Protein AF-A0A2E8HV42-F1 (afdb_monomer)

Solvent-accessible surface area (backbone atoms only — not comparable to full-atom values): 28635 Å² total; per-residue (Å²): 138,84,81,84,81,78,81,79,75,80,74,73,78,74,70,84,64,52,78,44,79,76,42,79,49,69,59,52,89,49,18,43,37,42,37,39,34,39,32,68,36,51,74,71,28,52,36,91,91,74,14,54,49,58,53,34,52,53,47,20,54,55,43,32,36,70,75,32,69,68,43,44,70,48,46,48,45,34,27,32,32,32,36,67,43,64,42,87,67,66,67,88,79,49,54,76,63,59,51,48,52,50,52,50,48,52,47,62,73,61,65,58,86,60,87,52,51,40,44,31,38,42,33,43,80,89,54,92,66,92,69,88,70,73,91,51,102,82,44,52,56,46,64,33,49,47,67,42,29,48,50,53,49,35,53,47,34,39,72,41,24,38,36,53,70,59,62,54,51,74,76,61,78,83,48,28,74,69,24,62,45,37,11,68,41,64,69,55,33,42,72,69,46,42,93,44,49,76,39,62,40,90,84,79,64,44,46,26,42,69,72,33,65,56,92,78,43,77,42,29,27,53,44,89,64,68,26,22,49,44,33,45,90,47,72,46,70,46,70,65,48,42,26,36,30,53,57,32,50,34,75,43,28,51,40,63,69,48,71,50,82,48,62,50,34,41,37,57,42,54,52,38,77,93,44,37,44,52,38,33,22,52,73,85,41,82,76,44,62,64,59,57,50,52,57,84,83,51,95,76,51,72,68,34,36,41,29,43,38,28,30,42,70,37,59,61,84,56,97,82,79,70,89,83,80,48,58,35,88,79,64,80,78,54,46,60,44,43,39,46,36,33,34,34,41,87,71,58,99,85,60,95,64,69,62,53,96,30,54,48,78,47,73,75,45,91,82,83,82,95,79,82,83,74,78,75,80,66,82,75,91,82,87,82,87,89,79,88,81,90,84,89,81,90,81,90,82,90,81,79,86,74,75,81,76,76,86,80,78,83,81,64,85,90,60,84,76,69,91,57,97,72,75,63,74,38,78,46,77,40,78,94,73,75,33,57,32,40,38,39,84,94,78,31,37,39,33,59,58,98,90,40,51,30,36,34,36,90,89,50,54,60,33,31,40,31,64,87,76,72,42,78,42,78,53,75,87,112

pLDDT: mean 70.75, std 22.94, range [24.86, 97.81]

Secondary structure (DSSP, 8-state):
------------------EEEEEE-S-GGGSEEEEEEEES--GGGSSTTT-HHHHHHHHHHHHHHHH-HHHHHHGGGEEEEEEEEEE---TTSS-HHHHHHHHHHHHHHTT---SSEEEEEEEPTT-----PPPPBTTBEEEEESS--HHHHHHHHHHHHH-PPPTT-S---HHHHTTSSS-BSSHHHHHHHHGGGTTPBPTTT--B--SSEE-TT-SSEES-SS--TTT-TTS----HHHHHHHHHHHTTT--SEEEEEEETTEEEEEES-TTTEEEEEEETTEEEE-SSEEEGGGS---TT-EEEEEEEETTB---TTT--S--SBS--TT--SEEEEEEEE----TT-SS--GGGEEEEP------S-------PPP--------------------------------TT------TT-SSEEEEEGGGTEEEEEETTTEEEEEETTEEEEE-TTTTTEEEETTTTEEEE----

Nearest PDB structures (foldseek):
  1hnf-assembly1_A  TM=5.723E-01  e=9.602E-02  Homo sapiens
  4dd8-assembly2_B  TM=5.490E-01  e=1.445E-01  Homo sapiens
  8bw0-assembly1_C  TM=5.708E-01  e=4.804E+00  Homo sapiens
  8tid-assembly1_W  TM=1.482E-01  e=4.531E+00  Tetrahymena thermophila

Foldseek 3Di:
DDDDPDPPPPPPPPPLWDWAWPFDLDDLQAAAEEEEEEEQFDPQLLDPVNHVRVVLQNCLLVCLLPVAVLCVLCVSRYTYIYTSDYDPDPPVVDDLVRVVVVVVVVCVVSPVVNPAYAYEYEYDQPDDDDDDHDDDDRYNYHYHNGSHNLSVVLSLLCVQQVAAQPQDLEDDQVSQLVRQFKHQDLVSVCVRCVVQDQDQAPPQRWHQHRFDDDPNHNMTGRGPDCDSSHPSVDGHHDLRSLQSSVLSSLVRHAQWPDWDDDFFKIATDGSDPSFKWKFKDKQRHTDDRDRMDGNLVDDDDQFIKIKMKMFTPLADPCPDPDDDGRSHPDDLPCSRMWMWMWTAHDDDPPDSGGGPVRIDTDPTDPDDDDDPPPPPPPDDDDDDDDDDDDDDDDDDDDDDDDPPPPPPDDPPDPDPDPPPVPLAQDWDQDPLQRFIWTDHPPQAIWTQPPHFIWGDHSVRPPWIQTPVVRDIDRDDSD

Structure (mmCIF, N/CA/C/O backbone):
data_AF-A0A2E8HV42-F1
#
_entry.id   AF-A0A2E8HV42-F1
#
loop_
_atom_site.group_PDB
_atom_site.id
_atom_site.type_symbol
_atom_site.label_atom_id
_atom_site.label_alt_id
_atom_site.label_comp_id
_atom_site.label_asym_id
_atom_site.label_entity_id
_atom_site.label_seq_id
_atom_site.pdbx_PDB_ins_code
_atom_site.Cartn_x
_atom_site.Cartn_y
_atom_site.Cartn_z
_atom_site.occupancy
_atom_site.B_iso_or_equiv
_atom_site.auth_seq_id
_atom_site.auth_comp_id
_atom_site.auth_asym_id
_atom_site.auth_atom_id
_atom_site.pdbx_PDB_model_num
ATOM 1 N N . MET A 1 1 ? 44.100 59.226 -4.479 1.00 38.97 1 MET A N 1
ATOM 2 C CA . MET A 1 1 ? 43.270 58.388 -5.365 1.00 38.97 1 MET A CA 1
ATOM 3 C C . MET A 1 1 ? 42.728 57.238 -4.522 1.00 38.97 1 MET A C 1
ATOM 5 O O . MET A 1 1 ? 43.464 56.306 -4.238 1.00 38.97 1 MET A O 1
ATOM 9 N N . ARG A 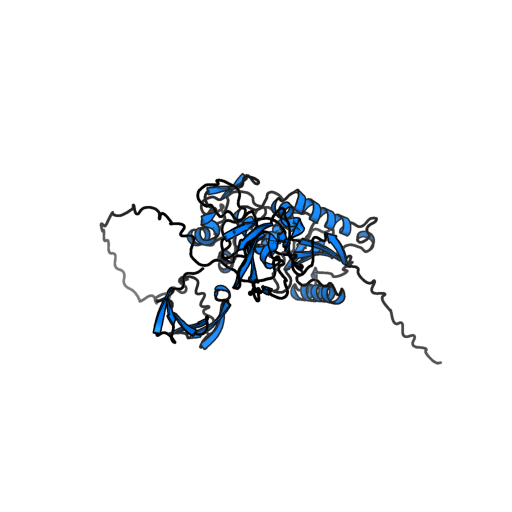1 2 ? 41.522 57.400 -3.960 1.00 34.06 2 ARG A N 1
ATOM 10 C CA . ARG A 1 2 ? 40.856 56.396 -3.113 1.00 34.06 2 ARG A CA 1
ATOM 11 C C . ARG A 1 2 ? 40.098 55.449 -4.042 1.00 34.06 2 ARG A C 1
ATOM 13 O O . ARG A 1 2 ? 39.208 55.909 -4.746 1.00 34.06 2 ARG A O 1
ATOM 20 N N . ILE A 1 3 ? 40.480 54.177 -4.077 1.00 38.53 3 ILE A N 1
ATOM 21 C CA . ILE A 1 3 ? 39.754 53.143 -4.818 1.00 38.53 3 ILE A CA 1
ATOM 22 C C . ILE A 1 3 ? 38.636 52.649 -3.896 1.00 38.53 3 ILE A C 1
ATOM 24 O O . ILE A 1 3 ? 38.902 52.022 -2.874 1.00 38.53 3 ILE A O 1
ATOM 28 N N . LEU A 1 4 ? 37.394 53.018 -4.228 1.00 37.94 4 LEU A N 1
ATOM 29 C CA . LEU A 1 4 ? 36.190 52.390 -3.692 1.00 37.94 4 LEU A CA 1
ATOM 30 C C . LEU A 1 4 ? 36.171 50.937 -4.181 1.00 37.94 4 LEU A C 1
ATOM 32 O O . LEU A 1 4 ? 36.037 50.688 -5.376 1.00 37.94 4 LEU A O 1
ATOM 36 N N . MET A 1 5 ? 36.294 49.993 -3.257 1.00 36.72 5 MET A N 1
ATOM 37 C CA . MET A 1 5 ? 36.015 48.585 -3.504 1.00 36.72 5 MET A CA 1
ATOM 38 C C . MET A 1 5 ? 34.517 48.384 -3.254 1.00 36.72 5 MET A C 1
ATOM 40 O O . MET A 1 5 ? 34.070 48.320 -2.111 1.00 36.72 5 MET A O 1
ATOM 44 N N . ALA A 1 6 ? 33.730 48.409 -4.331 1.00 37.41 6 ALA A N 1
ATOM 45 C CA . ALA A 1 6 ? 32.309 48.095 -4.289 1.00 37.41 6 ALA A CA 1
ATOM 46 C C . ALA A 1 6 ? 32.150 46.591 -4.030 1.00 37.41 6 ALA A C 1
ATOM 48 O O . ALA A 1 6 ? 32.470 45.764 -4.882 1.00 37.41 6 ALA A O 1
ATOM 49 N N . LEU A 1 7 ? 31.691 46.253 -2.828 1.00 33.22 7 LEU A N 1
ATOM 50 C CA . LEU A 1 7 ? 31.268 44.913 -2.454 1.00 33.22 7 LEU A CA 1
ATOM 51 C C . LEU A 1 7 ? 29.926 44.643 -3.159 1.00 33.22 7 LEU A C 1
ATOM 53 O O . LEU A 1 7 ? 28.870 45.044 -2.675 1.00 33.22 7 LEU A O 1
ATOM 57 N N . PHE A 1 8 ? 29.968 44.037 -4.345 1.00 35.44 8 PHE A N 1
ATOM 58 C CA . PHE A 1 8 ? 28.779 43.495 -5.001 1.00 35.44 8 PHE A CA 1
ATOM 59 C C . PHE A 1 8 ? 28.381 42.221 -4.246 1.00 35.44 8 PHE A C 1
ATOM 61 O O . PHE A 1 8 ? 28.889 41.136 -4.515 1.00 35.44 8 PHE A O 1
ATOM 68 N N . ILE A 1 9 ? 27.505 42.361 -3.251 1.00 36.31 9 ILE A N 1
ATOM 69 C CA . ILE A 1 9 ? 26.739 41.228 -2.733 1.00 36.31 9 ILE A CA 1
ATOM 70 C C . ILE A 1 9 ? 25.732 40.899 -3.833 1.00 36.31 9 ILE A C 1
ATOM 72 O O . ILE A 1 9 ? 24.719 41.581 -3.981 1.00 36.31 9 ILE A O 1
ATOM 76 N N . ILE A 1 10 ? 26.050 39.895 -4.650 1.00 37.41 10 ILE A N 1
ATOM 77 C CA . ILE A 1 10 ? 25.064 39.232 -5.499 1.00 37.41 10 ILE A CA 1
ATOM 78 C C . ILE A 1 10 ? 24.147 38.495 -4.525 1.00 37.41 10 ILE A C 1
ATOM 80 O O . ILE A 1 10 ? 24.419 37.376 -4.106 1.00 37.41 10 ILE A O 1
ATOM 84 N N . CYS A 1 11 ? 23.101 39.184 -4.083 1.00 36.62 11 CYS A N 1
ATOM 85 C CA . CYS A 1 11 ? 21.956 38.552 -3.464 1.00 36.62 11 CYS A CA 1
ATOM 86 C C . CYS A 1 11 ? 21.223 37.871 -4.621 1.00 36.62 11 CYS A C 1
ATOM 88 O O . CYS A 1 11 ? 20.383 38.486 -5.275 1.00 36.62 11 CYS A O 1
ATOM 90 N N . THR A 1 12 ? 21.633 36.646 -4.960 1.00 41.12 12 THR A N 1
ATOM 91 C CA . THR A 1 12 ? 20.768 35.749 -5.717 1.00 41.12 12 THR A CA 1
ATOM 92 C C . THR A 1 12 ? 19.501 35.644 -4.889 1.00 41.12 12 THR A C 1
ATOM 94 O O . THR A 1 12 ? 19.510 35.134 -3.770 1.00 41.12 12 THR A O 1
ATOM 97 N N . THR A 1 13 ? 18.422 36.233 -5.392 1.00 41.22 13 THR A N 1
ATOM 98 C CA . THR A 1 13 ? 17.084 35.968 -4.894 1.00 41.22 13 THR A CA 1
ATOM 99 C C . THR A 1 13 ? 16.863 34.480 -5.101 1.00 41.22 13 THR A C 1
ATOM 101 O O . THR A 1 13 ? 16.529 34.047 -6.200 1.00 41.22 13 THR A O 1
ATOM 104 N N . CYS A 1 14 ? 17.152 33.689 -4.069 1.00 41.47 14 CYS A N 1
ATOM 105 C CA . CYS A 1 14 ? 16.638 32.340 -3.957 1.00 41.47 14 CYS A CA 1
ATOM 106 C C . CYS A 1 14 ? 15.122 32.518 -3.973 1.00 41.47 14 CYS A C 1
ATOM 108 O O . CYS A 1 14 ? 14.542 33.021 -3.007 1.00 41.47 14 CYS A O 1
ATOM 110 N N . PHE A 1 15 ? 14.504 32.287 -5.131 1.00 49.09 15 PHE A N 1
ATOM 111 C CA . PHE A 1 15 ? 13.057 32.219 -5.211 1.00 49.09 15 PHE A CA 1
ATOM 112 C C . PHE A 1 15 ? 12.642 31.143 -4.215 1.00 49.09 15 PHE A C 1
ATOM 114 O O . PHE A 1 15 ? 13.167 30.033 -4.264 1.00 49.09 15 PHE A O 1
ATOM 121 N N . ALA A 1 16 ? 11.780 31.507 -3.263 1.00 47.91 16 ALA A N 1
ATOM 122 C CA . ALA A 1 16 ? 11.201 30.545 -2.342 1.00 47.91 16 ALA A CA 1
ATOM 123 C C . ALA A 1 16 ? 10.471 29.508 -3.195 1.00 47.91 16 ALA A C 1
ATOM 125 O O . ALA A 1 16 ? 9.451 29.794 -3.816 1.00 47.91 16 ALA A O 1
ATOM 126 N N . GLN A 1 17 ? 11.093 28.349 -3.306 1.00 66.12 17 GLN A N 1
ATOM 127 C CA . GLN A 1 17 ? 10.642 27.244 -4.116 1.00 66.12 17 GLN A CA 1
ATOM 128 C C . GLN A 1 17 ? 9.436 26.628 -3.410 1.00 66.12 17 GLN A C 1
ATOM 130 O O . GLN A 1 17 ? 9.497 26.274 -2.233 1.00 66.12 17 GLN A O 1
ATOM 135 N N . GLU A 1 18 ? 8.301 26.608 -4.102 1.00 72.88 18 GLU A N 1
ATOM 136 C CA . GLU A 1 18 ? 7.028 26.206 -3.518 1.00 72.88 18 GLU A CA 1
ATOM 137 C C . GLU A 1 18 ? 6.810 24.706 -3.736 1.00 72.88 18 GLU A C 1
ATOM 139 O O . GLU A 1 18 ? 6.961 24.189 -4.846 1.00 72.88 18 GLU A O 1
ATOM 144 N N . VAL A 1 19 ? 6.462 23.998 -2.661 1.00 83.06 19 VAL A N 1
ATOM 145 C CA . VAL A 1 19 ? 5.922 22.641 -2.764 1.00 83.06 19 VAL A CA 1
ATOM 146 C C . VAL A 1 19 ? 4.478 22.770 -3.241 1.00 83.06 19 VAL A C 1
ATOM 148 O O . VAL A 1 19 ? 3.616 23.256 -2.509 1.00 83.06 19 VAL A O 1
ATOM 151 N N . VAL A 1 20 ? 4.213 22.328 -4.465 1.00 88.38 20 VAL A N 1
ATOM 152 C CA . VAL A 1 20 ? 2.883 22.345 -5.071 1.00 88.38 20 VAL A CA 1
ATOM 153 C C . VAL A 1 20 ? 2.213 20.998 -4.824 1.00 88.38 20 VAL A C 1
ATOM 155 O O . VAL A 1 20 ? 2.696 19.953 -5.257 1.00 88.38 20 VAL A O 1
ATOM 158 N N . VAL A 1 21 ? 1.081 21.016 -4.127 1.00 91.19 21 VAL A N 1
ATOM 159 C CA . VAL A 1 21 ? 0.270 19.817 -3.887 1.00 91.19 21 VAL A CA 1
ATOM 160 C C . VAL A 1 21 ? -0.485 19.454 -5.165 1.00 91.19 21 VAL A C 1
ATOM 162 O O . VAL A 1 21 ? -1.254 20.264 -5.677 1.00 91.19 21 VAL A O 1
ATOM 165 N N . VAL A 1 22 ? -0.282 18.229 -5.647 1.00 92.31 22 VAL A N 1
ATOM 166 C CA . VAL A 1 22 ? -0.980 17.648 -6.806 1.00 92.31 22 VAL A CA 1
ATOM 167 C C . VAL A 1 22 ? -2.194 16.845 -6.341 1.00 92.31 22 VAL A C 1
ATOM 169 O O . VAL A 1 22 ? -3.283 17.015 -6.872 1.00 92.31 22 VAL A O 1
ATOM 172 N N . GLU A 1 23 ? -2.020 16.021 -5.306 1.00 94.44 23 GLU A N 1
ATOM 173 C CA . GLU A 1 23 ? -3.081 15.248 -4.656 1.00 94.44 23 GLU A CA 1
ATOM 174 C C . GLU A 1 23 ? -2.835 15.220 -3.144 1.00 94.44 23 GLU A C 1
ATOM 176 O O . GLU A 1 23 ? -1.714 14.986 -2.688 1.00 94.44 23 GLU A O 1
ATOM 181 N N . LYS A 1 24 ? -3.882 15.440 -2.343 1.00 94.44 24 LYS A N 1
ATOM 182 C CA . LYS A 1 24 ? -3.794 15.358 -0.879 1.00 94.44 24 LYS A CA 1
ATOM 183 C C . LYS A 1 24 ? -4.921 14.515 -0.316 1.00 94.44 24 LYS A C 1
ATOM 185 O O . LYS A 1 24 ? -6.019 15.011 -0.074 1.00 94.44 24 LYS A O 1
ATOM 190 N N . SER A 1 25 ? -4.595 13.262 -0.039 1.00 95.25 25 SER A N 1
ATOM 191 C CA . SER A 1 25 ? -5.539 12.266 0.464 1.00 95.25 25 SER A CA 1
ATOM 192 C C . SER A 1 25 ? -5.578 12.191 1.990 1.00 95.25 25 SER A C 1
ATOM 194 O O . SER A 1 25 ? -6.492 11.600 2.561 1.00 95.25 25 SER A O 1
ATOM 196 N N . GLY A 1 26 ? -4.587 12.765 2.681 1.00 91.75 26 GLY A N 1
ATOM 197 C CA . GLY A 1 26 ? -4.554 12.770 4.142 1.00 91.75 26 GLY A CA 1
ATOM 198 C C . GLY A 1 26 ? -3.305 13.406 4.741 1.00 91.75 26 GLY A C 1
ATOM 199 O O . GLY A 1 26 ? -2.542 14.111 4.078 1.00 91.75 26 GLY A O 1
ATOM 200 N N . HIS A 1 27 ? -3.096 13.178 6.037 1.00 88.19 27 HIS A N 1
ATOM 201 C CA . HIS A 1 27 ? -1.886 13.628 6.721 1.00 88.19 27 HIS A CA 1
ATOM 202 C C . HIS A 1 27 ? -0.707 12.721 6.348 1.00 88.19 27 HIS A C 1
ATOM 204 O O . HIS A 1 27 ? -0.813 11.507 6.468 1.00 88.19 27 HIS A O 1
ATOM 210 N N . SER A 1 28 ? 0.448 13.306 6.023 1.00 83.38 28 SER A N 1
ATOM 211 C CA . SER A 1 28 ? 1.712 12.605 5.716 1.00 83.38 28 SER A CA 1
ATOM 212 C C . SER A 1 28 ? 2.187 11.581 6.758 1.00 83.38 28 SER A C 1
ATOM 214 O O . SER A 1 28 ? 2.994 10.719 6.454 1.00 83.38 28 SER A O 1
ATOM 216 N N . LYS A 1 29 ? 1.657 11.616 7.988 1.00 81.19 29 LYS A N 1
ATOM 217 C CA . LYS A 1 29 ? 1.960 10.614 9.022 1.00 81.19 29 LYS A CA 1
ATOM 218 C C . LYS A 1 29 ? 1.331 9.251 8.743 1.00 81.19 29 LYS A C 1
ATOM 220 O O . LYS A 1 29 ? 1.707 8.283 9.390 1.00 81.19 29 LYS A O 1
ATOM 225 N N . ASN A 1 30 ? 0.334 9.208 7.861 1.00 88.88 30 ASN A N 1
ATOM 226 C CA . ASN A 1 30 ? -0.385 7.995 7.500 1.00 88.88 30 ASN A CA 1
ATOM 227 C C . ASN A 1 30 ? -0.640 7.911 5.989 1.00 88.88 30 ASN A C 1
ATOM 229 O O . ASN A 1 30 ? -1.669 7.402 5.549 1.00 88.88 30 ASN A O 1
ATOM 233 N N . ARG A 1 31 ? 0.251 8.496 5.188 1.00 90.38 31 ARG A N 1
ATOM 234 C CA . ARG A 1 31 ? 0.205 8.475 3.726 1.00 90.38 31 ARG A CA 1
ATOM 235 C C . ARG A 1 31 ? 1.609 8.254 3.199 1.00 90.38 31 ARG A C 1
ATOM 237 O O . ARG A 1 31 ? 2.582 8.666 3.820 1.00 90.38 31 ARG A O 1
ATOM 244 N N . LEU A 1 32 ? 1.693 7.652 2.026 1.00 86.62 32 LEU A N 1
ATOM 245 C CA . LEU A 1 32 ? 2.925 7.594 1.265 1.00 86.62 32 LEU A CA 1
ATOM 246 C C . LEU A 1 32 ? 3.044 8.885 0.446 1.00 86.62 32 LEU A C 1
ATOM 248 O O . LEU A 1 32 ? 2.285 9.097 -0.500 1.00 86.62 32 LEU A O 1
ATOM 252 N N . ASP A 1 33 ? 3.967 9.769 0.823 1.00 81.56 33 ASP A N 1
ATOM 253 C CA . ASP A 1 33 ? 4.203 11.009 0.082 1.00 81.56 33 ASP A CA 1
ATOM 254 C C . ASP A 1 33 ? 5.084 10.732 -1.156 1.00 81.56 33 ASP A C 1
ATOM 256 O O . ASP A 1 33 ? 6.249 10.334 -1.056 1.00 81.56 33 ASP A O 1
ATOM 260 N N . LEU A 1 34 ? 4.517 10.948 -2.346 1.00 85.25 34 LEU A N 1
ATOM 261 C CA . LEU A 1 34 ? 5.221 10.950 -3.627 1.00 85.25 34 LEU A CA 1
ATOM 262 C C . LEU A 1 34 ? 5.601 12.389 -3.976 1.00 85.25 34 LEU A C 1
ATOM 264 O O . LEU A 1 34 ? 4.720 13.225 -4.191 1.00 85.25 34 LEU A O 1
ATOM 268 N N . ILE A 1 35 ? 6.901 12.679 -4.050 1.00 82.62 35 ILE A N 1
ATOM 269 C CA . ILE A 1 35 ? 7.390 14.023 -4.376 1.00 82.62 35 ILE A CA 1
ATOM 270 C C . ILE A 1 35 ? 8.116 14.010 -5.715 1.00 82.62 35 ILE A C 1
ATOM 272 O O . ILE A 1 35 ? 9.180 13.408 -5.844 1.00 82.62 35 ILE A O 1
ATOM 276 N N . PHE A 1 36 ? 7.561 14.711 -6.699 1.00 82.69 36 PHE A N 1
ATOM 277 C CA . PHE A 1 36 ? 8.179 14.913 -8.005 1.00 82.69 36 PHE A CA 1
ATOM 278 C C . PHE A 1 36 ? 9.067 16.157 -8.003 1.00 82.69 36 PHE A C 1
ATOM 280 O O . PHE A 1 36 ? 8.659 17.221 -7.550 1.00 82.69 36 PHE A O 1
ATOM 287 N N . ILE A 1 37 ? 10.265 16.052 -8.560 1.00 77.56 37 ILE A N 1
ATOM 288 C CA . ILE A 1 37 ? 11.217 17.147 -8.723 1.00 77.56 37 ILE A CA 1
ATOM 289 C C . ILE A 1 37 ? 11.581 17.230 -10.202 1.00 77.56 37 ILE A C 1
ATOM 291 O O . ILE A 1 37 ? 11.917 16.217 -10.825 1.00 77.56 37 ILE A O 1
ATOM 295 N N . GLY A 1 38 ? 11.477 18.434 -10.759 1.00 73.94 38 GLY A N 1
ATOM 296 C CA . GLY A 1 38 ? 11.860 18.701 -12.137 1.00 73.94 38 GLY A CA 1
ATOM 297 C C . GLY A 1 38 ? 13.377 18.681 -12.275 1.00 73.94 38 GLY A C 1
ATOM 298 O O . GLY A 1 38 ? 14.073 19.439 -11.608 1.00 73.94 38 GLY A O 1
ATOM 299 N N . ASP A 1 39 ? 13.898 17.823 -13.145 1.00 69.50 39 ASP A N 1
ATOM 300 C CA . ASP A 1 39 ? 15.306 17.816 -13.527 1.00 69.50 39 ASP A CA 1
ATOM 301 C C . ASP A 1 39 ? 15.460 18.210 -14.994 1.00 69.50 39 ASP A C 1
ATOM 303 O O . ASP A 1 39 ? 14.763 17.705 -15.878 1.00 69.50 39 ASP A O 1
ATOM 307 N N . HIS A 1 40 ? 16.372 19.149 -15.243 1.00 67.31 40 HIS A N 1
ATOM 308 C CA . HIS A 1 40 ? 16.647 19.722 -16.559 1.00 67.31 40 HIS A CA 1
ATOM 309 C C . HIS A 1 40 ? 15.457 20.391 -17.266 1.00 67.31 40 HIS A C 1
ATOM 311 O O . HIS A 1 40 ? 15.523 20.626 -18.474 1.00 67.31 40 HIS A O 1
ATOM 317 N N . TYR A 1 41 ? 14.394 20.734 -16.542 1.00 71.62 41 TYR A N 1
ATOM 318 C CA . TYR A 1 41 ? 13.367 21.635 -17.053 1.00 71.62 41 TYR A CA 1
ATOM 319 C C . TYR A 1 41 ? 13.861 23.075 -16.955 1.00 71.62 41 TYR A C 1
ATOM 321 O O . TYR A 1 41 ? 14.320 23.520 -15.902 1.00 71.62 41 TYR A O 1
ATOM 329 N N . LEU A 1 42 ? 13.765 23.806 -18.061 1.00 74.50 42 LEU A N 1
ATOM 330 C CA . LEU A 1 42 ? 14.064 25.233 -18.094 1.00 74.50 42 LEU A CA 1
ATOM 331 C C . LEU A 1 42 ? 13.036 26.011 -17.261 1.00 74.50 42 LEU A C 1
ATOM 333 O O . LEU A 1 42 ? 11.899 25.579 -17.110 1.00 74.50 42 LEU A O 1
ATOM 337 N N . GLU A 1 43 ? 13.390 27.205 -16.783 1.00 75.56 43 GLU A N 1
ATOM 338 C CA . GLU A 1 43 ? 12.493 28.053 -15.976 1.00 75.56 43 GLU A CA 1
ATOM 339 C C . GLU A 1 43 ? 11.108 28.254 -16.629 1.00 75.56 43 GLU A C 1
ATOM 341 O O . GLU A 1 43 ? 10.078 28.177 -15.962 1.00 75.56 43 GLU A O 1
ATOM 346 N N . ASN A 1 44 ? 11.053 28.421 -17.955 1.00 75.56 44 ASN A N 1
ATOM 347 C CA . ASN A 1 44 ? 9.793 28.536 -18.697 1.00 75.56 44 ASN A CA 1
ATOM 348 C C . ASN A 1 44 ? 9.019 27.208 -18.831 1.00 75.56 44 ASN A C 1
ATOM 350 O O . ASN A 1 44 ? 7.810 27.236 -19.050 1.00 75.56 44 ASN A O 1
ATOM 354 N N . GLU A 1 45 ? 9.683 26.062 -18.677 1.00 74.62 45 GLU A N 1
ATOM 355 C CA . GLU A 1 45 ? 9.076 24.726 -18.650 1.00 74.62 45 GLU A CA 1
ATOM 356 C C . GLU A 1 45 ? 8.546 24.330 -17.257 1.00 74.62 45 GLU A C 1
ATOM 358 O O . GLU A 1 45 ? 7.875 23.304 -17.130 1.00 74.62 45 GLU A O 1
ATOM 363 N N . MET A 1 46 ? 8.801 25.149 -16.231 1.00 73.50 46 MET A N 1
ATOM 364 C CA . MET A 1 46 ? 8.360 24.921 -14.847 1.00 73.50 46 MET A CA 1
ATOM 365 C C . MET A 1 46 ? 7.037 25.623 -14.496 1.00 73.50 46 MET A C 1
ATOM 367 O O . MET A 1 46 ? 6.439 25.331 -13.467 1.00 73.50 46 MET A O 1
ATOM 371 N N . THR A 1 47 ? 6.552 26.549 -15.331 1.00 69.25 47 THR A N 1
ATOM 372 C CA . THR A 1 47 ? 5.355 27.368 -15.033 1.00 69.25 47 THR A CA 1
ATOM 373 C C . THR A 1 47 ? 4.043 26.726 -15.497 1.00 69.25 47 THR A C 1
ATOM 375 O O . THR A 1 47 ? 3.993 26.130 -16.558 1.00 69.25 47 THR A O 1
ATOM 378 N N . ASN A 1 48 ? 2.929 26.905 -14.781 1.00 61.12 48 ASN A N 1
ATOM 379 C CA . ASN A 1 48 ? 1.637 26.277 -15.130 1.00 61.12 48 ASN A CA 1
ATOM 380 C C . ASN A 1 48 ? 1.004 26.722 -16.471 1.00 61.12 48 ASN A C 1
ATOM 382 O O . ASN A 1 48 ? 0.043 26.100 -16.914 1.00 61.12 48 ASN A O 1
ATOM 386 N N . GLU A 1 49 ? 1.478 27.800 -17.107 1.00 58.00 49 GLU A N 1
ATOM 387 C CA . GLU A 1 49 ? 0.860 28.328 -18.338 1.00 58.00 49 GLU A CA 1
ATOM 388 C C . GLU A 1 49 ? 1.383 27.654 -19.621 1.00 58.00 49 GLU A C 1
ATOM 390 O O . GLU A 1 49 ? 0.663 27.591 -20.618 1.00 58.00 49 GLU A O 1
ATOM 395 N N . ILE A 1 50 ? 2.633 27.169 -19.610 1.00 52.94 50 ILE A N 1
ATOM 396 C CA . ILE A 1 50 ? 3.331 26.555 -20.766 1.00 52.94 50 ILE A CA 1
ATOM 397 C C . ILE A 1 50 ? 4.184 25.338 -20.328 1.00 52.94 50 ILE A C 1
ATOM 399 O O . ILE A 1 50 ? 4.754 24.626 -21.152 1.00 52.94 50 ILE A O 1
ATOM 403 N N . GLY A 1 51 ? 4.299 25.091 -19.025 1.00 60.81 51 GLY A N 1
ATOM 404 C CA . GLY A 1 51 ? 5.330 24.249 -18.439 1.00 60.81 51 GLY A CA 1
ATOM 405 C C . GLY A 1 51 ? 5.092 22.762 -18.616 1.00 60.81 51 GLY A C 1
ATOM 406 O O . GLY A 1 51 ? 4.069 22.216 -18.207 1.00 60.81 51 GLY A O 1
ATOM 407 N N . HIS A 1 52 ? 6.088 22.099 -19.191 1.00 78.75 52 HIS A N 1
ATOM 408 C CA . HIS A 1 52 ? 6.093 20.660 -19.388 1.00 78.75 52 HIS A CA 1
ATOM 409 C C . HIS A 1 52 ? 6.103 19.899 -18.055 1.00 78.75 52 HIS A C 1
ATOM 411 O O . HIS A 1 52 ? 5.364 18.930 -17.932 1.00 78.75 52 HIS A O 1
ATOM 417 N N . PHE A 1 53 ? 6.836 20.358 -17.032 1.00 83.50 53 PHE A N 1
ATOM 418 C CA . PHE A 1 53 ? 6.962 19.613 -15.771 1.00 83.50 53 PHE A CA 1
ATOM 419 C C . PHE A 1 53 ? 5.637 19.459 -15.003 1.00 83.50 53 PHE A C 1
ATOM 421 O O . PHE A 1 53 ? 5.274 18.324 -14.689 1.00 83.50 53 PHE A O 1
ATOM 428 N N . PRO A 1 54 ? 4.861 20.536 -14.757 1.00 87.50 54 PRO A N 1
ATOM 429 C CA . PRO A 1 54 ? 3.514 20.431 -14.202 1.00 87.50 54 PRO A CA 1
ATOM 430 C C . PRO A 1 54 ? 2.633 19.388 -14.896 1.00 87.50 54 PRO A C 1
ATOM 432 O O . PRO A 1 54 ? 2.072 18.503 -14.249 1.00 87.50 54 PRO A O 1
ATOM 435 N N . HIS A 1 55 ? 2.563 19.468 -16.226 1.00 87.19 55 HIS A N 1
ATOM 436 C CA . HIS A 1 55 ? 1.761 18.567 -17.046 1.00 87.19 55 HIS A CA 1
ATOM 437 C C . HIS A 1 55 ? 2.287 17.133 -17.041 1.00 87.19 55 HIS A C 1
ATOM 439 O O . HIS A 1 55 ? 1.502 16.191 -17.126 1.00 87.19 55 HIS A O 1
ATOM 445 N N . ASP A 1 56 ? 3.599 16.956 -16.944 1.00 86.44 56 ASP A N 1
ATOM 446 C CA . ASP A 1 56 ? 4.247 15.656 -16.900 1.00 86.44 56 ASP A CA 1
ATOM 447 C C . ASP A 1 56 ? 3.962 14.940 -15.575 1.00 86.44 56 ASP A C 1
ATOM 449 O O . ASP A 1 56 ? 3.635 13.751 -15.597 1.00 86.44 56 ASP A O 1
ATOM 453 N N . VAL A 1 57 ? 3.975 15.658 -14.446 1.00 87.88 57 VAL A N 1
ATOM 454 C CA . VAL A 1 57 ? 3.566 15.117 -13.138 1.00 87.88 57 VAL A CA 1
ATOM 455 C C . VAL A 1 57 ? 2.090 14.725 -13.145 1.00 87.88 57 VAL A C 1
ATOM 457 O O . VAL A 1 57 ? 1.760 13.585 -12.807 1.00 87.88 57 VAL A O 1
ATOM 460 N N . ASP A 1 58 ? 1.208 15.621 -13.600 1.00 90.81 58 ASP A N 1
ATOM 461 C CA . ASP A 1 58 ? -0.227 15.334 -13.699 1.00 90.81 58 ASP A CA 1
ATOM 462 C C . ASP A 1 58 ? -0.483 14.134 -14.614 1.00 90.81 58 ASP A C 1
ATOM 464 O O . ASP A 1 58 ? -1.302 13.267 -14.305 1.00 90.81 58 ASP A O 1
ATOM 468 N N . ARG A 1 59 ? 0.225 14.050 -15.746 1.00 89.69 59 ARG A N 1
ATOM 469 C CA . ARG A 1 59 ? 0.095 12.935 -16.684 1.00 89.69 59 ARG A CA 1
ATOM 470 C C . ARG A 1 59 ? 0.563 11.628 -16.063 1.00 89.69 59 ARG A C 1
ATOM 472 O O . ARG A 1 59 ? -0.131 10.630 -16.232 1.00 89.69 59 ARG A O 1
ATOM 479 N N . VAL A 1 60 ? 1.703 11.606 -15.369 1.00 89.44 60 VAL A N 1
ATOM 480 C CA . VAL A 1 60 ? 2.188 10.397 -14.688 1.00 89.44 60 VAL A CA 1
ATOM 481 C C . VAL A 1 60 ? 1.172 9.945 -13.651 1.00 89.44 60 VAL A C 1
ATOM 483 O O . VAL A 1 60 ? 0.734 8.801 -13.724 1.00 89.44 60 VAL A O 1
ATOM 486 N N . TRP A 1 61 ? 0.746 10.827 -12.745 1.00 93.81 61 TRP A N 1
ATOM 487 C CA . TRP A 1 61 ? -0.188 10.461 -11.681 1.00 93.81 61 TRP A CA 1
ATOM 488 C C . TRP A 1 61 ? -1.541 9.990 -12.227 1.00 93.81 61 TRP A C 1
ATOM 490 O O . TRP A 1 61 ? -1.995 8.898 -11.888 1.00 93.81 61 TRP A O 1
ATOM 500 N N . ASN A 1 62 ? -2.150 10.751 -13.143 1.00 95.19 62 ASN A N 1
ATOM 501 C CA . ASN A 1 62 ? -3.451 10.399 -13.715 1.00 95.19 62 ASN A CA 1
ATOM 502 C C . ASN A 1 62 ? -3.396 9.107 -14.540 1.00 95.19 62 ASN A C 1
ATOM 504 O O . ASN A 1 62 ? -4.311 8.286 -14.464 1.00 95.19 62 ASN A O 1
ATOM 508 N N . ASN A 1 63 ? -2.327 8.886 -15.311 1.00 93.75 63 ASN A N 1
ATOM 509 C CA . ASN A 1 63 ? -2.156 7.638 -16.054 1.00 93.75 63 ASN A CA 1
ATOM 510 C C . ASN A 1 63 ? -1.860 6.461 -15.119 1.00 93.75 63 ASN A C 1
ATOM 512 O O . ASN A 1 63 ? -2.286 5.347 -15.404 1.00 93.75 63 ASN A O 1
ATOM 516 N N . LEU A 1 64 ? -1.170 6.687 -13.999 1.00 92.50 64 LEU A N 1
ATOM 517 C CA . LEU A 1 64 ? -0.896 5.648 -13.012 1.00 92.50 64 LEU A CA 1
ATOM 518 C C . LEU A 1 64 ? -2.203 5.122 -12.407 1.00 92.50 64 LEU A C 1
ATOM 520 O O . LEU A 1 64 ? -2.467 3.926 -12.467 1.00 92.50 64 LEU A O 1
ATOM 524 N N . ILE A 1 65 ? -3.057 6.014 -11.899 1.00 95.44 65 ILE A N 1
ATOM 525 C CA . ILE A 1 65 ? -4.333 5.622 -11.281 1.00 95.44 65 ILE A CA 1
ATOM 526 C C . ILE A 1 65 ? -5.381 5.145 -12.295 1.00 95.44 65 ILE A C 1
ATOM 528 O O . ILE A 1 65 ? -6.294 4.423 -11.918 1.00 95.44 65 ILE A O 1
ATOM 532 N N . SER A 1 66 ? -5.298 5.538 -13.570 1.00 94.06 66 SER A N 1
ATOM 533 C CA . SER A 1 66 ? -6.274 5.102 -14.584 1.00 94.06 66 SER A CA 1
ATOM 534 C C . SER A 1 66 ? -5.893 3.791 -15.266 1.00 94.06 66 SER A C 1
ATOM 536 O O . SER A 1 66 ? -6.781 2.999 -15.581 1.00 94.06 66 SER A O 1
ATOM 538 N N . ASN A 1 67 ? -4.598 3.537 -15.473 1.00 91.81 67 ASN A N 1
ATOM 539 C CA . ASN A 1 67 ? -4.139 2.354 -16.203 1.00 91.81 67 ASN A CA 1
ATOM 540 C C . ASN A 1 67 ? -3.917 1.137 -15.301 1.00 91.81 67 ASN A C 1
ATOM 542 O O . ASN A 1 67 ? -3.982 0.012 -15.788 1.00 91.81 67 ASN A O 1
ATOM 546 N N . TYR A 1 68 ? -3.682 1.343 -14.004 1.00 91.69 68 TYR A N 1
ATOM 547 C CA . TYR A 1 68 ? -3.294 0.280 -13.080 1.00 91.69 68 TYR A CA 1
ATOM 548 C C . TYR A 1 68 ? -4.254 0.210 -11.898 1.00 91.69 68 TYR A C 1
ATOM 550 O O . TYR A 1 68 ? -4.386 1.153 -11.111 1.00 91.69 68 TYR A O 1
ATOM 558 N N . GLN A 1 69 ? -4.903 -0.943 -11.738 1.00 89.19 69 GLN A N 1
ATOM 559 C CA . GLN A 1 69 ? -5.927 -1.115 -10.706 1.00 89.19 69 GLN A CA 1
ATOM 560 C C . GLN A 1 69 ? -5.382 -0.945 -9.297 1.00 89.19 69 GLN A C 1
ATOM 562 O O . GLN A 1 69 ? -6.088 -0.409 -8.443 1.00 89.19 69 GLN A O 1
ATOM 567 N N . ILE A 1 70 ? -4.133 -1.357 -9.060 1.00 92.25 70 ILE A N 1
ATOM 568 C CA . ILE A 1 70 ? -3.518 -1.201 -7.748 1.00 92.25 70 ILE A CA 1
ATOM 569 C C . ILE A 1 70 ? -3.514 0.266 -7.310 1.00 92.25 70 ILE A C 1
ATOM 571 O O . ILE A 1 70 ? -4.071 0.594 -6.266 1.00 92.25 70 ILE A O 1
ATOM 575 N N . TYR A 1 71 ? -3.003 1.181 -8.131 1.00 94.62 71 TYR A N 1
ATOM 576 C CA . TYR A 1 71 ? -2.966 2.590 -7.746 1.00 94.62 71 TYR A CA 1
ATOM 577 C C . TYR A 1 71 ? -4.348 3.236 -7.779 1.00 94.62 71 TYR A C 1
ATOM 579 O O . TYR A 1 71 ? -4.601 4.111 -6.963 1.00 94.62 71 TYR A O 1
ATOM 587 N N . ASN A 1 72 ? -5.271 2.787 -8.639 1.00 94.12 72 ASN A N 1
ATOM 588 C CA . ASN A 1 72 ? -6.661 3.251 -8.586 1.00 94.12 72 ASN A CA 1
ATOM 589 C C . ASN A 1 72 ? -7.306 2.963 -7.222 1.00 94.12 72 ASN A C 1
ATOM 591 O O . ASN A 1 72 ? -7.911 3.845 -6.614 1.00 94.12 72 ASN A O 1
ATOM 595 N N . ARG A 1 73 ? -7.165 1.718 -6.748 1.00 94.62 73 ARG A N 1
ATOM 596 C CA . ARG A 1 73 ? -7.725 1.255 -5.476 1.00 94.62 73 ARG A CA 1
ATOM 597 C C . ARG A 1 73 ? -7.070 1.960 -4.296 1.00 94.62 73 ARG A C 1
ATOM 599 O O . ARG A 1 73 ? -7.771 2.426 -3.413 1.00 94.62 73 ARG A O 1
ATOM 606 N N . TYR A 1 74 ? -5.743 2.058 -4.293 1.00 96.69 74 TYR A N 1
ATOM 607 C CA . TYR A 1 74 ? -4.983 2.632 -3.181 1.00 96.69 74 TYR A CA 1
ATOM 608 C C . TYR A 1 74 ? -4.701 4.129 -3.336 1.00 96.69 74 TYR A C 1
ATOM 610 O O . TYR A 1 74 ? -3.898 4.658 -2.580 1.00 96.69 74 TYR A O 1
ATOM 618 N N . LYS A 1 75 ? -5.330 4.859 -4.268 1.00 97.00 75 LYS A N 1
ATOM 619 C CA . LYS A 1 75 ? -5.003 6.279 -4.528 1.00 97.00 75 LYS A CA 1
ATOM 620 C C . LYS A 1 75 ? -5.049 7.154 -3.271 1.00 97.00 75 LYS A C 1
ATOM 622 O O . LYS A 1 75 ? -4.177 7.995 -3.080 1.00 97.00 75 LYS A O 1
ATOM 627 N N . ASN A 1 76 ? -5.994 6.877 -2.368 1.00 97.81 76 ASN A N 1
ATOM 628 C CA . ASN A 1 76 ? -6.166 7.622 -1.123 1.00 97.81 76 ASN A CA 1
ATOM 629 C C . ASN A 1 76 ? -5.076 7.329 -0.077 1.00 97.81 76 ASN A C 1
ATOM 631 O O . ASN A 1 76 ? -5.030 7.996 0.949 1.00 97.81 76 ASN A O 1
ATOM 635 N N . PHE A 1 77 ? -4.184 6.368 -0.329 1.00 96.19 77 PHE A N 1
ATOM 636 C CA . PHE A 1 77 ? -3.032 6.037 0.512 1.00 96.19 77 PHE A CA 1
ATOM 637 C C . PHE A 1 77 ? -1.825 6.919 0.184 1.00 96.19 77 PHE A C 1
ATOM 639 O O . PHE A 1 77 ? -0.855 6.942 0.941 1.00 96.19 77 PHE A O 1
ATOM 646 N N . PHE A 1 78 ? -1.890 7.675 -0.913 1.00 94.00 78 PHE A N 1
ATOM 647 C CA . PHE A 1 78 ? -0.820 8.540 -1.380 1.00 94.00 78 PHE A CA 1
ATOM 648 C C . PHE A 1 78 ? -1.169 10.010 -1.163 1.00 94.00 78 PHE A C 1
ATOM 650 O O . PHE A 1 78 ? -2.312 10.431 -1.347 1.00 94.00 78 PHE A O 1
ATOM 657 N N . ASN A 1 79 ? -0.159 10.805 -0.838 1.00 90.12 79 ASN A N 1
ATOM 658 C CA . ASN A 1 79 ? -0.160 12.222 -1.177 1.00 90.12 79 ASN A CA 1
ATOM 659 C C . ASN A 1 79 ? 0.790 12.410 -2.352 1.00 90.12 79 ASN A C 1
ATOM 661 O O . ASN A 1 79 ? 1.841 11.775 -2.406 1.00 90.12 79 ASN A O 1
ATOM 665 N N . VAL A 1 80 ? 0.451 13.304 -3.270 1.00 91.12 80 VAL A N 1
ATOM 666 C CA . VAL A 1 80 ? 1.301 13.628 -4.409 1.00 91.12 80 VAL A CA 1
ATOM 667 C C . VAL A 1 80 ? 1.602 15.105 -4.383 1.00 91.12 80 VAL A C 1
ATOM 669 O O . VAL A 1 80 ? 0.710 15.948 -4.319 1.00 91.12 80 VAL A O 1
ATOM 672 N N . SER A 1 81 ? 2.880 15.431 -4.407 1.00 88.25 81 SER A N 1
ATOM 673 C CA . SER A 1 81 ? 3.354 16.801 -4.493 1.00 88.25 81 SER A CA 1
ATOM 674 C C . SER A 1 81 ? 4.431 16.890 -5.550 1.00 88.25 81 SER A C 1
ATOM 676 O O . SER A 1 81 ? 5.069 15.901 -5.912 1.00 88.25 81 SER A O 1
ATOM 678 N N . ARG A 1 82 ? 4.654 18.097 -6.039 1.00 87.38 82 ARG A N 1
ATOM 679 C CA . ARG A 1 82 ? 5.816 18.406 -6.846 1.00 87.38 82 ARG A CA 1
ATOM 680 C C . ARG A 1 82 ? 6.529 19.619 -6.295 1.00 87.38 82 ARG A C 1
ATOM 682 O O . ARG A 1 82 ? 5.950 20.451 -5.602 1.00 87.38 82 ARG A O 1
ATOM 689 N N . ILE A 1 83 ? 7.801 19.693 -6.611 1.00 81.31 83 ILE A N 1
ATOM 690 C CA . ILE A 1 83 ? 8.669 20.789 -6.257 1.00 81.31 83 ILE A CA 1
ATOM 691 C C . ILE A 1 83 ? 9.106 21.409 -7.572 1.00 81.31 83 ILE A C 1
ATOM 693 O O . ILE A 1 83 ? 9.856 20.795 -8.340 1.00 81.31 83 ILE A O 1
ATOM 697 N N . ASP A 1 84 ? 8.646 22.633 -7.813 1.00 79.12 84 ASP A N 1
ATOM 698 C CA . ASP A 1 84 ? 8.962 23.352 -9.037 1.00 79.12 84 ASP A CA 1
ATOM 699 C C . ASP A 1 84 ? 10.379 23.949 -8.917 1.00 79.12 84 ASP A C 1
ATOM 701 O O . ASP A 1 84 ? 10.571 25.134 -8.649 1.00 79.12 84 ASP A O 1
ATOM 705 N N . TYR A 1 85 ? 11.391 23.085 -9.063 1.00 71.88 85 TYR A N 1
ATOM 706 C CA . TYR A 1 85 ? 12.807 23.450 -9.080 1.00 71.88 85 TYR A CA 1
ATOM 707 C C . TYR A 1 85 ? 13.427 23.324 -10.465 1.00 71.88 85 TYR A C 1
ATOM 709 O O . TYR A 1 85 ? 13.382 22.257 -11.067 1.00 71.88 85 TYR A O 1
ATOM 717 N N . SER A 1 86 ? 14.068 24.386 -10.946 1.00 66.56 86 SER A N 1
ATOM 718 C CA . SER A 1 86 ? 14.971 24.285 -12.092 1.00 66.56 86 SER A CA 1
ATOM 719 C C . SER A 1 86 ? 16.352 23.886 -11.579 1.00 66.56 86 SER A C 1
ATOM 721 O O . SER A 1 86 ? 17.149 24.739 -11.185 1.00 66.56 86 SER A O 1
ATOM 723 N N . LEU A 1 87 ? 16.641 22.588 -11.575 1.00 61.56 87 LEU A N 1
ATOM 724 C CA . LEU A 1 87 ? 17.986 22.088 -11.307 1.00 61.56 87 LEU A CA 1
ATOM 725 C C . LEU A 1 87 ? 18.877 22.314 -12.535 1.00 61.56 87 LEU A C 1
ATOM 727 O O . LEU A 1 87 ? 18.741 21.633 -13.548 1.00 61.56 87 LEU A O 1
ATOM 731 N N . GLU A 1 88 ? 19.851 23.220 -12.424 1.00 57.34 88 GLU A N 1
ATOM 732 C CA . GLU A 1 88 ? 21.032 23.256 -13.311 1.00 57.34 88 GLU A CA 1
ATOM 733 C C . GLU A 1 88 ? 22.119 22.267 -12.838 1.00 57.34 88 GLU A C 1
ATOM 735 O O . GLU A 1 88 ? 23.316 22.464 -13.051 1.00 57.34 88 GLU A O 1
ATOM 740 N N . ILE A 1 89 ? 21.727 21.191 -12.152 1.00 55.75 89 ILE A N 1
ATOM 741 C CA . ILE A 1 89 ? 22.680 20.194 -11.673 1.00 55.75 89 ILE A CA 1
ATOM 742 C C . ILE A 1 89 ? 23.016 19.267 -12.836 1.00 55.75 89 ILE A C 1
ATOM 744 O O . ILE A 1 89 ? 22.172 18.524 -13.326 1.00 55.75 89 ILE A O 1
ATOM 748 N N . ASP A 1 90 ? 24.269 19.306 -13.289 1.00 56.75 90 ASP A N 1
ATOM 749 C CA . ASP A 1 90 ? 24.791 18.311 -14.222 1.00 56.75 90 ASP A CA 1
ATOM 750 C C . ASP A 1 90 ? 24.994 16.983 -13.478 1.00 56.75 90 ASP A C 1
ATOM 752 O O . ASP A 1 90 ? 26.098 16.648 -13.026 1.00 56.75 90 ASP A O 1
ATOM 756 N N . TYR A 1 91 ? 23.899 16.227 -13.339 1.00 54.88 91 TYR A N 1
ATOM 757 C CA . TYR A 1 91 ? 23.839 14.925 -12.669 1.00 54.88 91 TYR A CA 1
ATOM 758 C C . TYR A 1 91 ? 24.887 13.925 -13.184 1.00 54.88 91 TYR A C 1
ATOM 760 O O . TYR A 1 91 ? 25.206 12.963 -12.487 1.00 54.88 91 TYR A O 1
ATOM 768 N N . LYS A 1 92 ? 25.479 14.164 -14.361 1.00 51.97 92 LYS A N 1
ATOM 769 C CA . LYS A 1 92 ? 26.522 13.318 -14.958 1.00 51.97 92 LYS A CA 1
ATOM 770 C C . LYS A 1 92 ? 27.858 13.371 -14.231 1.00 51.97 92 LYS A C 1
ATOM 772 O O . LYS A 1 92 ? 28.666 12.459 -14.390 1.00 51.97 92 LYS A O 1
ATOM 777 N N . THR A 1 93 ? 28.119 14.437 -13.480 1.00 54.75 93 THR A N 1
ATOM 778 C CA . THR A 1 93 ? 29.418 14.642 -12.820 1.00 54.75 93 THR A CA 1
ATOM 779 C C . THR A 1 93 ? 29.412 14.266 -11.340 1.00 54.75 93 THR A C 1
ATOM 781 O O . THR A 1 93 ? 30.482 14.152 -10.746 1.00 54.75 93 THR A O 1
ATOM 784 N N . LEU A 1 94 ? 28.230 14.023 -10.767 1.00 58.44 94 LEU A N 1
ATOM 785 C CA . LEU A 1 94 ? 28.047 13.683 -9.359 1.00 58.44 94 LEU A CA 1
ATOM 786 C C . LEU A 1 94 ? 27.896 12.175 -9.159 1.00 58.44 94 LEU A C 1
ATOM 788 O O . LEU A 1 94 ? 27.157 11.501 -9.879 1.00 58.44 94 LEU A O 1
ATOM 792 N N . SER A 1 95 ? 28.548 11.651 -8.126 1.00 61.34 95 SER A N 1
ATOM 793 C CA . SER A 1 95 ? 28.293 10.309 -7.610 1.00 61.34 95 SER A CA 1
ATOM 794 C C . SER A 1 95 ? 26.872 10.190 -7.043 1.00 61.34 95 SER A C 1
ATOM 796 O O . SER A 1 95 ? 26.264 11.171 -6.620 1.00 61.34 95 SER A O 1
ATOM 798 N N . THR A 1 96 ? 26.335 8.970 -6.974 1.00 57.38 96 THR A N 1
ATOM 799 C CA . THR A 1 96 ? 24.986 8.696 -6.441 1.00 57.38 96 THR A CA 1
ATOM 800 C C . THR A 1 96 ? 24.781 9.242 -5.019 1.00 57.38 96 THR A C 1
ATOM 802 O O . THR A 1 96 ? 23.683 9.687 -4.679 1.00 57.38 96 THR A O 1
ATOM 805 N N . ASN A 1 97 ? 25.843 9.265 -4.207 1.00 55.47 97 ASN A N 1
ATOM 806 C CA . ASN A 1 97 ? 25.817 9.829 -2.857 1.00 55.47 97 ASN A CA 1
ATOM 807 C C . ASN A 1 97 ? 25.709 11.357 -2.890 1.00 55.47 97 ASN A C 1
ATOM 809 O O . ASN A 1 97 ? 24.836 11.905 -2.234 1.00 55.47 97 ASN A O 1
ATOM 813 N N . GLU A 1 98 ? 26.506 12.036 -3.720 1.00 63.53 98 GLU A N 1
ATOM 814 C CA . GLU A 1 98 ? 26.446 13.500 -3.862 1.00 63.53 98 GLU A CA 1
ATOM 815 C C . GLU A 1 98 ? 25.084 13.970 -4.387 1.00 63.53 98 GLU A C 1
ATOM 817 O O . GLU A 1 98 ? 24.551 14.981 -3.934 1.00 63.53 98 GLU A O 1
ATOM 822 N N . GLN A 1 99 ? 24.479 13.204 -5.299 1.00 62.41 99 GLN A N 1
ATOM 823 C CA . GLN A 1 99 ? 23.116 13.464 -5.763 1.00 62.41 99 GLN A CA 1
ATOM 824 C C . GLN A 1 99 ? 22.086 13.312 -4.634 1.00 62.41 99 GLN A C 1
ATOM 826 O O . GLN A 1 99 ? 21.144 14.096 -4.549 1.00 62.41 99 GLN A O 1
ATOM 831 N N . SER A 1 100 ? 22.243 12.295 -3.783 1.00 58.75 100 SER A N 1
ATOM 832 C CA . SER A 1 100 ? 21.335 12.034 -2.658 1.00 58.75 100 SER A CA 1
ATOM 833 C C . SER A 1 100 ? 21.470 13.100 -1.572 1.00 58.75 100 SER A C 1
ATOM 835 O O . SER A 1 100 ? 20.459 13.583 -1.071 1.00 58.75 100 SER A O 1
ATOM 837 N N . ASP A 1 101 ? 22.698 13.521 -1.268 1.00 64.50 101 ASP A N 1
ATOM 838 C CA . ASP A 1 101 ? 22.989 14.580 -0.299 1.00 64.50 101 ASP A CA 1
ATOM 839 C C . ASP A 1 101 ? 22.392 15.921 -0.743 1.00 64.50 101 ASP A C 1
ATOM 841 O O . ASP A 1 101 ? 21.792 16.630 0.062 1.00 64.50 101 ASP A O 1
ATOM 845 N N . GLN A 1 102 ? 22.478 16.251 -2.036 1.00 67.06 102 GLN A N 1
ATOM 846 C CA . GLN A 1 102 ? 21.852 17.459 -2.580 1.00 67.06 102 GLN A CA 1
ATOM 847 C C . GLN A 1 102 ? 20.324 17.396 -2.544 1.00 67.06 102 GLN A C 1
ATOM 849 O O . GLN A 1 102 ? 19.682 18.373 -2.166 1.00 67.06 102 GLN A O 1
ATOM 854 N N . LEU A 1 103 ? 19.725 16.254 -2.893 1.00 65.88 103 LEU A N 1
ATOM 855 C CA . LEU A 1 103 ? 18.274 16.069 -2.792 1.00 65.88 103 LEU A CA 1
ATOM 856 C C . LEU A 1 103 ? 17.789 16.163 -1.340 1.00 65.88 103 LEU A C 1
ATOM 858 O O . LEU A 1 103 ? 16.761 16.788 -1.075 1.00 65.88 103 LEU A O 1
ATOM 862 N N . PHE A 1 104 ? 18.545 15.590 -0.401 1.00 62.75 104 PHE A N 1
ATOM 863 C CA . PHE A 1 104 ? 18.277 15.707 1.028 1.00 62.75 104 PHE A CA 1
ATOM 864 C C . PHE A 1 104 ? 18.358 17.159 1.494 1.00 62.75 104 PHE A C 1
ATOM 866 O O . PHE A 1 104 ? 17.459 17.634 2.187 1.00 62.75 104 PHE A O 1
ATOM 873 N N . GLN A 1 105 ? 19.397 17.878 1.066 1.00 67.94 105 GLN A N 1
ATOM 874 C CA . GLN A 1 105 ? 19.562 19.291 1.364 1.00 67.94 105 GLN A CA 1
ATOM 875 C C . GLN A 1 105 ? 18.367 20.102 0.847 1.00 67.94 105 GLN A C 1
ATOM 877 O O . GLN A 1 105 ? 17.752 20.812 1.639 1.00 67.94 105 GLN A O 1
ATOM 882 N N . ILE A 1 106 ? 17.959 19.914 -0.414 1.00 67.00 106 ILE A N 1
ATOM 883 C CA . ILE A 1 106 ? 16.780 20.573 -1.001 1.00 67.00 106 ILE A CA 1
ATOM 884 C C . ILE A 1 106 ? 15.523 20.277 -0.174 1.00 67.00 106 ILE A C 1
ATOM 886 O O . ILE A 1 106 ? 14.816 21.198 0.222 1.00 67.00 106 ILE A O 1
ATOM 890 N N . CYS A 1 107 ? 15.255 19.012 0.159 1.00 61.72 107 CYS A N 1
ATOM 891 C CA . CYS A 1 107 ? 14.077 18.655 0.956 1.00 61.72 107 CYS A CA 1
ATOM 892 C C . CYS A 1 107 ? 14.105 19.290 2.356 1.00 61.72 107 CYS A C 1
ATOM 894 O O . CYS A 1 107 ? 13.078 19.771 2.838 1.00 61.72 107 CYS A O 1
ATOM 896 N N . SER A 1 108 ? 15.281 19.327 2.990 1.00 63.69 108 SER A N 1
ATOM 897 C CA . SER A 1 108 ? 15.467 19.933 4.311 1.00 63.69 108 SER A CA 1
ATOM 898 C C . SER A 1 108 ? 15.303 21.458 4.293 1.00 63.69 108 SER A C 1
ATOM 900 O O . SER A 1 108 ? 14.713 22.025 5.212 1.00 63.69 108 SER A O 1
ATOM 902 N N . GLU A 1 109 ? 15.767 22.123 3.231 1.00 62.72 109 GLU A N 1
ATOM 903 C CA . GLU A 1 109 ? 15.672 23.575 3.050 1.00 62.72 109 GLU A CA 1
ATOM 904 C C . GLU A 1 109 ? 14.243 24.023 2.737 1.00 62.72 109 GLU A C 1
ATOM 906 O O . GLU A 1 109 ? 13.821 25.097 3.167 1.00 62.72 109 GLU A O 1
ATOM 911 N N . LEU A 1 110 ? 13.467 23.177 2.058 1.00 59.41 110 LEU A N 1
ATOM 912 C CA . LEU A 1 110 ? 12.067 23.447 1.732 1.00 59.41 110 LEU A CA 1
ATOM 913 C C . LEU A 1 110 ? 11.122 23.321 2.929 1.00 59.41 110 LEU A C 1
ATOM 915 O O . LEU A 1 110 ? 9.930 23.596 2.790 1.00 59.41 110 LEU A O 1
ATOM 919 N N . ASN A 1 111 ? 11.630 22.91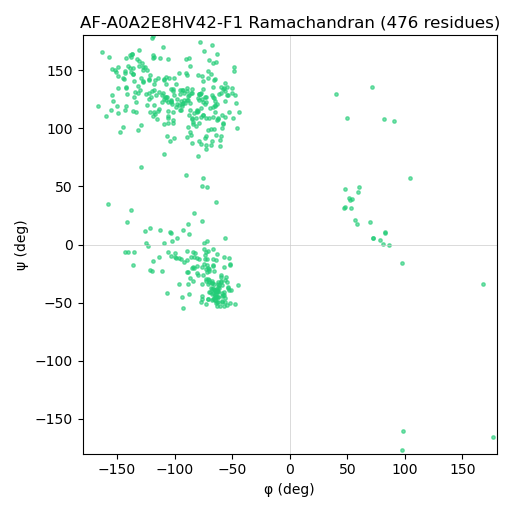0 4.099 1.00 54.97 111 ASN A N 1
ATOM 920 C CA . ASN A 1 111 ? 10.831 22.615 5.290 1.00 54.97 111 ASN A CA 1
ATOM 921 C C . ASN A 1 111 ? 9.613 21.735 4.948 1.00 54.97 111 ASN A C 1
ATOM 923 O O . ASN A 1 111 ? 8.543 21.870 5.550 1.00 54.97 111 ASN A O 1
ATOM 927 N N . ALA A 1 112 ? 9.767 20.878 3.930 1.00 53.78 112 ALA A N 1
ATOM 928 C CA . ALA A 1 112 ? 8.747 19.942 3.520 1.00 53.78 112 ALA A CA 1
ATOM 929 C C . ALA A 1 112 ? 8.560 19.012 4.715 1.00 53.78 112 ALA A C 1
ATOM 931 O O . ALA A 1 112 ? 9.449 18.236 5.057 1.00 53.78 112 ALA A O 1
ATOM 932 N N . SER A 1 113 ? 7.441 19.165 5.421 1.00 46.22 113 SER A N 1
ATOM 933 C CA . SER A 1 113 ? 7.075 18.383 6.602 1.00 46.22 113 SER A CA 1
ATOM 934 C C . SER A 1 113 ? 6.690 16.952 6.207 1.00 46.22 113 SER A C 1
ATOM 936 O O . SER A 1 113 ? 5.599 16.481 6.530 1.00 46.22 113 SER A O 1
ATOM 938 N N . CYS A 1 114 ? 7.529 16.313 5.403 1.00 45.50 114 CYS A N 1
ATOM 939 C CA . CYS A 1 114 ? 7.320 15.006 4.822 1.00 45.50 114 CYS A CA 1
ATOM 940 C C . CYS A 1 114 ? 8.150 14.028 5.647 1.00 45.50 114 CYS A C 1
ATOM 942 O O . CYS A 1 114 ? 9.377 14.010 5.561 1.00 45.50 114 CYS A O 1
ATOM 944 N N . ASP A 1 115 ? 7.468 13.256 6.492 1.00 40.78 115 ASP A N 1
ATOM 945 C CA . ASP A 1 115 ? 8.102 12.303 7.408 1.00 40.78 115 ASP A CA 1
ATOM 946 C C . ASP A 1 115 ? 8.664 11.072 6.663 1.00 40.78 115 ASP A C 1
ATOM 948 O O . ASP A 1 115 ? 9.456 10.317 7.227 1.00 40.78 115 ASP A O 1
ATOM 952 N N . VAL A 1 116 ? 8.313 10.884 5.382 1.00 41.66 116 VAL A N 1
ATOM 953 C CA . VAL A 1 116 ? 8.834 9.827 4.507 1.00 41.66 116 VAL A CA 1
ATOM 954 C C . VAL A 1 116 ? 8.820 10.325 3.063 1.00 41.66 116 VAL A C 1
ATOM 956 O O . VAL A 1 116 ? 7.753 10.608 2.529 1.00 41.66 116 VAL A O 1
ATOM 959 N N . VAL A 1 117 ? 9.978 10.405 2.402 1.00 45.12 117 VAL A N 1
ATOM 960 C CA . VAL A 1 117 ? 10.044 10.899 1.019 1.00 45.12 117 VAL A CA 1
ATOM 961 C C . VAL A 1 117 ? 10.571 9.822 0.075 1.00 45.12 117 VAL A C 1
ATOM 963 O O . VAL A 1 117 ? 11.741 9.441 0.128 1.00 45.12 117 VAL A O 1
ATOM 966 N N . ASN A 1 118 ? 9.716 9.372 -0.842 1.00 47.50 118 ASN A N 1
ATOM 967 C CA . ASN A 1 118 ? 10.187 8.820 -2.108 1.00 47.50 118 ASN A CA 1
ATOM 968 C C . ASN A 1 118 ? 10.332 10.007 -3.069 1.00 47.50 118 ASN A C 1
ATOM 970 O O . ASN A 1 118 ? 9.345 10.668 -3.403 1.00 47.50 118 ASN A O 1
ATOM 974 N N . ILE A 1 119 ? 11.576 10.333 -3.427 1.00 51.53 119 ILE A N 1
ATOM 975 C CA . ILE A 1 119 ? 11.895 11.465 -4.303 1.00 51.53 119 ILE A CA 1
ATOM 976 C C . ILE A 1 119 ? 11.960 10.952 -5.735 1.00 51.53 119 ILE A C 1
ATOM 978 O O . ILE A 1 119 ? 12.777 10.089 -6.068 1.00 51.53 119 ILE A O 1
ATOM 982 N N . PHE A 1 120 ? 11.134 11.529 -6.594 1.00 54.69 120 PHE A N 1
ATOM 983 C CA . PHE A 1 120 ? 11.081 11.220 -8.011 1.00 54.69 120 PHE A CA 1
ATOM 984 C C . PHE A 1 120 ? 11.685 12.367 -8.791 1.00 54.69 120 PHE A C 1
ATOM 986 O O . PHE A 1 120 ? 11.246 13.505 -8.672 1.00 54.69 120 PHE A O 1
ATOM 993 N N . VAL A 1 121 ? 12.684 12.065 -9.603 1.00 52.09 121 VAL A N 1
ATOM 994 C CA . VAL A 1 121 ? 13.337 13.041 -10.465 1.00 52.09 121 VAL A CA 1
ATOM 995 C C . VAL A 1 121 ? 12.870 12.767 -11.890 1.00 52.09 121 VAL A C 1
ATOM 997 O O . VAL A 1 121 ? 13.267 11.767 -12.491 1.00 52.09 121 VAL A O 1
ATOM 1000 N N . ALA A 1 122 ? 11.970 13.603 -12.406 1.00 45.38 122 ALA A N 1
ATOM 1001 C CA . ALA A 1 122 ? 11.505 13.498 -13.786 1.00 45.38 122 ALA A CA 1
ATOM 1002 C C . ALA A 1 122 ? 12.445 14.302 -14.688 1.00 45.38 122 ALA A C 1
ATOM 1004 O O . ALA A 1 122 ? 12.686 15.473 -14.410 1.00 45.38 122 ALA A O 1
ATOM 1005 N N . GLN A 1 123 ? 12.957 13.693 -15.758 1.00 43.38 123 GLN A N 1
ATOM 1006 C CA . GLN A 1 123 ? 13.776 14.379 -16.757 1.00 43.38 123 GLN A CA 1
ATOM 1007 C C . GLN A 1 123 ? 12.932 14.817 -17.958 1.00 43.38 123 GLN A C 1
ATOM 1009 O O . GLN A 1 123 ? 11.957 14.158 -18.327 1.00 43.38 123 GLN A O 1
ATOM 1014 N N . SER A 1 124 ? 13.310 15.945 -18.564 1.00 32.31 124 SER A N 1
ATOM 1015 C CA . SER A 1 124 ? 12.651 16.498 -19.755 1.00 32.31 124 SER A CA 1
ATOM 1016 C C . SER A 1 124 ? 12.584 15.478 -20.916 1.00 32.31 124 SER A C 1
ATOM 1018 O O . SER A 1 124 ? 13.604 14.866 -21.255 1.00 32.31 124 SER A O 1
ATOM 1020 N N . PRO A 1 125 ? 11.432 15.340 -21.609 1.00 34.75 125 PRO A N 1
ATOM 1021 C CA . PRO A 1 125 ? 11.181 14.301 -22.622 1.00 34.75 125 PRO A CA 1
ATOM 1022 C C . PRO A 1 125 ? 12.086 14.350 -23.870 1.00 34.75 125 PRO A C 1
ATOM 1024 O O . PRO A 1 125 ? 12.049 13.434 -24.691 1.00 34.75 125 PRO A O 1
ATOM 1027 N N . ASN A 1 126 ? 12.906 15.394 -24.038 1.00 27.86 126 ASN A N 1
ATOM 1028 C CA . ASN A 1 126 ? 13.787 15.578 -25.198 1.00 27.86 126 ASN A CA 1
ATOM 1029 C C . ASN A 1 126 ? 15.248 15.134 -24.972 1.00 27.86 126 ASN A C 1
ATOM 1031 O O . ASN A 1 126 ? 16.086 15.339 -25.856 1.00 27.86 126 ASN A O 1
ATOM 1035 N N . ARG A 1 127 ? 15.590 14.530 -23.824 1.00 33.47 127 ARG A N 1
ATOM 1036 C CA . ARG A 1 127 ? 16.940 14.003 -23.549 1.00 33.47 127 ARG A CA 1
ATOM 1037 C C . ARG A 1 127 ? 16.880 12.556 -23.058 1.00 33.47 127 ARG A C 1
ATOM 1039 O O . ARG A 1 127 ? 16.570 12.278 -21.911 1.00 33.47 127 ARG A O 1
ATOM 1046 N N . ILE A 1 128 ? 17.201 11.632 -23.961 1.00 26.69 128 ILE A N 1
ATOM 1047 C CA . ILE A 1 128 ? 17.211 10.184 -23.722 1.00 26.69 128 ILE A CA 1
ATOM 1048 C C . ILE A 1 128 ? 18.596 9.776 -23.198 1.00 26.69 128 ILE A C 1
ATOM 1050 O O . ILE A 1 128 ? 19.508 9.616 -24.005 1.00 26.69 128 ILE A O 1
ATOM 1054 N N . GLU A 1 129 ? 18.767 9.558 -21.887 1.00 33.44 129 GLU A N 1
ATOM 1055 C CA . GLU A 1 129 ? 19.889 8.752 -21.356 1.00 33.44 129 GLU A CA 1
ATOM 1056 C C . GLU A 1 129 ? 19.432 7.760 -20.260 1.00 33.44 129 GLU A C 1
ATOM 1058 O O . GLU A 1 129 ? 18.536 8.098 -19.490 1.00 33.44 129 GLU A O 1
ATOM 1063 N N . PRO A 1 130 ? 19.955 6.517 -20.216 1.00 28.08 130 PRO A N 1
ATOM 1064 C CA . PRO A 1 130 ? 19.552 5.506 -19.236 1.00 28.08 130 PRO A CA 1
ATOM 1065 C C . PRO A 1 130 ? 20.332 5.656 -17.919 1.00 28.08 130 PRO A C 1
ATOM 1067 O O . PRO A 1 130 ? 21.564 5.691 -17.935 1.00 28.08 130 PRO A O 1
ATOM 1070 N N . TYR A 1 131 ? 19.646 5.670 -16.773 1.00 35.28 131 TYR A N 1
ATOM 1071 C CA . TYR A 1 131 ? 20.293 5.534 -15.463 1.00 35.28 131 TYR A CA 1
ATOM 1072 C C . TYR A 1 131 ? 19.440 4.697 -14.502 1.00 35.28 131 TYR A C 1
ATOM 1074 O O . TYR A 1 131 ? 18.320 5.073 -14.174 1.00 35.28 131 TYR A O 1
ATOM 1082 N N . ASN A 1 132 ? 20.000 3.574 -14.042 1.00 34.38 132 ASN A N 1
ATOM 1083 C CA . ASN A 1 132 ? 19.427 2.719 -13.000 1.00 34.38 132 ASN A CA 1
ATOM 1084 C C . ASN A 1 132 ? 19.715 3.332 -11.623 1.00 34.38 132 ASN A C 1
ATOM 1086 O O . ASN A 1 132 ? 20.879 3.580 -11.297 1.00 34.38 132 ASN A O 1
ATOM 1090 N N . ALA A 1 133 ? 18.688 3.549 -10.802 1.00 38.50 133 ALA A N 1
ATOM 1091 C CA . ALA A 1 133 ? 18.852 4.091 -9.456 1.00 38.50 133 ALA A CA 1
ATOM 1092 C C . ALA A 1 133 ? 19.096 2.976 -8.420 1.00 38.50 133 ALA A C 1
ATOM 1094 O O . ALA A 1 133 ? 18.354 2.002 -8.332 1.00 38.50 133 ALA A O 1
ATOM 1095 N N . GLY A 1 134 ? 20.168 3.135 -7.637 1.00 36.56 134 GLY A N 1
ATOM 1096 C CA . GLY A 1 134 ? 20.502 2.308 -6.478 1.00 36.56 134 GLY A CA 1
ATOM 1097 C C . GLY A 1 134 ? 19.905 2.843 -5.171 1.00 36.56 134 GLY A C 1
ATOM 1098 O O . GLY A 1 134 ? 19.564 4.018 -5.049 1.00 36.56 134 GLY A O 1
ATOM 1099 N N . THR A 1 135 ? 19.804 1.954 -4.185 1.00 32.94 135 THR A N 1
ATOM 1100 C CA . THR A 1 135 ? 19.238 2.170 -2.846 1.00 32.94 135 THR A CA 1
ATOM 1101 C C . THR A 1 135 ? 20.200 2.893 -1.894 1.00 32.94 135 THR A C 1
ATOM 1103 O O . THR A 1 135 ? 21.317 2.417 -1.683 1.00 32.94 135 THR A O 1
ATOM 1106 N N . ALA A 1 136 ? 19.735 3.960 -1.233 1.00 31.55 136 ALA A N 1
ATOM 1107 C CA . ALA A 1 136 ? 20.322 4.486 0.004 1.00 31.55 136 ALA A CA 1
ATOM 1108 C C . ALA A 1 136 ? 19.235 4.625 1.092 1.00 31.55 136 ALA A C 1
ATOM 1110 O O . ALA A 1 136 ? 18.097 4.994 0.826 1.00 31.55 136 ALA A O 1
ATOM 1111 N N . ASN A 1 137 ? 19.589 4.280 2.331 1.00 35.16 137 ASN A N 1
ATOM 1112 C CA . ASN A 1 137 ? 18.694 3.755 3.377 1.00 35.16 137 ASN A CA 1
ATOM 1113 C C . ASN A 1 137 ? 17.764 4.757 4.096 1.00 35.16 137 ASN A C 1
ATOM 1115 O O . ASN A 1 137 ? 17.266 4.455 5.178 1.00 35.16 137 ASN A O 1
ATOM 1119 N N . THR A 1 138 ? 17.497 5.926 3.521 1.00 40.81 138 THR A N 1
ATOM 1120 C CA . THR A 1 138 ? 16.533 6.902 4.072 1.00 40.81 138 THR A CA 1
ATOM 1121 C C . THR A 1 138 ? 15.612 7.518 3.017 1.00 40.81 138 THR A C 1
ATOM 1123 O O . THR A 1 138 ? 14.552 8.020 3.376 1.00 40.81 138 THR A O 1
ATOM 1126 N N . PHE A 1 139 ? 15.963 7.418 1.729 1.00 46.59 139 PHE A N 1
ATOM 1127 C CA . PHE A 1 139 ? 15.195 7.941 0.598 1.00 46.59 139 PHE A CA 1
ATOM 1128 C C . PHE A 1 139 ? 15.280 6.952 -0.556 1.00 46.59 139 PHE A C 1
ATOM 1130 O O . PHE A 1 139 ? 16.376 6.552 -0.953 1.00 46.59 139 PHE A O 1
ATOM 1137 N N . LYS A 1 140 ? 14.140 6.570 -1.133 1.00 58.91 140 LYS A N 1
ATOM 1138 C CA . LYS A 1 140 ? 14.145 5.773 -2.361 1.00 58.91 140 LYS A CA 1
ATOM 1139 C C . LYS A 1 140 ? 13.998 6.736 -3.539 1.00 58.91 140 LYS A C 1
ATOM 1141 O O . LYS A 1 140 ? 13.008 7.462 -3.636 1.00 58.91 140 LYS A O 1
ATOM 1146 N N . LYS A 1 141 ? 15.038 6.794 -4.373 1.00 60.59 141 LYS A N 1
ATOM 1147 C CA . LYS A 1 141 ? 15.117 7.664 -5.550 1.00 60.59 141 LYS A CA 1
ATOM 1148 C C . LYS A 1 141 ? 14.682 6.890 -6.785 1.00 60.59 141 LYS A C 1
ATOM 1150 O O . LYS A 1 141 ? 15.195 5.804 -7.032 1.00 60.59 141 LYS A O 1
ATOM 1155 N N . ILE A 1 142 ? 13.814 7.499 -7.583 1.00 60.56 142 ILE A N 1
ATOM 1156 C CA . ILE A 1 142 ? 13.471 7.020 -8.924 1.00 60.56 142 ILE A CA 1
ATOM 1157 C C . ILE A 1 142 ? 13.779 8.136 -9.918 1.00 60.56 142 ILE A C 1
ATOM 1159 O O . ILE A 1 142 ? 13.374 9.282 -9.722 1.00 60.56 142 ILE A O 1
ATOM 1163 N N . THR A 1 143 ? 14.506 7.806 -10.982 1.00 61.25 143 THR A N 1
ATOM 1164 C CA . THR A 1 143 ? 14.797 8.734 -12.078 1.00 61.25 143 THR A CA 1
ATOM 1165 C C . THR A 1 143 ? 14.046 8.282 -13.316 1.00 61.25 143 THR A C 1
ATOM 1167 O O . THR A 1 143 ? 14.214 7.154 -13.766 1.00 61.25 143 THR A O 1
ATOM 1170 N N . LEU A 1 144 ? 13.214 9.164 -13.865 1.00 59.16 144 LEU A N 1
ATOM 1171 C CA . LEU A 1 144 ? 12.430 8.875 -15.060 1.00 59.16 144 LEU A CA 1
ATOM 1172 C C . LEU A 1 144 ? 13.029 9.602 -16.255 1.00 59.16 144 LEU A C 1
ATOM 1174 O O . LEU A 1 144 ? 13.110 10.828 -16.261 1.00 59.16 144 LEU A O 1
ATOM 1178 N N . GLN A 1 145 ? 13.378 8.841 -17.286 1.00 56.69 145 GLN A N 1
ATOM 1179 C CA . GLN A 1 145 ? 13.811 9.375 -18.579 1.00 56.69 145 GLN A CA 1
ATOM 1180 C C . GLN A 1 145 ? 12.653 10.020 -19.355 1.00 56.69 145 GLN A C 1
ATOM 1182 O O . GLN A 1 145 ? 12.851 10.928 -20.157 1.00 56.69 145 GLN A O 1
ATOM 1187 N N . ALA A 1 146 ? 11.439 9.524 -19.128 1.00 62.16 146 ALA A N 1
ATOM 1188 C CA . ALA A 1 146 ? 10.220 10.074 -19.680 1.00 62.16 146 ALA A CA 1
ATOM 1189 C C . ALA A 1 146 ? 9.092 9.957 -18.643 1.00 62.16 146 ALA A C 1
ATOM 1191 O O . ALA A 1 146 ? 9.051 8.992 -17.876 1.00 62.16 146 ALA A O 1
ATOM 1192 N N . PRO A 1 147 ? 8.145 10.902 -18.633 1.00 71.81 147 PRO A N 1
ATOM 1193 C CA . PRO A 1 147 ? 6.983 10.922 -17.739 1.00 71.81 147 PRO A CA 1
ATOM 1194 C C . PRO A 1 147 ? 5.911 9.900 -18.162 1.00 71.81 147 PRO A C 1
ATOM 1196 O O . PRO A 1 147 ? 4.760 10.241 -18.461 1.00 71.81 147 PRO A O 1
ATOM 1199 N N . TRP A 1 148 ? 6.301 8.630 -18.242 1.00 82.88 148 TRP A N 1
ATOM 1200 C CA . TRP A 1 148 ? 5.415 7.509 -18.521 1.00 82.88 148 TRP A CA 1
ATOM 1201 C C . TRP A 1 148 ? 5.031 6.829 -17.214 1.00 82.88 148 TRP A C 1
ATOM 1203 O O . TRP A 1 148 ? 5.887 6.382 -16.451 1.00 82.88 148 TRP A O 1
ATOM 1213 N N . ALA A 1 149 ? 3.726 6.708 -16.976 1.00 87.81 149 ALA A N 1
ATOM 1214 C CA . ALA A 1 149 ? 3.209 6.010 -15.803 1.00 87.81 149 ALA A CA 1
ATOM 1215 C C . ALA A 1 149 ? 3.642 4.539 -15.746 1.00 87.81 149 ALA A C 1
ATOM 1217 O O . ALA A 1 149 ? 3.741 3.982 -14.661 1.00 87.81 149 ALA A O 1
ATOM 1218 N N . THR A 1 150 ? 3.923 3.919 -16.893 1.00 88.62 150 THR A N 1
ATOM 1219 C CA . THR A 1 150 ? 4.338 2.516 -16.964 1.00 88.62 150 THR A CA 1
ATOM 1220 C C . THR A 1 150 ? 5.751 2.314 -16.418 1.00 88.62 150 THR A C 1
ATOM 1222 O O . THR A 1 150 ? 5.965 1.477 -15.547 1.00 88.62 150 THR A O 1
ATOM 1225 N N . THR A 1 151 ? 6.703 3.154 -16.831 1.00 85.44 151 THR A N 1
ATOM 1226 C CA . THR A 1 151 ? 8.050 3.191 -16.250 1.00 85.44 151 THR A CA 1
ATOM 1227 C C . THR A 1 151 ? 7.986 3.564 -14.776 1.00 85.44 151 THR A C 1
ATOM 1229 O O . THR A 1 151 ? 8.584 2.894 -13.949 1.00 85.44 151 THR A O 1
ATOM 1232 N N . PHE A 1 152 ? 7.196 4.576 -14.413 1.00 85.75 152 PHE A N 1
ATOM 1233 C CA . PHE A 1 152 ? 7.024 4.947 -13.009 1.00 85.75 152 PHE A CA 1
ATOM 1234 C C . PHE A 1 152 ? 6.508 3.790 -12.147 1.00 85.75 152 PHE A C 1
ATOM 1236 O O . PHE A 1 152 ? 7.011 3.554 -11.051 1.00 85.75 152 PHE A O 1
ATOM 1243 N N . SER A 1 153 ? 5.524 3.051 -12.656 1.00 90.94 153 SER A N 1
ATOM 1244 C CA . SER A 1 153 ? 4.977 1.886 -11.978 1.00 90.94 153 SER A CA 1
ATOM 1245 C C . SER A 1 153 ? 6.016 0.772 -11.835 1.00 90.94 153 SER A C 1
ATOM 1247 O O . SER A 1 153 ? 6.170 0.257 -10.732 1.00 90.94 153 SER A O 1
ATOM 1249 N N . HIS A 1 154 ? 6.779 0.459 -12.887 1.00 90.25 154 HIS A N 1
ATOM 1250 C CA . HIS A 1 154 ? 7.890 -0.501 -12.835 1.00 90.25 154 HIS A CA 1
ATOM 1251 C C . HIS A 1 154 ? 8.866 -0.177 -11.692 1.00 90.25 154 HIS A C 1
ATOM 1253 O O . HIS A 1 154 ? 9.136 -1.015 -10.832 1.00 90.25 154 HIS A O 1
ATOM 1259 N N . GLU A 1 155 ? 9.303 1.079 -11.616 1.00 85.88 155 GLU A N 1
ATOM 1260 C CA . GLU A 1 155 ? 10.245 1.537 -10.595 1.00 85.88 155 GLU A CA 1
ATOM 1261 C C . GLU A 1 155 ? 9.643 1.509 -9.180 1.00 85.88 155 GLU A C 1
ATOM 1263 O O . GLU A 1 155 ? 10.310 1.122 -8.215 1.00 85.88 155 GLU A O 1
ATOM 1268 N N . LEU A 1 156 ? 8.353 1.838 -9.034 1.00 86.38 156 LEU A N 1
ATOM 1269 C CA . LEU A 1 156 ? 7.636 1.648 -7.769 1.00 86.38 156 LEU A CA 1
ATOM 1270 C C . LEU A 1 156 ? 7.617 0.177 -7.330 1.00 86.38 156 LEU A C 1
ATOM 1272 O O . LEU A 1 156 ? 7.651 -0.090 -6.128 1.00 86.38 156 LEU A O 1
ATOM 1276 N N . GLY A 1 157 ? 7.614 -0.767 -8.273 1.00 89.56 157 GLY A N 1
ATOM 1277 C CA . GLY A 1 157 ? 7.770 -2.195 -7.999 1.00 89.56 157 GLY A CA 1
ATOM 1278 C C . GLY A 1 157 ? 9.089 -2.518 -7.292 1.00 89.56 157 GLY A C 1
ATOM 1279 O O . GLY A 1 157 ? 9.095 -3.242 -6.297 1.00 89.56 157 GLY A O 1
ATOM 1280 N N . HIS A 1 158 ? 10.208 -1.939 -7.728 1.00 84.69 158 HIS A N 1
ATOM 1281 C CA . HIS A 1 158 ? 11.487 -2.097 -7.027 1.00 84.69 158 HIS A CA 1
ATOM 1282 C C . HIS A 1 158 ? 11.449 -1.465 -5.633 1.00 84.69 158 HIS A C 1
ATOM 1284 O O . HIS A 1 158 ? 11.846 -2.075 -4.639 1.00 84.69 158 HIS A O 1
ATOM 1290 N N . VAL A 1 159 ? 10.949 -0.233 -5.563 1.00 80.44 159 VAL A N 1
ATOM 1291 C CA . VAL A 1 159 ? 10.986 0.608 -4.365 1.00 80.44 159 VAL A CA 1
ATOM 1292 C C . VAL A 1 159 ? 10.106 0.059 -3.254 1.00 80.44 159 VAL A C 1
ATOM 1294 O O . VAL A 1 159 ? 10.552 -0.021 -2.111 1.00 80.44 159 VAL A O 1
ATOM 1297 N N . LEU A 1 160 ? 8.866 -0.307 -3.552 1.00 83.56 160 LEU A N 1
ATOM 1298 C CA . LEU A 1 160 ? 7.893 -0.698 -2.534 1.00 83.56 160 LEU A CA 1
ATOM 1299 C C . LEU A 1 160 ? 7.829 -2.212 -2.345 1.00 83.56 160 LEU A C 1
ATOM 1301 O O . LEU A 1 160 ? 7.665 -2.659 -1.217 1.00 83.56 160 LEU A O 1
ATOM 1305 N N . ALA A 1 161 ? 8.012 -2.993 -3.411 1.00 89.19 161 ALA A N 1
ATOM 1306 C CA . ALA A 1 161 ? 7.815 -4.440 -3.370 1.00 89.19 161 ALA A CA 1
ATOM 1307 C C . ALA A 1 161 ? 9.115 -5.251 -3.386 1.00 89.19 161 ALA A C 1
ATOM 1309 O O . ALA A 1 161 ? 9.047 -6.470 -3.271 1.00 89.19 161 ALA A O 1
ATOM 1310 N N . GLN A 1 162 ? 10.284 -4.618 -3.567 1.00 89.56 162 GLN A N 1
ATOM 1311 C CA . GLN A 1 162 ? 11.550 -5.321 -3.820 1.00 89.56 162 GLN A CA 1
ATOM 1312 C C . GLN A 1 162 ? 11.428 -6.318 -4.986 1.00 89.56 162 GLN A C 1
ATOM 1314 O O . GLN A 1 162 ? 11.984 -7.417 -4.944 1.00 89.56 162 GLN A O 1
ATOM 1319 N N . ASN A 1 163 ? 10.683 -5.951 -6.030 1.00 91.94 163 ASN A N 1
ATOM 1320 C CA . ASN A 1 163 ? 10.660 -6.738 -7.256 1.00 91.94 163 ASN A CA 1
ATOM 1321 C C . ASN A 1 163 ? 12.026 -6.633 -7.952 1.00 91.94 163 ASN A C 1
ATOM 1323 O O . ASN A 1 163 ? 12.672 -5.588 -7.908 1.00 91.94 163 ASN A O 1
ATOM 1327 N N . ALA A 1 164 ? 12.461 -7.692 -8.615 1.00 92.56 164 ALA A N 1
ATOM 1328 C CA . ALA A 1 164 ? 13.556 -7.691 -9.569 1.00 92.56 164 ALA A CA 1
ATOM 1329 C C . ALA A 1 164 ? 13.064 -7.357 -10.978 1.00 92.56 164 ALA A C 1
ATOM 1331 O O . ALA A 1 164 ? 11.896 -7.562 -11.314 1.00 92.56 164 ALA A O 1
ATOM 1332 N N . ASP A 1 165 ? 14.002 -6.931 -11.821 1.00 92.06 165 ASP A N 1
ATOM 1333 C CA . ASP A 1 165 ? 13.811 -6.895 -13.267 1.00 92.06 165 ASP A CA 1
ATOM 1334 C C . ASP A 1 165 ? 13.695 -8.318 -13.815 1.00 92.06 165 ASP A C 1
ATOM 1336 O O . ASP A 1 165 ? 14.655 -9.089 -13.788 1.00 92.06 165 ASP A O 1
ATOM 1340 N N . GLU A 1 166 ? 12.564 -8.665 -14.410 1.00 92.69 166 GLU A N 1
ATOM 1341 C CA . GLU A 1 166 ? 12.401 -9.982 -15.023 1.00 92.69 166 GLU A CA 1
ATOM 1342 C C . GLU A 1 166 ? 13.039 -10.053 -16.413 1.00 92.69 166 GLU A C 1
ATOM 1344 O O . GLU A 1 166 ? 13.336 -11.140 -16.895 1.00 92.69 166 GLU A O 1
ATOM 1349 N N . TYR A 1 167 ? 13.326 -8.933 -17.090 1.00 89.38 167 TYR A N 1
ATOM 1350 C CA . TYR A 1 167 ? 13.966 -8.988 -18.414 1.00 89.38 167 TYR A CA 1
ATOM 1351 C C . TYR A 1 167 ? 15.429 -9.425 -18.381 1.00 89.38 167 TYR A C 1
ATOM 1353 O O . TYR A 1 167 ? 15.940 -9.903 -19.398 1.00 89.38 167 TYR A O 1
ATOM 1361 N N . LYS A 1 168 ? 16.117 -9.317 -17.241 1.00 85.69 168 LYS A N 1
ATOM 1362 C CA . LYS A 1 168 ? 17.541 -9.656 -17.144 1.00 85.69 168 LYS A CA 1
ATOM 1363 C C . LYS A 1 168 ? 17.777 -11.144 -17.384 1.00 85.69 168 LYS A C 1
ATOM 1365 O O . LYS A 1 168 ? 16.992 -11.989 -16.967 1.00 85.69 168 LYS A O 1
ATOM 1370 N N . THR A 1 169 ? 18.866 -11.483 -18.067 1.00 85.00 169 THR A N 1
ATOM 1371 C CA . THR A 1 169 ? 19.257 -12.889 -18.274 1.00 85.00 169 THR A CA 1
ATOM 1372 C C . THR A 1 169 ? 19.944 -13.483 -17.052 1.00 85.00 169 THR A C 1
ATOM 1374 O O . THR A 1 169 ? 19.883 -14.686 -16.849 1.00 85.00 169 THR A O 1
ATOM 1377 N N . THR A 1 170 ? 20.578 -12.643 -16.234 1.00 85.69 170 THR A N 1
ATOM 1378 C CA . THR A 1 170 ? 21.338 -13.057 -15.052 1.00 85.69 170 THR A CA 1
ATOM 1379 C C . THR A 1 170 ? 21.191 -12.030 -13.940 1.00 85.69 170 THR A C 1
ATOM 1381 O O . THR A 1 170 ? 21.237 -10.824 -14.201 1.00 85.69 170 THR A O 1
ATOM 1384 N N . HIS A 1 171 ? 21.123 -12.513 -12.706 1.00 85.81 171 HIS A N 1
ATOM 1385 C CA . HIS A 1 171 ? 21.227 -11.710 -11.490 1.00 85.81 171 HIS A CA 1
ATOM 1386 C C . HIS A 1 171 ? 22.439 -12.162 -10.673 1.00 85.81 171 HIS A C 1
ATOM 1388 O O . HIS A 1 171 ? 22.972 -13.251 -10.880 1.00 85.81 171 HIS A O 1
ATOM 1394 N N . SER A 1 172 ? 22.901 -11.342 -9.729 1.00 83.69 172 SER A N 1
ATOM 1395 C CA . SER A 1 172 ? 23.874 -11.840 -8.760 1.00 83.69 172 SER A CA 1
ATOM 1396 C C . SER A 1 172 ? 23.205 -12.894 -7.876 1.00 83.69 172 SER A C 1
ATOM 1398 O O . SER A 1 172 ? 22.095 -12.673 -7.392 1.00 83.69 172 SER A O 1
ATOM 1400 N N . ALA A 1 173 ? 23.889 -14.014 -7.629 1.00 79.81 173 ALA A N 1
ATOM 1401 C CA . ALA A 1 173 ? 23.329 -15.138 -6.872 1.00 79.81 173 ALA A CA 1
ATOM 1402 C C . ALA A 1 173 ? 22.761 -14.717 -5.504 1.00 79.81 173 ALA A C 1
ATOM 1404 O O . ALA A 1 173 ? 21.684 -15.153 -5.121 1.00 79.81 173 ALA A O 1
ATOM 1405 N N . TRP A 1 174 ? 23.435 -13.793 -4.810 1.00 78.19 174 TRP A N 1
ATOM 1406 C CA . TRP A 1 174 ? 22.985 -13.277 -3.512 1.00 78.19 174 TRP A CA 1
ATOM 1407 C C . TRP A 1 174 ? 21.677 -12.468 -3.576 1.00 78.19 174 TRP A C 1
ATOM 1409 O O . TRP A 1 174 ? 21.008 -12.326 -2.559 1.00 78.19 174 TRP A O 1
ATOM 1419 N N . SER A 1 175 ? 21.317 -11.911 -4.738 1.00 82.94 175 SER A N 1
ATOM 1420 C CA . SER A 1 175 ? 20.130 -11.056 -4.893 1.00 82.94 175 SER A CA 1
ATOM 1421 C C . SER A 1 175 ? 18.855 -11.839 -5.215 1.00 82.94 175 SER A C 1
ATOM 1423 O O . SER A 1 175 ? 17.762 -11.377 -4.899 1.00 82.94 175 SER A O 1
ATOM 1425 N N . LEU A 1 176 ? 18.983 -13.046 -5.778 1.00 84.94 176 LEU A N 1
ATOM 1426 C CA . LEU A 1 176 ? 17.850 -13.900 -6.156 1.00 84.94 176 LEU A CA 1
ATOM 1427 C C . LEU A 1 176 ? 16.954 -14.252 -4.964 1.00 84.94 176 LEU A C 1
ATOM 1429 O O . LEU A 1 176 ? 15.735 -14.332 -5.096 1.00 84.94 176 LEU A O 1
ATOM 1433 N N . ASP A 1 177 ? 17.548 -14.416 -3.786 1.00 78.50 177 ASP A N 1
ATOM 1434 C CA . ASP A 1 177 ? 16.800 -14.752 -2.577 1.00 78.50 177 ASP A CA 1
ATOM 1435 C C . ASP A 1 177 ? 16.229 -13.511 -1.885 1.00 78.50 177 ASP A C 1
ATOM 1437 O O . ASP A 1 177 ? 15.230 -13.625 -1.180 1.00 78.50 177 ASP A O 1
ATOM 1441 N N . PHE A 1 178 ? 16.777 -12.327 -2.169 1.00 85.25 178 PHE A N 1
ATOM 1442 C CA . PHE A 1 178 ? 16.296 -11.051 -1.640 1.00 85.25 178 PHE A CA 1
ATOM 1443 C C . PHE A 1 178 ? 15.024 -10.562 -2.342 1.00 85.25 178 PHE A C 1
ATOM 1445 O O . PHE A 1 178 ? 14.092 -10.118 -1.681 1.00 85.25 178 PHE A O 1
ATOM 1452 N N . PHE A 1 179 ? 14.971 -10.645 -3.672 1.00 92.69 179 PHE A N 1
ATOM 1453 C CA . PHE A 1 179 ? 13.841 -10.117 -4.437 1.00 92.69 179 PHE A CA 1
ATOM 1454 C C . PHE A 1 179 ? 12.572 -10.946 -4.267 1.00 92.69 179 PHE A C 1
ATOM 1456 O O . PHE A 1 179 ? 12.620 -12.162 -4.109 1.00 92.69 179 PHE A O 1
ATOM 1463 N N . THR A 1 180 ? 11.414 -10.310 -4.345 1.00 93.69 180 THR A N 1
ATOM 1464 C CA . THR A 1 180 ? 10.137 -10.966 -4.039 1.00 93.69 180 THR A CA 1
ATOM 1465 C C . THR A 1 180 ? 9.546 -11.761 -5.204 1.00 93.69 180 THR A C 1
ATOM 1467 O O . THR A 1 180 ? 8.931 -12.798 -4.977 1.00 93.69 180 THR A O 1
ATOM 1470 N N . ASN A 1 181 ? 9.776 -11.330 -6.446 1.00 94.75 181 ASN A N 1
ATOM 1471 C CA . ASN A 1 181 ? 9.222 -11.935 -7.667 1.00 94.75 181 ASN A CA 1
ATOM 1472 C C . ASN A 1 181 ? 10.225 -12.804 -8.449 1.00 94.75 181 ASN A C 1
ATOM 1474 O O . ASN A 1 181 ? 9.934 -13.196 -9.577 1.00 94.75 181 ASN A O 1
ATOM 1478 N N . ILE A 1 182 ? 11.403 -13.105 -7.891 1.00 94.75 182 ILE A N 1
ATOM 1479 C CA . ILE A 1 182 ? 12.327 -14.099 -8.454 1.00 94.75 182 ILE A CA 1
ATOM 1480 C C . ILE A 1 182 ? 12.949 -14.980 -7.364 1.00 94.75 182 ILE A C 1
ATOM 1482 O O . ILE A 1 182 ? 12.911 -14.653 -6.176 1.00 94.75 182 ILE A O 1
ATOM 1486 N N . ALA A 1 183 ? 13.484 -16.139 -7.754 1.00 94.00 183 ALA A N 1
ATOM 1487 C CA . ALA A 1 183 ? 14.096 -17.093 -6.828 1.00 94.00 183 ALA A CA 1
ATOM 1488 C C . ALA A 1 183 ? 15.203 -17.924 -7.486 1.00 94.00 183 ALA A C 1
ATOM 1490 O O . ALA A 1 183 ? 15.116 -18.260 -8.670 1.00 94.00 183 ALA A O 1
ATOM 1491 N N . ALA A 1 184 ? 16.214 -18.304 -6.699 1.00 93.25 184 ALA A N 1
ATOM 1492 C CA . ALA A 1 184 ? 17.330 -19.133 -7.159 1.00 93.25 184 ALA A CA 1
ATOM 1493 C C . ALA A 1 184 ? 16.961 -20.615 -7.338 1.00 93.25 184 ALA A C 1
ATOM 1495 O O . ALA A 1 184 ? 17.578 -21.319 -8.135 1.00 93.25 184 ALA A O 1
ATOM 1496 N N . SER A 1 185 ? 15.953 -21.103 -6.610 1.00 92.56 185 SER A N 1
ATOM 1497 C CA . SER A 1 185 ? 15.496 -22.490 -6.691 1.00 92.56 185 SER A CA 1
ATOM 1498 C C . SER A 1 185 ? 13.975 -22.602 -6.708 1.00 92.56 185 SER A C 1
ATOM 1500 O O . SER A 1 185 ? 13.251 -21.671 -6.336 1.00 92.56 185 SER A O 1
ATOM 1502 N N . ARG A 1 186 ? 13.485 -23.777 -7.116 1.00 93.94 186 ARG A N 1
ATOM 1503 C CA . ARG A 1 186 ? 12.055 -24.092 -7.112 1.00 93.94 186 ARG A CA 1
ATOM 1504 C C . ARG A 1 186 ? 11.500 -24.077 -5.689 1.00 93.94 186 ARG A C 1
ATOM 1506 O O . ARG A 1 186 ? 10.384 -23.622 -5.468 1.00 93.94 186 ARG A O 1
ATOM 1513 N N . GLU A 1 187 ? 12.273 -24.565 -4.728 1.00 94.31 187 GLU A N 1
ATOM 1514 C CA . GLU A 1 187 ? 11.903 -24.614 -3.315 1.00 94.31 187 GLU A CA 1
ATOM 1515 C C . GLU A 1 187 ? 11.725 -23.201 -2.753 1.00 94.31 187 GLU A C 1
ATOM 1517 O O . GLU A 1 187 ? 10.716 -22.927 -2.109 1.00 94.31 187 GLU A O 1
ATOM 1522 N N . ILE A 1 188 ? 12.653 -22.288 -3.060 1.00 93.12 188 ILE A N 1
ATOM 1523 C CA . ILE A 1 188 ? 12.572 -20.886 -2.630 1.00 93.12 188 ILE A CA 1
ATOM 1524 C C . ILE A 1 188 ? 11.391 -20.185 -3.309 1.00 93.12 188 ILE A C 1
ATOM 1526 O O . ILE A 1 188 ? 10.643 -19.471 -2.646 1.00 93.12 188 ILE A O 1
ATOM 1530 N N . ALA A 1 189 ? 11.161 -20.431 -4.601 1.00 94.50 189 ALA A N 1
ATOM 1531 C CA . ALA A 1 189 ? 9.991 -19.913 -5.309 1.00 94.50 189 ALA A CA 1
ATOM 1532 C C . ALA A 1 189 ? 8.673 -20.335 -4.633 1.00 94.50 189 ALA A C 1
ATOM 1534 O O . ALA A 1 189 ? 7.800 -19.505 -4.387 1.00 94.50 189 ALA A O 1
ATOM 1535 N N . LEU A 1 190 ? 8.542 -21.615 -4.272 1.00 93.25 190 LEU A N 1
ATOM 1536 C CA . LEU A 1 190 ? 7.356 -22.125 -3.579 1.00 93.25 190 LEU A CA 1
ATOM 1537 C C . LEU A 1 190 ? 7.205 -21.566 -2.161 1.00 93.25 190 LEU A C 1
ATOM 1539 O O . LEU A 1 190 ? 6.081 -21.359 -1.715 1.00 93.25 190 LEU A O 1
ATOM 1543 N N . GLN A 1 191 ? 8.303 -21.294 -1.455 1.00 91.69 191 GLN A N 1
ATOM 1544 C CA . GLN A 1 191 ? 8.247 -20.628 -0.150 1.00 91.69 191 GLN A CA 1
ATOM 1545 C C . GLN A 1 191 ? 7.769 -19.177 -0.263 1.00 91.69 191 GLN A C 1
ATOM 1547 O O . GLN A 1 191 ? 7.025 -18.709 0.598 1.00 91.69 191 GLN A O 1
ATOM 1552 N N . LYS A 1 192 ? 8.194 -18.469 -1.315 1.00 91.56 192 LYS A N 1
ATOM 1553 C CA . LYS A 1 192 ? 7.842 -17.064 -1.534 1.00 91.56 192 LYS A CA 1
ATOM 1554 C C . LYS A 1 192 ? 6.413 -16.890 -2.040 1.00 91.56 192 LYS A C 1
ATOM 1556 O O . LYS A 1 192 ? 5.696 -16.049 -1.517 1.00 91.56 192 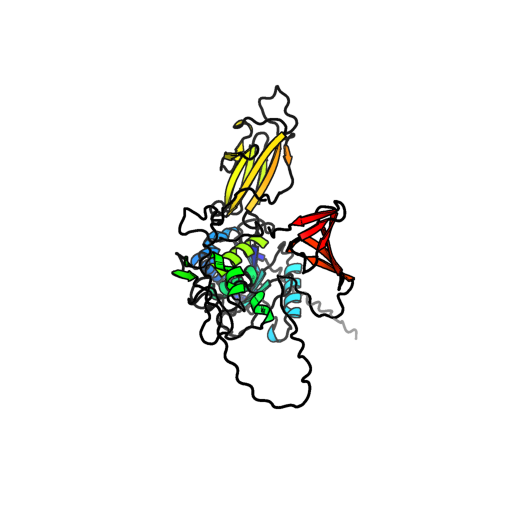LYS A O 1
ATOM 1561 N N . TRP A 1 193 ? 5.996 -17.673 -3.035 1.00 92.94 193 TRP A N 1
ATOM 1562 C CA . TRP A 1 193 ? 4.711 -17.472 -3.716 1.00 92.94 193 TRP A CA 1
ATOM 1563 C C . TRP A 1 193 ? 3.967 -18.762 -4.070 1.00 92.94 193 TRP A C 1
ATOM 1565 O O . TRP A 1 193 ? 3.064 -18.754 -4.910 1.00 92.94 193 TRP A O 1
ATOM 1575 N N . GLY A 1 194 ? 4.291 -19.886 -3.426 1.00 92.31 194 GLY A N 1
ATOM 1576 C CA . GLY A 1 194 ? 3.597 -21.156 -3.653 1.00 92.31 194 GLY A CA 1
ATOM 1577 C C . GLY A 1 194 ? 2.086 -21.063 -3.422 1.00 92.31 194 GLY A C 1
ATOM 1578 O O . GLY A 1 194 ? 1.325 -21.711 -4.138 1.00 92.31 194 GLY A O 1
ATOM 1579 N N . HIS A 1 195 ? 1.643 -20.184 -2.515 1.00 89.44 195 HIS A N 1
ATOM 1580 C CA . HIS A 1 195 ? 0.231 -19.887 -2.237 1.00 89.44 195 HIS A CA 1
ATOM 1581 C C . HIS A 1 195 ? -0.518 -19.191 -3.384 1.00 89.44 195 HIS A C 1
ATOM 1583 O O . HIS A 1 195 ? -1.749 -19.121 -3.361 1.00 89.44 195 HIS A O 1
ATOM 1589 N N . TRP A 1 196 ? 0.191 -18.698 -4.400 1.00 91.62 196 TRP A N 1
ATOM 1590 C CA . TRP A 1 196 ? -0.397 -18.157 -5.627 1.00 91.62 196 TRP A CA 1
ATOM 1591 C C . TRP A 1 196 ? -0.460 -19.170 -6.773 1.00 91.62 196 TRP A C 1
ATOM 1593 O O . TRP A 1 196 ? -1.145 -18.906 -7.758 1.00 91.62 196 TRP A O 1
ATOM 1603 N N . THR A 1 197 ? 0.200 -20.326 -6.666 1.00 91.31 197 THR A N 1
ATOM 1604 C CA . THR A 1 197 ? 0.251 -21.328 -7.744 1.00 91.31 197 THR A CA 1
ATOM 1605 C C . THR A 1 197 ? -1.153 -21.728 -8.198 1.00 91.31 197 THR A C 1
ATOM 1607 O O . THR A 1 197 ? -2.009 -22.078 -7.385 1.00 91.31 197 THR A O 1
ATOM 1610 N N . GLY A 1 198 ? -1.405 -21.675 -9.507 1.00 90.44 198 GLY A N 1
ATOM 1611 C CA . GLY A 1 198 ? -2.712 -21.991 -10.085 1.00 90.44 198 GLY A CA 1
ATOM 1612 C C . GLY A 1 198 ? -3.693 -20.814 -10.119 1.00 90.44 198 GLY A C 1
ATOM 1613 O O . GLY A 1 198 ? -4.807 -20.968 -10.617 1.00 90.44 198 GLY A O 1
ATOM 1614 N N . TYR A 1 199 ? -3.307 -19.636 -9.625 1.00 89.94 199 TYR A N 1
ATOM 1615 C CA . TYR A 1 199 ? -4.130 -18.436 -9.717 1.00 89.94 199 TYR A CA 1
ATOM 1616 C C . TYR A 1 199 ? -4.058 -17.808 -11.110 1.00 89.94 199 TYR A C 1
ATOM 1618 O O . TYR A 1 199 ? -2.976 -17.513 -11.615 1.00 89.94 199 TYR A O 1
ATOM 1626 N N . THR A 1 200 ? -5.219 -17.533 -11.703 1.00 90.38 200 THR A N 1
ATOM 1627 C CA . THR A 1 200 ? -5.342 -16.612 -12.836 1.00 90.38 200 THR A CA 1
ATOM 1628 C C . THR A 1 200 ? -5.894 -15.295 -12.330 1.00 90.38 200 THR A C 1
ATOM 1630 O O . THR A 1 200 ? -7.003 -15.241 -11.801 1.00 90.38 200 THR A O 1
ATOM 1633 N N . ASP A 1 201 ? -5.132 -14.230 -12.527 1.00 86.00 201 ASP A N 1
ATOM 1634 C CA . ASP A 1 201 ? -5.579 -12.882 -12.237 1.00 86.00 201 ASP A CA 1
ATOM 1635 C C . ASP A 1 201 ? -6.743 -12.494 -13.166 1.00 86.00 201 ASP A C 1
ATOM 1637 O O . ASP A 1 201 ? -6.558 -12.463 -14.386 1.00 86.00 201 ASP A O 1
ATOM 1641 N N . PRO A 1 202 ? -7.940 -12.186 -12.632 1.00 82.69 202 PRO A N 1
ATOM 1642 C CA . PRO A 1 202 ? -9.091 -11.832 -13.453 1.00 82.69 202 PRO A CA 1
ATOM 1643 C C . PRO A 1 202 ? -8.913 -10.506 -14.203 1.00 82.69 202 PRO A C 1
ATOM 1645 O O . PRO A 1 202 ? -9.657 -10.260 -15.151 1.00 82.69 202 PRO A O 1
ATOM 1648 N N . TRP A 1 203 ? -7.961 -9.657 -13.798 1.00 81.06 203 TRP A N 1
ATOM 1649 C CA . TRP A 1 203 ? -7.739 -8.351 -14.416 1.00 81.06 203 TRP A CA 1
ATOM 1650 C C . TRP A 1 203 ? -6.695 -8.389 -15.528 1.00 81.06 203 TRP A C 1
ATOM 1652 O O . TRP A 1 203 ? -6.970 -7.981 -16.654 1.00 81.06 203 TRP A O 1
ATOM 1662 N N . SER A 1 204 ? -5.503 -8.897 -15.219 1.00 86.62 204 SER A N 1
ATOM 1663 C CA . SER A 1 204 ? -4.401 -8.991 -16.185 1.00 86.62 204 SER A CA 1
ATOM 1664 C C . SER A 1 204 ? -4.487 -10.243 -17.065 1.00 86.62 204 SER A C 1
ATOM 1666 O O . SER A 1 204 ? -3.864 -10.310 -18.124 1.00 86.62 204 SER A O 1
ATOM 1668 N N . GLY A 1 205 ? -5.247 -11.258 -16.639 1.00 89.00 205 GLY A N 1
ATOM 1669 C CA . GLY A 1 205 ? -5.244 -12.589 -17.245 1.00 89.00 205 GLY A CA 1
ATOM 1670 C C . GLY A 1 205 ? -3.972 -13.384 -16.945 1.00 89.00 205 GLY A C 1
ATOM 1671 O O . GLY A 1 205 ? -3.784 -14.468 -17.500 1.00 89.00 205 GLY A O 1
ATOM 1672 N N . TYR A 1 206 ? -3.075 -12.865 -16.099 1.00 92.31 206 TYR A N 1
ATOM 1673 C CA . TYR A 1 206 ? -1.802 -13.514 -15.818 1.00 92.31 206 TYR A CA 1
ATOM 1674 C C . TYR A 1 206 ? -2.020 -14.740 -14.949 1.00 92.31 206 TYR A C 1
ATOM 1676 O O . TYR A 1 206 ? -2.652 -14.684 -13.895 1.00 92.31 206 TYR A O 1
ATOM 1684 N N . PHE A 1 207 ? -1.486 -15.861 -15.415 1.00 92.56 207 PHE A N 1
ATOM 1685 C CA . PHE A 1 207 ? -1.505 -17.110 -14.681 1.00 92.56 207 PHE A CA 1
ATOM 1686 C C . PHE A 1 207 ? -0.206 -17.257 -13.898 1.00 92.56 207 PHE A C 1
ATOM 1688 O O . PHE A 1 207 ? 0.877 -17.217 -14.490 1.00 92.56 207 PHE A O 1
ATOM 1695 N N . VAL A 1 208 ? -0.318 -17.434 -12.584 1.00 91.75 208 VAL A N 1
ATOM 1696 C CA . VAL A 1 208 ? 0.800 -17.841 -11.739 1.00 91.75 208 VAL A CA 1
ATOM 1697 C C . VAL A 1 208 ? 0.970 -19.342 -11.909 1.00 91.75 208 VAL A C 1
ATOM 1699 O O . VAL A 1 208 ? 0.164 -20.147 -11.432 1.00 91.75 208 VAL A O 1
ATOM 1702 N N . SER A 1 209 ? 1.996 -19.712 -12.662 1.00 84.19 209 SER A N 1
ATOM 1703 C CA . SER A 1 209 ? 2.326 -21.105 -12.914 1.00 84.19 209 SER A CA 1
ATOM 1704 C C . SER A 1 209 ? 3.040 -21.717 -11.708 1.00 84.19 209 SER A C 1
ATOM 1706 O O . SER A 1 209 ? 3.441 -21.025 -10.773 1.00 84.19 209 SER A O 1
ATOM 1708 N N . GLU A 1 210 ? 3.286 -23.026 -11.767 1.00 89.06 210 GLU A N 1
ATOM 1709 C CA . GLU A 1 210 ? 4.432 -23.598 -11.051 1.00 89.06 210 GLU A CA 1
ATOM 1710 C C . GLU A 1 210 ? 5.695 -22.761 -11.340 1.00 89.06 210 GLU A C 1
ATOM 1712 O O . GLU A 1 210 ? 5.759 -22.150 -12.417 1.00 89.06 210 GLU A O 1
ATOM 1717 N N . PRO A 1 211 ? 6.693 -22.721 -10.432 1.00 90.88 211 PRO A N 1
ATOM 1718 C CA . PRO A 1 211 ? 7.887 -21.901 -10.609 1.00 90.88 211 PRO A CA 1
ATOM 1719 C C . PRO A 1 211 ? 8.447 -22.006 -12.032 1.00 90.88 211 PRO A C 1
ATOM 1721 O O . PRO A 1 211 ? 8.888 -23.074 -12.465 1.00 90.88 211 PRO A O 1
ATOM 1724 N N . TYR A 1 212 ? 8.399 -20.892 -12.764 1.00 91.50 212 TYR A N 1
ATOM 1725 C CA . TYR A 1 212 ? 8.683 -20.848 -14.195 1.00 91.50 212 TYR A CA 1
ATOM 1726 C C . TYR A 1 212 ? 10.074 -20.280 -14.453 1.00 91.50 212 TYR A C 1
ATOM 1728 O O . TYR A 1 212 ? 10.429 -19.238 -13.908 1.00 91.50 212 TYR A O 1
ATOM 1736 N N . ILE A 1 213 ? 10.840 -20.935 -15.325 1.00 91.62 213 ILE A N 1
ATOM 1737 C CA . ILE A 1 213 ? 12.127 -20.439 -15.825 1.00 91.62 213 ILE A CA 1
ATOM 1738 C C . ILE A 1 213 ? 11.932 -20.014 -17.278 1.00 91.62 213 ILE A C 1
ATOM 1740 O O . ILE A 1 213 ? 11.468 -20.803 -18.105 1.00 91.62 213 ILE A O 1
ATOM 1744 N N . ARG A 1 214 ? 12.309 -18.776 -17.605 1.00 87.81 214 ARG A N 1
ATOM 1745 C CA . ARG A 1 214 ? 12.345 -18.314 -18.993 1.00 87.81 214 ARG A CA 1
ATOM 1746 C C . ARG A 1 214 ? 13.579 -18.887 -19.687 1.00 87.81 214 ARG A C 1
ATOM 1748 O O . ARG A 1 214 ? 14.648 -18.997 -19.098 1.00 87.81 214 ARG A O 1
ATOM 1755 N N . GLU A 1 215 ? 13.462 -19.199 -20.973 1.00 88.56 215 GLU A N 1
ATOM 1756 C CA . GLU A 1 215 ? 14.630 -19.577 -21.767 1.00 88.56 215 GLU A CA 1
ATOM 1757 C C . GLU A 1 215 ? 15.739 -18.511 -21.659 1.00 88.56 215 GLU A C 1
ATOM 1759 O O . GLU A 1 215 ? 15.496 -17.311 -21.822 1.00 88.56 215 GLU A O 1
ATOM 1764 N N . GLY A 1 216 ? 16.956 -18.959 -21.342 1.00 87.12 216 GLY A N 1
ATOM 1765 C CA . GLY A 1 216 ? 18.123 -18.092 -21.181 1.00 87.12 216 GLY A CA 1
ATOM 1766 C C . GLY A 1 216 ? 18.258 -17.403 -19.818 1.00 87.12 216 GLY A C 1
ATOM 1767 O O . GLY A 1 216 ? 19.105 -16.518 -19.703 1.00 87.12 216 GLY A O 1
ATOM 1768 N N . THR A 1 217 ? 17.460 -17.776 -18.810 1.00 90.38 217 THR A N 1
ATOM 1769 C CA . THR A 1 217 ? 17.632 -17.329 -17.414 1.00 90.38 217 THR A CA 1
ATOM 1770 C C . THR A 1 217 ? 18.037 -18.476 -16.491 1.00 90.38 217 THR A C 1
ATOM 1772 O O . THR A 1 217 ? 17.840 -19.649 -16.807 1.00 90.38 217 THR A O 1
ATOM 1775 N N . ASP A 1 218 ? 18.598 -18.130 -15.334 1.00 90.12 218 ASP A N 1
ATOM 1776 C CA . ASP A 1 218 ? 19.020 -19.052 -14.269 1.00 90.12 218 ASP A CA 1
ATOM 1777 C C . ASP A 1 218 ? 18.181 -18.925 -12.984 1.00 90.12 218 ASP A C 1
ATOM 1779 O O . ASP A 1 218 ? 18.538 -19.475 -11.945 1.00 90.12 218 ASP A O 1
ATOM 1783 N N . TYR A 1 219 ? 17.048 -18.225 -13.056 1.00 93.56 219 TYR A N 1
ATOM 1784 C CA . TYR A 1 219 ? 16.140 -17.988 -11.937 1.00 93.56 219 TYR A CA 1
ATOM 1785 C C . TYR A 1 219 ? 14.684 -18.295 -12.296 1.00 93.56 219 TYR A C 1
ATOM 1787 O O . TYR A 1 219 ? 14.287 -18.287 -13.467 1.00 93.56 219 TYR A O 1
ATOM 1795 N N . TYR A 1 220 ? 13.897 -18.542 -11.253 1.00 94.56 220 TYR A N 1
ATOM 1796 C CA . TYR A 1 220 ? 12.457 -18.763 -11.311 1.00 94.56 220 TYR A CA 1
ATOM 1797 C C . TYR A 1 220 ? 11.695 -17.451 -11.157 1.00 94.56 220 TYR A C 1
ATOM 1799 O O . TYR A 1 220 ? 12.130 -16.580 -10.407 1.00 94.56 220 TYR A O 1
ATOM 1807 N N . ARG A 1 221 ? 10.533 -17.351 -11.804 1.00 94.69 221 ARG A N 1
ATOM 1808 C CA . ARG A 1 221 ? 9.573 -16.248 -11.673 1.00 94.69 221 ARG A CA 1
ATOM 1809 C C . ARG A 1 221 ? 8.119 -16.763 -11.595 1.00 94.69 221 ARG A C 1
ATOM 1811 O O . ARG A 1 221 ? 7.880 -17.923 -11.956 1.00 94.69 221 ARG A O 1
ATOM 1818 N N . PRO A 1 222 ? 7.150 -15.942 -11.146 1.00 94.94 222 PRO A N 1
ATOM 1819 C CA . PRO A 1 222 ? 5.761 -16.357 -10.930 1.00 94.94 222 PRO A CA 1
ATOM 1820 C C . PRO A 1 222 ? 4.993 -16.751 -12.191 1.00 94.94 222 PRO A C 1
ATOM 1822 O O . PRO A 1 222 ? 4.121 -17.615 -12.141 1.00 94.94 222 PRO A O 1
ATOM 1825 N N . THR A 1 223 ? 5.268 -16.099 -13.321 1.00 93.62 223 THR A N 1
ATOM 1826 C CA . THR A 1 223 ? 4.455 -16.250 -14.532 1.00 93.62 223 THR A CA 1
ATOM 1827 C C . THR A 1 223 ? 5.299 -16.284 -15.801 1.00 93.62 223 THR A C 1
ATOM 1829 O O . THR A 1 223 ? 6.394 -15.730 -15.873 1.00 93.62 223 THR A O 1
ATOM 1832 N N . SER A 1 224 ? 4.790 -16.937 -16.846 1.00 92.75 224 SER A N 1
ATOM 1833 C CA . SER A 1 224 ? 5.369 -16.858 -18.188 1.00 92.75 224 SER A CA 1
ATOM 1834 C C . SER A 1 224 ? 4.982 -15.575 -18.932 1.00 92.75 224 SER A C 1
ATOM 1836 O O . SER A 1 224 ? 5.581 -15.292 -19.968 1.00 92.75 224 SER A O 1
ATOM 1838 N N . SER A 1 225 ? 3.996 -14.826 -18.431 1.00 92.19 225 SER A N 1
ATOM 1839 C CA . SER A 1 225 ? 3.503 -13.590 -19.041 1.00 92.19 225 SER A CA 1
ATOM 1840 C C . SER A 1 225 ? 4.562 -12.483 -19.100 1.00 92.19 225 SER A C 1
ATOM 1842 O O . SER A 1 225 ? 5.596 -12.532 -18.431 1.00 92.19 225 SER A O 1
ATOM 1844 N N . ASP A 1 226 ? 4.289 -11.480 -19.933 1.00 91.00 226 ASP A N 1
ATOM 1845 C CA . ASP A 1 226 ? 5.070 -10.246 -20.011 1.00 91.00 226 ASP A CA 1
ATOM 1846 C C . ASP A 1 226 ? 4.553 -9.264 -18.942 1.00 91.00 226 ASP A C 1
ATOM 1848 O O . ASP A 1 226 ? 3.595 -8.520 -19.166 1.00 91.00 226 ASP A O 1
ATOM 1852 N N . THR A 1 227 ? 5.089 -9.363 -17.721 1.00 93.62 227 THR A N 1
ATOM 1853 C CA . THR A 1 227 ? 4.724 -8.482 -16.598 1.00 93.62 227 THR A CA 1
ATOM 1854 C C . THR A 1 227 ? 5.340 -7.099 -16.776 1.00 93.62 227 THR A C 1
ATOM 1856 O O . THR A 1 227 ? 6.281 -6.915 -17.547 1.00 93.62 227 THR A O 1
ATOM 1859 N N . ILE A 1 228 ? 4.881 -6.119 -16.003 1.00 93.19 228 ILE A N 1
ATOM 1860 C CA . ILE A 1 228 ? 5.520 -4.801 -15.994 1.00 93.19 228 ILE A CA 1
ATOM 1861 C C . ILE A 1 228 ? 6.996 -4.866 -15.563 1.00 93.19 228 ILE A C 1
ATOM 1863 O O . ILE A 1 228 ? 7.797 -4.052 -16.017 1.00 93.19 228 ILE A O 1
ATOM 1867 N N . MET A 1 229 ? 7.385 -5.854 -14.746 1.00 93.38 229 MET A N 1
ATOM 1868 C CA . MET A 1 229 ? 8.780 -6.088 -14.346 1.00 93.38 229 MET A CA 1
ATOM 1869 C C . MET A 1 229 ? 9.611 -6.745 -15.458 1.00 93.38 229 MET A C 1
ATOM 1871 O O . MET A 1 229 ? 10.839 -6.666 -15.448 1.00 93.38 229 MET A O 1
ATOM 1875 N N . GLN A 1 230 ? 8.958 -7.364 -16.441 1.00 91.19 230 GLN A N 1
ATOM 1876 C CA . GLN A 1 230 ? 9.578 -7.885 -17.656 1.00 91.19 230 GLN A CA 1
ATOM 1877 C C . GLN A 1 230 ? 9.657 -6.821 -18.756 1.00 91.19 230 GLN A C 1
ATOM 1879 O O . GLN A 1 230 ? 10.663 -6.723 -19.450 1.00 91.19 230 GLN A O 1
ATOM 1884 N N . ASN A 1 231 ? 8.611 -6.030 -18.950 1.00 87.94 231 ASN A N 1
ATOM 1885 C CA . ASN A 1 231 ? 8.547 -5.060 -20.029 1.00 87.94 231 ASN A CA 1
ATOM 1886 C C . ASN A 1 231 ? 7.789 -3.822 -19.567 1.00 87.94 231 ASN A C 1
ATOM 1888 O O . ASN A 1 231 ? 6.566 -3.773 -19.585 1.00 87.94 231 ASN A O 1
ATOM 1892 N N . SER A 1 232 ? 8.521 -2.766 -19.227 1.00 79.44 232 SER A N 1
ATOM 1893 C CA . SER A 1 232 ? 7.931 -1.512 -18.750 1.00 79.44 232 SER A CA 1
ATOM 1894 C C . SER A 1 232 ? 7.116 -0.752 -19.809 1.00 79.44 232 SER A C 1
ATOM 1896 O O . SER A 1 232 ? 6.505 0.266 -19.485 1.00 79.44 232 SER A O 1
ATOM 1898 N N . ASN A 1 233 ? 7.061 -1.225 -21.062 1.00 78.50 233 ASN A N 1
ATOM 1899 C CA . ASN A 1 233 ? 6.202 -0.651 -22.103 1.00 78.50 233 ASN A CA 1
ATOM 1900 C C . ASN A 1 233 ? 4.801 -1.277 -22.152 1.00 78.50 233 ASN A C 1
ATOM 1902 O O . ASN A 1 233 ? 3.930 -0.732 -22.831 1.00 78.50 233 ASN A O 1
ATOM 1906 N N . THR A 1 234 ? 4.566 -2.414 -21.487 1.00 70.50 234 THR A N 1
ATOM 1907 C CA . THR A 1 234 ? 3.289 -3.138 -21.564 1.00 70.50 234 THR A CA 1
ATOM 1908 C C . THR A 1 234 ? 2.995 -3.942 -20.302 1.00 70.50 234 THR A C 1
ATOM 1910 O O . THR A 1 234 ? 3.896 -4.484 -19.682 1.00 70.50 234 THR A O 1
ATOM 1913 N N . GLY A 1 235 ? 1.713 -4.118 -19.985 1.00 83.12 235 GLY A N 1
ATOM 1914 C CA . GLY A 1 235 ? 1.274 -5.083 -18.975 1.00 83.12 235 GLY A CA 1
ATOM 1915 C C . GLY A 1 235 ? 1.023 -4.496 -17.588 1.00 83.12 235 GLY A C 1
ATOM 1916 O O . GLY A 1 235 ? 1.089 -3.285 -17.381 1.00 83.12 235 GLY A O 1
ATOM 1917 N N . ASP A 1 236 ? 0.692 -5.389 -16.660 1.00 91.31 236 ASP A N 1
ATOM 1918 C CA . ASP A 1 236 ? 0.419 -5.111 -15.245 1.00 91.31 236 ASP A CA 1
ATOM 1919 C C . ASP A 1 236 ? 1.429 -5.876 -14.364 1.00 91.31 236 ASP A C 1
ATOM 1921 O O . ASP A 1 236 ? 2.291 -6.609 -14.865 1.00 91.31 236 ASP A O 1
ATOM 1925 N N . PHE A 1 237 ? 1.341 -5.732 -13.049 1.00 94.00 237 PHE A N 1
ATOM 1926 C CA . PHE A 1 237 ? 1.998 -6.654 -12.129 1.00 94.00 237 PHE A CA 1
ATOM 1927 C C . PHE A 1 237 ? 1.302 -8.015 -12.150 1.00 94.00 237 PHE A C 1
ATOM 1929 O O . PHE A 1 237 ? 0.071 -8.101 -12.203 1.00 94.00 237 PHE A O 1
ATOM 1936 N N . ASP A 1 238 ? 2.080 -9.093 -12.043 1.00 93.62 238 ASP A N 1
ATOM 1937 C CA . ASP A 1 238 ? 1.509 -10.372 -11.632 1.00 93.62 238 ASP A CA 1
ATOM 1938 C C . ASP A 1 238 ? 1.039 -10.321 -10.167 1.00 93.62 238 ASP A C 1
ATOM 1940 O O . ASP A 1 238 ? 1.263 -9.349 -9.439 1.00 93.62 238 ASP A O 1
ATOM 1944 N N . ALA A 1 239 ? 0.349 -11.374 -9.732 1.00 92.94 239 ALA A N 1
ATOM 1945 C CA . ALA A 1 239 ? -0.240 -11.421 -8.401 1.00 92.94 239 ALA A CA 1
ATOM 1946 C C . ALA A 1 239 ? 0.793 -11.357 -7.263 1.00 92.94 239 ALA A C 1
ATOM 1948 O O . ALA A 1 239 ? 0.500 -10.765 -6.229 1.00 92.94 239 ALA A O 1
ATOM 1949 N N . VAL A 1 240 ? 1.993 -11.907 -7.465 1.00 94.31 240 VAL A N 1
ATOM 1950 C CA . VAL A 1 240 ? 3.077 -11.931 -6.472 1.00 94.31 240 VAL A CA 1
ATOM 1951 C C . VAL A 1 240 ? 3.672 -10.540 -6.324 1.00 94.31 240 VAL A C 1
ATOM 1953 O O . VAL A 1 240 ? 3.732 -9.996 -5.222 1.00 94.31 240 VAL A O 1
ATOM 1956 N N . SER A 1 241 ? 4.043 -9.916 -7.444 1.00 95.38 241 SER A N 1
ATOM 1957 C CA . SER A 1 241 ? 4.541 -8.541 -7.429 1.00 95.38 241 SER A CA 1
ATOM 1958 C C . SER A 1 241 ? 3.502 -7.553 -6.900 1.00 95.38 241 SER A C 1
ATOM 1960 O O . SER A 1 241 ? 3.863 -6.618 -6.185 1.00 95.38 241 SER A O 1
ATOM 1962 N N . ARG A 1 242 ? 2.216 -7.751 -7.219 1.00 94.81 242 ARG A N 1
ATOM 1963 C CA . ARG A 1 242 ? 1.126 -6.914 -6.705 1.00 94.81 242 ARG A CA 1
ATOM 1964 C C . ARG A 1 242 ? 0.943 -7.074 -5.198 1.00 94.81 242 ARG A C 1
ATOM 1966 O O . ARG A 1 242 ? 0.836 -6.059 -4.519 1.00 94.81 242 ARG A O 1
ATOM 1973 N N . GLU A 1 243 ? 0.921 -8.299 -4.675 1.00 94.75 243 GLU A N 1
ATOM 1974 C CA . GLU A 1 243 ? 0.804 -8.557 -3.232 1.00 94.75 243 GLU A CA 1
ATOM 1975 C C . GLU A 1 243 ? 1.897 -7.814 -2.457 1.00 94.75 243 GLU A C 1
ATOM 1977 O O . GLU A 1 243 ? 1.604 -7.027 -1.556 1.00 94.75 243 GLU A O 1
ATOM 1982 N N . HIS A 1 244 ? 3.157 -7.980 -2.862 1.00 94.81 244 HIS A N 1
ATOM 1983 C CA . HIS A 1 244 ? 4.274 -7.322 -2.189 1.00 94.81 244 HIS A CA 1
ATOM 1984 C C . HIS A 1 244 ? 4.275 -5.802 -2.358 1.00 94.81 244 HIS A C 1
ATOM 1986 O O . HIS A 1 244 ? 4.679 -5.091 -1.439 1.00 94.81 244 HIS A O 1
ATOM 1992 N N . LEU A 1 245 ? 3.773 -5.284 -3.481 1.00 94.12 245 LEU A N 1
ATOM 1993 C CA . LEU A 1 245 ? 3.584 -3.848 -3.671 1.00 94.12 245 LEU A CA 1
ATOM 1994 C C . LEU A 1 245 ? 2.552 -3.285 -2.689 1.00 94.12 245 LEU A C 1
ATOM 1996 O O . LEU A 1 245 ? 2.797 -2.241 -2.089 1.00 94.12 245 LEU A O 1
ATOM 2000 N N . ILE A 1 246 ? 1.440 -3.991 -2.466 1.00 95.12 246 ILE A N 1
ATOM 2001 C CA . ILE A 1 246 ? 0.428 -3.589 -1.481 1.00 95.12 246 ILE A CA 1
ATOM 2002 C C . ILE A 1 246 ? 1.006 -3.642 -0.066 1.00 95.12 246 ILE A C 1
ATOM 2004 O O . ILE A 1 246 ? 0.901 -2.666 0.676 1.00 95.12 246 ILE A O 1
ATOM 2008 N N . LEU A 1 247 ? 1.681 -4.733 0.302 1.00 93.06 247 LEU A N 1
ATOM 2009 C CA . LEU A 1 247 ? 2.335 -4.853 1.611 1.00 93.06 247 LEU A CA 1
ATOM 2010 C C . LEU A 1 247 ? 3.402 -3.769 1.831 1.00 93.06 247 LEU A C 1
ATOM 2012 O O . LEU A 1 247 ? 3.584 -3.318 2.961 1.00 93.06 247 LEU A O 1
ATOM 2016 N N . GLY A 1 248 ? 4.081 -3.334 0.768 1.00 89.75 248 GLY A N 1
ATOM 2017 C CA . GLY A 1 248 ? 5.019 -2.214 0.789 1.00 89.75 248 GLY A CA 1
ATOM 2018 C C . GLY A 1 248 ? 4.352 -0.847 0.964 1.00 89.75 248 GLY A C 1
ATOM 2019 O O . GLY A 1 248 ? 4.938 0.042 1.575 1.00 89.75 248 GLY A O 1
ATOM 2020 N N . ILE A 1 249 ? 3.115 -0.658 0.489 1.00 92.75 249 ILE A N 1
ATOM 2021 C CA . ILE A 1 249 ? 2.321 0.550 0.787 1.00 92.75 249 ILE A CA 1
ATOM 2022 C C . ILE A 1 249 ? 2.002 0.604 2.289 1.00 92.75 249 ILE A C 1
ATOM 2024 O O . ILE A 1 249 ? 2.159 1.654 2.917 1.00 92.75 249 ILE A O 1
ATOM 2028 N N . TYR A 1 250 ? 1.621 -0.528 2.887 1.00 92.06 250 TYR A N 1
ATOM 2029 C CA . TYR A 1 250 ? 1.306 -0.616 4.317 1.00 92.06 250 TYR A CA 1
ATOM 2030 C C . TYR A 1 250 ? 2.525 -0.500 5.252 1.00 92.06 250 TYR A C 1
ATOM 2032 O O . TYR A 1 250 ? 2.352 -0.379 6.463 1.00 92.06 250 TYR A O 1
ATOM 2040 N N . ASP A 1 251 ? 3.755 -0.444 4.728 1.00 84.81 251 ASP A N 1
ATOM 2041 C CA . ASP A 1 251 ? 4.913 -0.009 5.528 1.00 84.81 251 ASP A CA 1
ATOM 2042 C C . ASP A 1 251 ? 4.830 1.475 5.924 1.00 84.81 251 ASP A C 1
ATOM 2044 O O . ASP A 1 251 ? 5.491 1.905 6.870 1.00 84.81 251 ASP A O 1
ATOM 2048 N N . TYR A 1 252 ? 4.000 2.251 5.222 1.00 84.31 252 TYR A N 1
ATOM 2049 C CA . TYR A 1 252 ? 3.853 3.697 5.400 1.00 84.31 252 TYR A CA 1
ATOM 2050 C C . TYR A 1 252 ? 2.444 4.122 5.820 1.00 84.31 252 TYR A C 1
ATOM 2052 O O . TYR A 1 252 ? 2.238 5.264 6.231 1.00 84.31 252 TYR A O 1
ATOM 2060 N N . VAL A 1 253 ? 1.467 3.223 5.703 1.00 89.19 253 VAL A N 1
ATOM 2061 C CA . VAL A 1 253 ? 0.053 3.529 5.911 1.00 89.19 253 VAL A CA 1
ATOM 2062 C C . VAL A 1 253 ? -0.570 2.519 6.859 1.00 89.19 253 VAL A C 1
ATOM 2064 O O . VAL A 1 253 ? -0.409 1.316 6.705 1.00 89.19 253 VAL A O 1
ATOM 2067 N N . GLN A 1 254 ? -1.317 3.019 7.833 1.00 91.69 254 GLN A N 1
ATOM 2068 C CA . GLN A 1 254 ? -2.141 2.252 8.754 1.00 91.69 254 GLN A CA 1
ATOM 2069 C C . GLN A 1 254 ? -3.610 2.304 8.307 1.00 91.69 254 GLN A C 1
ATOM 2071 O O . GLN A 1 254 ? -4.071 3.367 7.879 1.00 91.69 254 GLN A O 1
ATOM 2076 N N . PRO A 1 255 ? -4.378 1.209 8.457 1.00 94.38 255 PRO A N 1
ATOM 2077 C CA . PRO A 1 255 ? -5.807 1.188 8.136 1.00 94.38 255 PRO A CA 1
ATOM 2078 C C . PRO A 1 255 ? -6.642 2.290 8.817 1.00 94.38 255 PRO A C 1
ATOM 2080 O O . PRO A 1 255 ? -7.560 2.835 8.202 1.00 94.38 255 PRO A O 1
ATOM 2083 N N . ILE A 1 256 ? -6.344 2.635 10.077 1.00 95.19 256 ILE A N 1
ATOM 2084 C CA . ILE A 1 256 ? -7.068 3.657 10.848 1.00 95.19 256 ILE A CA 1
ATOM 2085 C C . ILE A 1 256 ? -6.310 4.984 10.784 1.00 95.19 256 ILE A C 1
ATOM 2087 O O . ILE A 1 256 ? -5.191 5.090 11.277 1.00 95.19 256 ILE A O 1
ATOM 2091 N N . ASP A 1 257 ? -6.963 6.024 10.264 1.00 93.69 257 ASP A N 1
ATOM 2092 C CA . ASP A 1 257 ? -6.420 7.386 10.250 1.00 93.69 257 ASP A CA 1
ATOM 2093 C C . ASP A 1 257 ? -6.534 8.049 11.616 1.00 93.69 257 ASP A C 1
ATOM 2095 O O . ASP A 1 257 ? -5.601 8.669 12.127 1.00 93.69 257 ASP A O 1
ATOM 2099 N N . SER A 1 258 ? -7.728 7.974 12.196 1.00 93.38 258 SER A N 1
ATOM 2100 C CA . SER A 1 258 ? -8.010 8.582 13.485 1.00 93.38 258 SER A CA 1
ATOM 2101 C C . SER A 1 258 ? -9.275 8.004 14.096 1.00 93.38 258 SER A C 1
ATOM 2103 O O . SER A 1 258 ? -10.092 7.359 13.440 1.00 93.38 258 SER A O 1
ATOM 2105 N N . TYR A 1 259 ? -9.450 8.271 15.379 1.00 93.75 259 TYR A N 1
ATOM 2106 C CA . TYR A 1 259 ? -10.704 8.052 16.071 1.00 93.75 259 TYR A CA 1
ATOM 2107 C C . TYR A 1 259 ? -10.968 9.237 16.993 1.00 93.75 259 TYR A C 1
ATOM 2109 O O . TYR A 1 259 ? -10.042 9.862 17.519 1.00 93.75 259 TYR A O 1
ATOM 2117 N N . SER A 1 260 ? -12.241 9.548 17.189 1.00 91.56 260 SER A N 1
ATOM 2118 C CA . SER A 1 260 ? -12.701 10.564 18.125 1.00 91.56 260 SER A CA 1
ATOM 2119 C C . SER A 1 260 ? -13.660 9.936 19.120 1.00 91.56 260 SER A C 1
ATOM 2121 O O . SER A 1 260 ? -14.429 9.029 18.808 1.00 91.56 260 SER A O 1
ATOM 2123 N N . ILE A 1 261 ? -13.562 10.394 20.358 1.00 87.31 261 ILE A N 1
ATOM 2124 C CA . ILE A 1 261 ? -14.271 9.823 21.492 1.00 87.31 261 ILE A CA 1
ATOM 2125 C C . ILE A 1 261 ? -15.124 10.972 22.054 1.00 87.31 261 ILE A C 1
ATOM 2127 O O . ILE A 1 261 ? -14.590 11.997 22.477 1.00 87.31 261 ILE A O 1
ATOM 2131 N N . SER A 1 262 ? -16.450 10.835 21.966 1.00 86.62 262 SER A N 1
ATOM 2132 C CA . SER A 1 262 ? -17.471 11.775 22.466 1.00 86.62 262 SER A CA 1
ATOM 2133 C C . SER A 1 262 ? -18.344 11.121 23.541 1.00 86.62 262 SER A C 1
ATOM 2135 O O . SER A 1 262 ? -18.337 9.899 23.646 1.00 86.62 262 SER A O 1
ATOM 2137 N N . SER A 1 263 ? -19.061 11.904 24.360 1.00 81.56 263 SER A N 1
ATOM 2138 C CA . SER A 1 263 ? -19.647 11.447 25.640 1.00 81.56 263 SER A CA 1
ATOM 2139 C C . SER A 1 263 ? -20.352 10.088 25.602 1.00 81.56 263 SER A C 1
ATOM 2141 O O . SER A 1 263 ? -20.277 9.350 26.576 1.00 81.56 263 SER A O 1
ATOM 2143 N N . ASP A 1 264 ? -21.003 9.769 24.490 1.00 87.31 264 ASP A N 1
ATOM 2144 C CA . ASP A 1 264 ? -21.818 8.582 24.267 1.00 87.31 264 ASP A CA 1
ATOM 2145 C C . ASP A 1 264 ? -21.398 7.759 23.039 1.00 87.31 264 ASP A C 1
ATOM 2147 O O . ASP A 1 264 ? -22.037 6.748 22.745 1.00 87.31 264 ASP A O 1
ATOM 2151 N N . SER A 1 265 ? -20.349 8.150 22.308 1.00 91.00 265 SER A N 1
ATOM 2152 C CA . SER A 1 265 ? -19.953 7.427 21.100 1.00 91.00 265 SER A CA 1
ATOM 2153 C C . SER A 1 265 ? -18.482 7.558 20.722 1.00 91.00 265 SER A C 1
ATOM 2155 O O . SER A 1 265 ? -17.831 8.579 20.964 1.00 91.00 265 SER A O 1
ATOM 2157 N N . ILE A 1 266 ? -17.974 6.519 20.063 1.00 92.56 266 ILE A N 1
ATOM 2158 C CA . ILE A 1 266 ? -16.645 6.476 19.455 1.00 92.56 266 ILE A CA 1
ATOM 2159 C C . ILE A 1 266 ? -16.826 6.494 17.938 1.00 92.56 266 ILE A C 1
ATOM 2161 O O . ILE A 1 266 ? -17.534 5.653 17.393 1.00 92.56 266 ILE A O 1
ATOM 2165 N N . SER A 1 267 ? -16.198 7.441 17.248 1.00 94.62 267 SER A N 1
ATOM 2166 C CA . SER A 1 267 ? -16.186 7.507 15.783 1.00 94.62 267 SER A CA 1
ATOM 2167 C C . SER A 1 267 ? -14.803 7.166 15.248 1.00 94.62 267 SER A C 1
ATOM 2169 O O . SER A 1 267 ? -13.799 7.587 15.817 1.00 94.62 267 SER A O 1
ATOM 2171 N N . VAL A 1 268 ? -14.744 6.435 14.138 1.00 95.00 268 VAL A N 1
ATOM 2172 C CA . VAL A 1 268 ? -13.504 6.087 13.434 1.00 95.00 268 VAL A CA 1
ATOM 2173 C C . VAL A 1 268 ? -13.465 6.743 12.059 1.00 95.00 268 VAL A C 1
ATOM 2175 O O . VAL A 1 268 ? -14.488 6.855 11.383 1.00 95.00 268 VAL A O 1
ATOM 2178 N N . GLN A 1 269 ? -12.276 7.168 11.644 1.00 96.69 269 GLN A N 1
ATOM 2179 C CA . GLN A 1 269 ? -11.934 7.473 10.260 1.00 96.69 269 GLN A CA 1
ATOM 2180 C C . GLN A 1 269 ? -10.848 6.492 9.809 1.00 96.69 269 GLN A C 1
ATOM 2182 O O . GLN A 1 269 ? -9.842 6.312 10.499 1.00 96.69 269 GLN A O 1
ATOM 2187 N N . VAL A 1 270 ? -11.069 5.849 8.669 1.00 96.75 270 VAL A N 1
ATOM 2188 C CA . VAL A 1 270 ? -10.106 4.950 8.021 1.00 96.75 270 VAL A CA 1
ATOM 2189 C C . VAL A 1 270 ? -9.502 5.640 6.806 1.00 96.75 270 VAL A C 1
ATOM 2191 O O . VAL A 1 270 ? -10.096 6.589 6.297 1.00 96.75 270 VAL A O 1
ATOM 2194 N N . VAL A 1 271 ? -8.341 5.168 6.348 1.00 96.38 271 VAL A N 1
ATOM 2195 C CA . VAL A 1 271 ? -7.622 5.780 5.214 1.00 96.38 271 VAL A CA 1
ATOM 2196 C C . VAL A 1 271 ? -8.470 5.857 3.940 1.00 96.38 271 VAL A C 1
ATOM 2198 O O . VAL A 1 271 ? -8.450 6.868 3.241 1.00 96.38 271 VAL A O 1
ATOM 2201 N N . ASP A 1 272 ? -9.238 4.807 3.654 1.00 96.62 272 ASP A N 1
ATOM 2202 C CA . ASP A 1 272 ? -10.177 4.760 2.539 1.00 96.62 272 ASP A CA 1
ATOM 2203 C C . ASP A 1 272 ? -11.308 3.786 2.865 1.00 96.62 272 ASP A C 1
ATOM 2205 O O . ASP A 1 272 ? -11.075 2.613 3.133 1.00 96.62 272 ASP A O 1
ATOM 2209 N N . GLU A 1 273 ? -12.545 4.258 2.822 1.00 94.38 273 GLU A N 1
ATOM 2210 C CA . GLU A 1 273 ? -13.736 3.479 3.167 1.00 94.38 273 GLU A CA 1
ATOM 2211 C C . GLU A 1 273 ? -14.122 2.447 2.100 1.00 94.38 273 GLU A C 1
ATOM 2213 O O . GLU A 1 273 ? -14.908 1.541 2.370 1.00 94.38 273 GLU A O 1
ATOM 2218 N N . GLN A 1 274 ? -13.600 2.581 0.878 1.00 92.62 274 GLN A N 1
ATOM 2219 C CA . GLN A 1 274 ? -13.785 1.600 -0.193 1.00 92.62 274 GLN A CA 1
ATOM 2220 C C . GLN A 1 274 ? -12.785 0.445 -0.088 1.00 92.62 274 GLN A C 1
ATOM 2222 O O . GLN A 1 274 ? -13.027 -0.628 -0.645 1.00 92.62 274 GLN A O 1
ATOM 2227 N N . VAL A 1 275 ? -11.674 0.653 0.623 1.00 93.69 275 VAL A N 1
ATOM 2228 C CA . VAL A 1 275 ? -10.587 -0.325 0.774 1.00 93.69 275 VAL A CA 1
ATOM 2229 C C . VAL A 1 275 ? -10.594 -0.942 2.166 1.00 93.69 275 VAL A C 1
ATOM 2231 O O . VAL A 1 275 ? -10.432 -2.150 2.293 1.00 93.69 275 VAL A O 1
ATOM 2234 N N . ILE A 1 276 ? -10.819 -0.145 3.209 1.00 93.19 276 ILE A N 1
ATOM 2235 C CA . ILE A 1 276 ? -10.757 -0.577 4.602 1.00 93.19 276 ILE A CA 1
ATOM 2236 C C . ILE A 1 276 ? -12.157 -0.864 5.133 1.00 93.19 276 ILE A C 1
ATOM 2238 O O . ILE A 1 276 ? -13.006 0.021 5.231 1.00 93.19 276 ILE A O 1
ATOM 2242 N N . SER A 1 277 ? -12.375 -2.115 5.525 1.00 87.81 277 SER A N 1
ATOM 2243 C CA . SER A 1 277 ? -13.547 -2.529 6.296 1.00 87.81 277 SER A CA 1
ATOM 2244 C C . SER A 1 277 ? -13.302 -2.356 7.787 1.00 87.81 277 SER A C 1
ATOM 2246 O O . SER A 1 277 ? -12.160 -2.408 8.243 1.00 87.81 277 SER A O 1
ATOM 2248 N N . THR A 1 278 ? -14.375 -2.169 8.555 1.00 90.44 278 THR A N 1
ATOM 2249 C CA . THR A 1 278 ? -14.311 -2.054 10.013 1.00 90.44 278 THR A CA 1
ATOM 2250 C C . THR A 1 278 ? -15.329 -2.949 10.708 1.00 90.44 278 THR A C 1
ATOM 2252 O O . THR A 1 278 ? -16.387 -3.274 10.167 1.00 90.44 278 THR A O 1
ATOM 2255 N N . ALA A 1 279 ? -15.012 -3.338 11.939 1.00 88.31 279 ALA A N 1
ATOM 2256 C CA . ALA A 1 279 ? -15.917 -4.032 12.840 1.00 88.31 279 ALA A CA 1
ATOM 2257 C C . ALA A 1 279 ? -15.680 -3.576 14.280 1.00 88.31 279 ALA A C 1
ATOM 2259 O O . ALA A 1 279 ? -14.546 -3.361 14.704 1.00 88.31 279 ALA A O 1
ATOM 2260 N N . TRP A 1 280 ? -16.764 -3.458 15.033 1.00 89.88 280 TRP A N 1
ATOM 2261 C CA . TRP A 1 280 ? -16.768 -3.233 16.468 1.00 89.88 280 TRP A CA 1
ATOM 2262 C C . TRP A 1 280 ? -17.043 -4.540 17.176 1.00 89.88 280 TRP A C 1
ATOM 2264 O O . TRP A 1 280 ? -17.991 -5.247 16.826 1.00 89.88 280 TRP A O 1
ATOM 2274 N N . LEU A 1 281 ? -16.234 -4.826 18.186 1.00 88.56 281 LEU A N 1
ATOM 2275 C CA . LEU A 1 281 ? -16.384 -5.963 19.063 1.00 88.56 281 LEU A CA 1
ATOM 2276 C C . LEU A 1 281 ? -16.625 -5.478 20.490 1.00 88.56 281 LEU A C 1
ATOM 2278 O O . LEU A 1 281 ? -16.007 -4.511 20.929 1.00 88.56 281 LEU A O 1
ATOM 2282 N N . VAL A 1 282 ? -17.495 -6.176 21.209 1.00 88.75 282 VAL A N 1
ATOM 2283 C CA . VAL A 1 282 ? -17.654 -6.049 22.661 1.00 88.75 282 VAL A CA 1
ATOM 2284 C C . VAL A 1 282 ? -17.314 -7.400 23.259 1.00 88.75 282 VAL A C 1
ATOM 2286 O O . VAL A 1 282 ? -17.921 -8.404 22.889 1.00 88.75 282 VAL A O 1
ATOM 2289 N N . ASP A 1 283 ? -16.301 -7.438 24.123 1.00 85.12 283 ASP A N 1
ATOM 2290 C CA . ASP A 1 283 ? -15.821 -8.659 24.780 1.00 85.12 283 ASP A CA 1
ATOM 2291 C C . ASP A 1 283 ? -15.529 -9.794 23.773 1.00 85.12 283 ASP A C 1
ATOM 2293 O O . ASP A 1 283 ? -15.836 -10.967 23.981 1.00 85.12 283 ASP A O 1
ATOM 2297 N N . GLY A 1 284 ? -14.950 -9.415 22.626 1.00 78.88 284 GLY A N 1
ATOM 2298 C CA . GLY A 1 284 ? -14.581 -10.322 21.535 1.00 78.88 284 GLY A CA 1
ATOM 2299 C C . GLY A 1 284 ? -15.721 -10.721 20.589 1.00 78.88 284 GLY A C 1
ATOM 2300 O O . GLY A 1 284 ? -15.475 -11.466 19.644 1.00 78.88 284 GLY A O 1
ATOM 2301 N N . GLN A 1 285 ? -16.948 -10.231 20.785 1.00 81.25 285 GLN A N 1
ATOM 2302 C CA . GLN A 1 285 ? -18.084 -10.507 19.895 1.00 81.25 285 GLN A CA 1
ATOM 2303 C C . GLN A 1 285 ? -18.339 -9.340 18.948 1.00 81.25 285 GLN A C 1
ATOM 2305 O O . GLN A 1 285 ? -18.484 -8.215 19.411 1.00 81.25 285 GLN A O 1
ATOM 2310 N N . ILE A 1 286 ? -18.442 -9.594 17.639 1.00 83.88 286 ILE A N 1
ATOM 2311 C CA . ILE A 1 286 ? -18.786 -8.556 16.654 1.00 83.88 286 ILE A CA 1
ATOM 2312 C C . ILE A 1 286 ? -20.213 -8.066 16.908 1.00 83.88 286 ILE A C 1
ATOM 2314 O O . ILE A 1 286 ? -21.156 -8.855 16.914 1.00 83.88 286 ILE A O 1
ATOM 2318 N N . VAL A 1 287 ? -20.372 -6.754 17.066 1.00 90.50 287 VAL A N 1
ATOM 2319 C CA . VAL A 1 287 ? -21.664 -6.114 17.344 1.00 90.50 287 VAL A CA 1
ATOM 2320 C C . VAL A 1 287 ? -22.072 -5.068 16.306 1.00 90.50 287 VAL A C 1
ATOM 2322 O O . VAL A 1 287 ? -23.258 -4.791 16.163 1.00 90.50 287 VAL A O 1
ATOM 2325 N N . SER A 1 288 ? -21.123 -4.503 15.551 1.00 90.38 288 SER A N 1
ATOM 2326 C CA . SER A 1 288 ? -21.417 -3.551 14.473 1.00 90.38 288 SER A CA 1
ATOM 2327 C C . SER A 1 288 ? -20.294 -3.479 13.439 1.00 90.38 288 SER A C 1
ATOM 2329 O O . SER A 1 288 ? -19.159 -3.832 13.727 1.00 90.38 288 SER A O 1
ATOM 2331 N N . GLN A 1 289 ? -20.600 -2.961 12.250 1.00 89.31 289 GLN A N 1
ATOM 2332 C CA . GLN A 1 289 ? -19.639 -2.568 11.206 1.00 89.31 289 GLN A CA 1
ATOM 2333 C C . GLN A 1 289 ? -19.779 -1.076 10.834 1.00 89.31 289 GLN A C 1
ATOM 2335 O O . GLN A 1 289 ? -19.295 -0.614 9.805 1.00 89.31 289 GLN A O 1
ATOM 2340 N N . SER A 1 290 ? -20.492 -0.297 11.654 1.00 91.44 290 SER A N 1
ATOM 2341 C CA . SER A 1 290 ? -20.652 1.147 11.465 1.00 91.44 290 SER A CA 1
ATOM 2342 C C . SER A 1 290 ? -19.352 1.910 11.744 1.00 91.44 290 SER A C 1
ATOM 2344 O O . SER A 1 290 ? -18.487 1.473 12.498 1.00 91.44 290 SER A O 1
ATOM 2346 N N . LYS A 1 291 ? -19.238 3.131 11.211 1.00 91.25 291 LYS A N 1
ATOM 2347 C CA . LYS A 1 291 ? -18.129 4.053 11.538 1.00 91.25 291 LYS A CA 1
ATOM 2348 C C . LYS A 1 291 ? -18.235 4.683 12.924 1.00 91.25 291 LYS A C 1
ATOM 2350 O O . LYS A 1 291 ? -17.319 5.368 13.367 1.00 91.25 291 LYS A O 1
ATOM 2355 N N . GLN A 1 292 ? -19.369 4.493 13.582 1.00 94.00 292 GLN A N 1
ATOM 2356 C CA . GLN A 1 292 ? -19.653 5.052 14.889 1.00 94.00 292 GLN A CA 1
ATOM 2357 C C . GLN A 1 292 ? -20.198 3.956 15.790 1.00 94.00 292 GLN A C 1
ATOM 2359 O O . GLN A 1 292 ? -21.127 3.244 15.411 1.00 94.00 292 GLN A O 1
ATOM 2364 N N . PHE A 1 293 ? -19.623 3.845 16.976 1.00 92.81 293 PHE A N 1
ATOM 2365 C CA . PHE A 1 293 ? -20.061 2.969 18.042 1.00 92.81 293 PHE A CA 1
ATOM 2366 C C . PHE A 1 293 ? -20.744 3.804 19.115 1.00 92.81 293 PHE A C 1
ATOM 2368 O O . PHE A 1 293 ? -20.072 4.562 19.815 1.00 92.81 293 PHE A O 1
ATOM 2375 N N . ASN A 1 294 ? -22.066 3.698 19.237 1.00 92.88 294 ASN A N 1
ATOM 2376 C CA . ASN A 1 294 ? -22.797 4.363 20.310 1.00 92.88 294 ASN A CA 1
ATOM 2377 C C . ASN A 1 294 ? -22.812 3.456 21.539 1.00 92.88 294 ASN A C 1
ATOM 2379 O O . ASN A 1 294 ? -23.328 2.343 21.488 1.00 92.88 294 ASN A O 1
ATOM 2383 N N . LEU A 1 295 ? -22.283 3.947 22.655 1.00 87.50 295 LEU A N 1
ATOM 2384 C CA . LEU A 1 295 ? -22.183 3.197 23.909 1.00 87.50 295 LEU A CA 1
ATOM 2385 C C . LEU A 1 295 ? -23.565 2.795 24.443 1.00 87.50 295 LEU A C 1
ATOM 2387 O O . LEU A 1 295 ? -23.723 1.707 24.980 1.00 87.50 295 LEU A O 1
ATOM 2391 N N . ASN A 1 296 ? -24.572 3.651 24.243 1.00 87.62 296 ASN A N 1
ATOM 2392 C CA . ASN A 1 296 ? -25.935 3.438 24.737 1.00 87.62 296 ASN A CA 1
ATOM 2393 C C . ASN A 1 296 ? -26.722 2.368 23.956 1.00 87.62 296 ASN A C 1
ATOM 2395 O O . ASN A 1 296 ? -27.782 1.949 24.420 1.00 87.62 296 ASN A O 1
ATOM 2399 N N . ASP A 1 297 ? -26.226 1.929 22.794 1.00 91.81 297 ASP A N 1
ATOM 2400 C CA . ASP A 1 297 ? -26.877 0.886 21.989 1.00 91.81 297 ASP A CA 1
ATOM 2401 C C . ASP A 1 297 ? -26.564 -0.528 22.520 1.00 91.81 297 ASP A C 1
ATOM 2403 O O . ASP A 1 297 ? -27.206 -1.500 22.115 1.00 91.81 297 ASP A O 1
ATOM 2407 N N . TYR A 1 298 ? -25.604 -0.657 23.445 1.00 88.69 298 TYR A N 1
ATOM 2408 C CA . TYR A 1 298 ? -25.106 -1.935 23.952 1.00 88.69 298 TYR A CA 1
ATOM 2409 C C . TYR A 1 298 ? -25.148 -2.001 25.481 1.00 88.69 298 TYR A C 1
ATOM 2411 O O . TYR A 1 298 ? -24.997 -1.005 26.185 1.00 88.69 298 TYR A O 1
ATOM 2419 N N . VAL A 1 299 ? -25.329 -3.211 26.013 1.00 87.69 299 VAL A N 1
ATOM 2420 C CA . VAL A 1 299 ? -25.212 -3.472 27.453 1.00 87.69 299 VAL A CA 1
ATOM 2421 C C . VAL A 1 299 ? -23.736 -3.691 27.772 1.00 87.69 299 VAL A C 1
ATOM 2423 O O . VAL A 1 299 ? -23.194 -4.747 27.459 1.00 87.69 299 VAL A O 1
ATOM 2426 N N . LEU A 1 300 ? -23.094 -2.686 28.368 1.00 86.44 300 LEU A N 1
ATOM 2427 C CA . LEU A 1 300 ? -21.684 -2.727 28.766 1.00 86.44 300 LEU A CA 1
ATOM 2428 C C . LEU A 1 300 ? -21.569 -2.800 30.293 1.00 86.44 300 LEU A C 1
ATOM 2430 O O . LEU A 1 300 ? -22.342 -2.161 31.011 1.00 86.44 300 LEU A O 1
ATOM 2434 N N . TYR A 1 301 ? -20.592 -3.558 30.784 1.00 85.94 301 TYR A N 1
ATOM 2435 C CA . TYR A 1 301 ? -20.284 -3.697 32.207 1.00 85.94 301 TYR A CA 1
ATOM 2436 C C . TYR A 1 301 ? -18.953 -3.017 32.544 1.00 85.94 301 TYR A C 1
ATOM 2438 O O . TYR A 1 301 ? -18.197 -2.624 31.653 1.00 85.94 301 TYR A O 1
ATOM 2446 N N . ASN A 1 302 ? -18.651 -2.886 33.842 1.00 83.69 302 ASN A N 1
ATOM 2447 C CA . ASN A 1 302 ? -17.280 -2.587 34.249 1.00 83.69 302 ASN A CA 1
ATOM 2448 C C . ASN A 1 302 ? -16.366 -3.679 33.691 1.00 83.69 302 ASN A C 1
ATOM 2450 O O . ASN A 1 302 ? -16.697 -4.860 33.777 1.00 83.69 302 ASN A O 1
ATOM 2454 N N . ASP A 1 303 ? -15.248 -3.250 33.121 1.00 82.38 303 ASP A N 1
ATOM 2455 C CA . ASP A 1 303 ? -14.246 -4.061 32.435 1.00 82.38 303 ASP A CA 1
ATOM 2456 C C . ASP A 1 303 ? -14.649 -4.612 31.062 1.00 82.38 303 ASP A C 1
ATOM 2458 O O . ASP A 1 303 ? -13.841 -5.313 30.452 1.00 82.38 303 ASP A O 1
ATOM 2462 N N . SER A 1 304 ? -15.822 -4.247 30.520 1.00 86.69 304 SER A N 1
ATOM 2463 C CA . SER A 1 304 ? -16.132 -4.552 29.118 1.00 86.69 304 SER A CA 1
ATOM 2464 C C . SER A 1 304 ? -15.078 -3.938 28.196 1.00 86.69 304 SER A C 1
ATOM 2466 O O . SER A 1 304 ? -14.722 -2.760 28.322 1.00 86.69 304 SER A O 1
ATOM 2468 N N . ILE A 1 305 ? -14.597 -4.733 27.244 1.00 85.25 305 ILE A N 1
ATOM 2469 C CA . ILE A 1 305 ? -13.617 -4.324 26.243 1.00 85.25 305 ILE A CA 1
ATOM 2470 C C . ILE A 1 305 ? -14.348 -4.044 24.936 1.00 85.25 305 ILE A C 1
ATOM 2472 O O . ILE A 1 305 ? -14.890 -4.946 24.299 1.00 85.25 305 ILE A O 1
ATOM 2476 N N . VAL A 1 306 ? -14.327 -2.782 24.521 1.00 89.25 306 VAL A N 1
ATOM 2477 C CA . VAL A 1 306 ? -14.772 -2.350 23.198 1.00 89.25 306 VAL A CA 1
ATOM 2478 C C . VAL A 1 306 ? -13.556 -2.320 22.283 1.00 89.25 306 VAL A C 1
ATOM 2480 O O . VAL A 1 306 ? -12.602 -1.590 22.545 1.00 89.25 306 VAL A O 1
ATOM 2483 N N . THR A 1 307 ? -13.582 -3.080 21.196 1.00 86.38 307 THR A N 1
ATOM 2484 C CA . THR A 1 307 ? -12.491 -3.143 20.219 1.00 86.38 307 THR A CA 1
ATOM 2485 C C . THR A 1 307 ? -12.994 -2.721 18.850 1.00 86.38 307 THR A C 1
ATOM 2487 O O . THR A 1 307 ? -13.955 -3.276 18.334 1.00 86.38 307 THR A O 1
ATOM 2490 N N . LEU A 1 308 ? -12.316 -1.762 18.234 1.00 89.62 308 LEU A N 1
ATOM 2491 C CA . LEU A 1 308 ? -12.405 -1.508 16.805 1.00 89.62 308 LEU A CA 1
ATOM 2492 C C . LEU A 1 308 ? -11.351 -2.349 16.098 1.00 89.62 308 LEU A C 1
ATOM 2494 O O . LEU A 1 308 ? -10.177 -2.304 16.465 1.00 89.62 308 LEU A O 1
ATOM 2498 N N . VAL A 1 309 ? -11.759 -3.032 15.040 1.00 86.94 309 VAL A N 1
ATOM 2499 C CA . VAL A 1 309 ? -10.876 -3.688 14.081 1.00 86.94 309 VAL A CA 1
ATOM 2500 C C . VAL A 1 309 ? -11.084 -3.046 12.717 1.00 86.94 309 VAL A C 1
ATOM 2502 O O . VAL A 1 309 ? -12.220 -2.775 12.331 1.00 86.94 309 VAL A O 1
ATOM 2505 N N . ALA A 1 310 ? -9.995 -2.801 11.996 1.00 87.62 310 ALA A N 1
ATOM 2506 C CA . ALA A 1 310 ? -9.987 -2.292 10.633 1.00 87.62 310 ALA A CA 1
ATOM 2507 C C . ALA A 1 310 ? -9.040 -3.136 9.773 1.00 87.62 310 ALA A C 1
ATOM 2509 O O . ALA A 1 310 ? -7.941 -3.460 10.221 1.00 87.62 310 ALA A O 1
ATOM 2510 N N . TRP A 1 311 ? -9.452 -3.500 8.559 1.00 89.25 311 TRP A N 1
ATOM 2511 C CA . TRP A 1 311 ? -8.650 -4.340 7.667 1.00 89.25 311 TRP A CA 1
ATOM 2512 C C . TRP A 1 311 ? -8.899 -4.029 6.194 1.00 89.25 311 TRP A C 1
ATOM 2514 O O . TRP A 1 311 ? -9.987 -3.590 5.820 1.00 89.25 311 TRP A O 1
ATOM 2524 N N . ASP A 1 312 ? -7.900 -4.279 5.353 1.00 91.19 312 ASP A N 1
ATOM 2525 C CA . ASP A 1 312 ? -8.054 -4.215 3.902 1.00 91.19 312 ASP A CA 1
ATOM 2526 C C . ASP A 1 312 ? -9.029 -5.288 3.412 1.00 91.19 312 ASP A C 1
ATOM 2528 O O . ASP A 1 312 ? -8.820 -6.481 3.623 1.00 91.19 312 ASP A O 1
ATOM 2532 N N . ASN A 1 313 ? -10.083 -4.889 2.706 1.00 86.19 313 ASN A N 1
ATOM 2533 C CA . ASN A 1 313 ? -11.093 -5.810 2.194 1.00 86.19 313 ASN A CA 1
ATOM 2534 C C . ASN A 1 313 ? -10.605 -6.686 1.023 1.00 86.19 313 ASN A C 1
ATOM 2536 O O . ASN A 1 313 ? -11.387 -7.469 0.493 1.00 86.19 313 ASN A O 1
ATOM 2540 N N . CYS A 1 314 ? -9.326 -6.586 0.636 1.00 80.56 314 CYS A N 1
ATOM 2541 C CA . CYS A 1 314 ? -8.669 -7.557 -0.239 1.00 80.56 314 CYS A CA 1
ATOM 2542 C C . CYS A 1 314 ? -8.001 -8.728 0.506 1.00 80.56 314 CYS A C 1
ATOM 2544 O O . CYS A 1 314 ? -7.524 -9.647 -0.162 1.00 80.56 314 CYS A O 1
ATOM 2546 N N . LEU A 1 315 ? -7.961 -8.718 1.846 1.00 66.75 315 LEU A N 1
ATOM 2547 C CA . LEU A 1 315 ? -7.579 -9.882 2.649 1.00 66.75 315 LEU A CA 1
ATOM 2548 C C . LEU A 1 315 ? -8.646 -10.970 2.485 1.00 66.75 315 LEU A C 1
ATOM 2550 O O . LEU A 1 315 ? -9.764 -10.831 2.983 1.00 66.75 315 LEU A O 1
ATOM 2554 N N . ASN A 1 316 ? -8.304 -12.056 1.794 1.00 58.84 316 ASN A N 1
ATOM 2555 C CA . ASN A 1 316 ? -9.155 -13.240 1.742 1.00 58.84 316 ASN A CA 1
ATOM 2556 C C . ASN A 1 316 ? -8.942 -14.066 3.022 1.00 58.84 316 ASN A C 1
ATOM 2558 O O . ASN A 1 316 ? -7.844 -14.572 3.244 1.00 58.84 316 ASN A O 1
ATOM 2562 N N . THR A 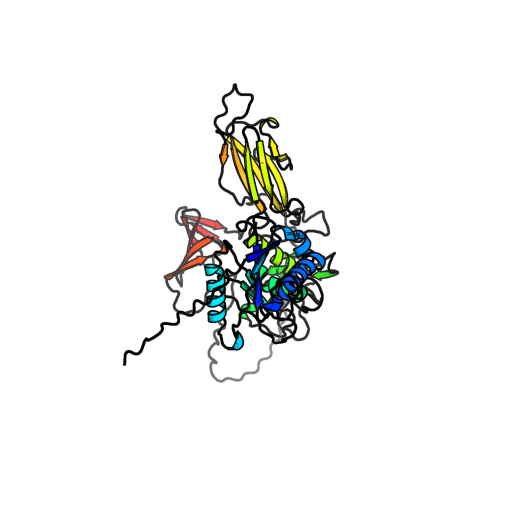1 317 ? -9.962 -14.191 3.873 1.00 45.00 317 THR A N 1
ATOM 2563 C CA . THR A 1 317 ? -9.882 -14.989 5.109 1.00 45.00 317 THR A CA 1
ATOM 2564 C C . THR A 1 317 ? -10.593 -16.340 5.013 1.00 45.00 317 THR A C 1
ATOM 2566 O O . THR A 1 317 ? -10.390 -17.176 5.894 1.00 45.00 317 THR A O 1
ATOM 2569 N N . ASP A 1 318 ? -11.369 -16.615 3.956 1.00 44.69 318 ASP A N 1
ATOM 2570 C CA . ASP A 1 318 ? -12.053 -17.895 3.758 1.00 44.69 318 ASP A CA 1
ATOM 2571 C C . ASP A 1 318 ? -11.425 -18.693 2.605 1.00 44.69 318 ASP A C 1
ATOM 2573 O O . ASP A 1 318 ? -11.961 -18.859 1.514 1.00 44.69 318 ASP A O 1
ATOM 2577 N N . TYR A 1 319 ? -10.282 -19.317 2.891 1.00 47.31 319 TYR A N 1
ATOM 2578 C CA . TYR A 1 319 ? -9.555 -20.224 1.986 1.00 47.31 319 TYR A CA 1
ATOM 2579 C C . TYR A 1 319 ? -10.369 -21.435 1.460 1.00 47.31 319 TYR A C 1
ATOM 2581 O O . TYR A 1 319 ? -9.804 -22.320 0.817 1.00 47.31 319 TYR A O 1
ATOM 2589 N N . SER A 1 320 ? -11.674 -21.520 1.746 1.00 42.06 320 SER A N 1
ATOM 2590 C CA . SER A 1 320 ? -12.530 -22.672 1.464 1.00 42.06 320 SER A CA 1
ATOM 2591 C C . SER A 1 320 ? -13.723 -22.408 0.539 1.00 42.06 320 SER A C 1
ATOM 2593 O O . SER A 1 320 ? -14.192 -23.373 -0.067 1.00 42.06 320 SER A O 1
ATOM 2595 N N . THR A 1 321 ? -14.224 -21.170 0.397 1.00 44.38 321 THR A N 1
ATOM 2596 C CA . THR A 1 321 ? -15.503 -20.941 -0.310 1.00 44.38 321 THR A CA 1
ATOM 2597 C C . THR A 1 321 ? -15.567 -19.793 -1.312 1.00 44.38 321 THR A C 1
ATOM 2599 O O . THR A 1 321 ? -16.547 -19.763 -2.058 1.00 44.38 321 THR A O 1
ATOM 2602 N N . ASP A 1 322 ? -14.540 -18.951 -1.447 1.00 43.00 322 ASP A N 1
ATOM 2603 C CA . ASP A 1 322 ? -14.485 -17.971 -2.539 1.00 43.00 322 ASP A CA 1
ATOM 2604 C C . ASP A 1 322 ? -13.316 -18.243 -3.499 1.00 43.00 322 ASP A C 1
ATOM 2606 O O . ASP A 1 322 ? -12.133 -18.048 -3.192 1.00 43.00 322 ASP A O 1
ATOM 2610 N N . ASP A 1 323 ? -13.652 -18.727 -4.697 1.00 50.00 323 ASP A N 1
ATOM 2611 C CA . ASP A 1 323 ? -12.731 -18.710 -5.818 1.00 50.00 323 ASP A CA 1
ATOM 2612 C C . ASP A 1 323 ? -12.684 -17.274 -6.379 1.00 50.00 323 ASP A C 1
ATOM 2614 O O . ASP A 1 323 ? -13.654 -16.807 -6.956 1.00 50.00 323 ASP A O 1
ATOM 2618 N N . ARG A 1 324 ? -11.511 -16.615 -6.326 1.00 42.56 324 ARG A N 1
ATOM 2619 C CA . ARG A 1 324 ? -11.165 -15.335 -7.014 1.00 42.56 324 ARG A CA 1
ATOM 2620 C C . ARG A 1 324 ? -11.455 -14.043 -6.211 1.00 42.56 324 ARG A C 1
ATOM 2622 O O . ARG A 1 324 ? -12.568 -13.542 -6.230 1.00 42.56 324 ARG A O 1
ATOM 2629 N N . GLY A 1 325 ? -10.424 -13.364 -5.680 1.00 50.25 325 GLY A N 1
ATOM 2630 C CA . GLY A 1 325 ? -10.591 -11.925 -5.383 1.00 50.25 325 GLY A CA 1
ATOM 2631 C C . GLY A 1 325 ? -9.545 -11.220 -4.524 1.00 50.25 325 GLY A C 1
ATOM 2632 O O . GLY A 1 325 ? -9.265 -10.049 -4.773 1.00 50.25 325 GLY A O 1
ATOM 2633 N N . GLY A 1 326 ? -8.945 -11.898 -3.543 1.00 69.31 326 GLY A N 1
ATOM 2634 C CA . GLY A 1 326 ? -7.979 -11.240 -2.661 1.00 69.31 326 GLY A CA 1
ATOM 2635 C C . GLY A 1 326 ? -6.703 -10.847 -3.404 1.00 69.31 326 GLY A C 1
ATOM 2636 O O . GLY A 1 326 ? -6.121 -11.676 -4.101 1.00 69.31 326 GLY A O 1
ATOM 2637 N N . TRP A 1 327 ? -6.273 -9.589 -3.288 1.00 87.19 327 TRP A N 1
ATOM 2638 C CA . TRP A 1 327 ? -4.975 -9.126 -3.804 1.00 87.19 327 TRP A CA 1
ATOM 2639 C C . TRP A 1 327 ? -3.824 -9.434 -2.838 1.00 87.19 327 TRP A C 1
ATOM 2641 O O . TRP A 1 327 ? -2.665 -9.266 -3.207 1.00 87.19 327 TRP A O 1
ATOM 2651 N N . ILE A 1 328 ? -4.161 -9.912 -1.638 1.00 87.75 328 ILE A N 1
ATOM 2652 C CA . ILE A 1 328 ? -3.242 -10.364 -0.600 1.00 87.75 328 ILE A CA 1
ATOM 2653 C C . ILE A 1 328 ? -3.765 -11.704 -0.079 1.00 87.75 328 ILE A C 1
ATOM 2655 O O . ILE A 1 328 ? -4.911 -11.821 0.358 1.00 87.75 328 ILE A O 1
ATOM 2659 N N . ARG A 1 329 ? -2.921 -12.723 -0.160 1.00 85.81 329 ARG A N 1
ATOM 2660 C CA . ARG A 1 329 ? -3.113 -14.074 0.372 1.00 85.81 329 ARG A CA 1
ATOM 2661 C C . ARG A 1 329 ? -2.181 -14.357 1.542 1.00 85.81 329 ARG A C 1
ATOM 2663 O O . ARG A 1 329 ? -2.480 -15.245 2.330 1.00 85.81 329 ARG A O 1
ATOM 2670 N N . LYS A 1 330 ? -1.065 -13.633 1.646 1.00 85.00 330 LYS A N 1
ATOM 2671 C CA . LYS A 1 330 ? -0.093 -13.788 2.726 1.00 85.00 330 LYS A CA 1
ATOM 2672 C C . LYS A 1 330 ? 0.313 -12.426 3.291 1.00 85.00 330 LYS A C 1
ATOM 2674 O O . LYS A 1 330 ? 0.948 -11.635 2.604 1.00 85.00 330 LYS A O 1
ATOM 2679 N N . ASP A 1 331 ? -0.048 -12.162 4.548 1.00 80.62 331 ASP A N 1
ATOM 2680 C CA . ASP A 1 331 ? 0.341 -10.965 5.315 1.00 80.62 331 ASP A CA 1
ATOM 2681 C C . ASP A 1 331 ? 0.921 -11.374 6.676 1.00 80.62 331 ASP A C 1
ATOM 2683 O O . ASP A 1 331 ? 0.348 -11.114 7.733 1.00 80.62 331 ASP A O 1
ATOM 2687 N N . ASP A 1 332 ? 2.084 -12.025 6.642 1.00 79.31 332 ASP A N 1
ATOM 2688 C CA . ASP A 1 332 ? 2.766 -12.570 7.830 1.00 79.31 332 ASP A CA 1
ATOM 2689 C C . ASP A 1 332 ? 3.063 -11.498 8.903 1.00 79.31 332 ASP A C 1
ATOM 2691 O O . ASP A 1 332 ? 3.294 -11.795 10.070 1.00 79.31 332 ASP A O 1
ATOM 2695 N N . GLN A 1 333 ? 3.064 -10.214 8.529 1.00 78.69 333 GLN A N 1
ATOM 2696 C CA . GLN A 1 333 ? 3.387 -9.102 9.429 1.00 78.69 333 GLN A CA 1
ATOM 2697 C C . GLN A 1 333 ? 2.151 -8.341 9.936 1.00 78.69 333 GLN A C 1
ATOM 2699 O O . GLN A 1 333 ? 2.302 -7.357 10.685 1.00 78.69 333 GLN A O 1
ATOM 2704 N N . ASN A 1 334 ? 0.946 -8.794 9.562 1.00 79.81 334 ASN A N 1
ATOM 2705 C CA . ASN A 1 334 ? -0.334 -8.157 9.865 1.00 79.81 334 ASN A CA 1
ATOM 2706 C C . ASN A 1 334 ? -0.299 -6.651 9.553 1.00 79.81 334 ASN A C 1
ATOM 2708 O O . ASN A 1 334 ? -0.612 -5.818 10.411 1.00 79.81 334 ASN A O 1
ATOM 2712 N N . LYS A 1 335 ? 0.204 -6.282 8.370 1.00 85.94 335 LYS A N 1
ATOM 2713 C CA . LYS A 1 335 ? 0.329 -4.880 7.945 1.00 85.94 335 LYS A CA 1
ATOM 2714 C C . LYS A 1 335 ? -1.009 -4.287 7.518 1.00 85.94 335 LYS A C 1
ATOM 2716 O O . LYS A 1 335 ? -1.267 -3.108 7.733 1.00 85.94 335 LYS A O 1
ATOM 2721 N N . THR A 1 336 ? -1.861 -5.111 6.926 1.00 88.06 336 THR A N 1
ATOM 2722 C CA . THR A 1 336 ? -3.128 -4.703 6.298 1.00 88.06 336 THR A CA 1
ATOM 2723 C C . THR A 1 336 ? -4.298 -4.675 7.281 1.00 88.06 336 THR A C 1
ATOM 2725 O O . THR A 1 336 ? -5.454 -4.499 6.895 1.00 88.06 336 THR A O 1
ATOM 2728 N N . TRP A 1 337 ? -3.995 -4.822 8.569 1.00 87.00 337 TRP A N 1
ATOM 2729 C CA . TRP A 1 337 ? -4.940 -4.944 9.664 1.00 87.00 337 TRP A CA 1
ATOM 2730 C C . TRP A 1 337 ? -4.504 -4.079 10.849 1.00 87.00 337 TRP A C 1
ATOM 2732 O O . TRP A 1 337 ? -3.316 -3.909 11.127 1.00 87.00 337 TRP A O 1
ATOM 2742 N N . GLN A 1 338 ? -5.470 -3.544 11.590 1.00 85.31 338 GLN A N 1
ATOM 2743 C CA . GLN A 1 338 ? -5.226 -2.792 12.813 1.00 85.31 338 GLN A CA 1
ATOM 2744 C C . GLN A 1 338 ? -6.381 -2.960 13.795 1.00 85.31 338 GLN A C 1
ATOM 2746 O O . GLN A 1 338 ? -7.545 -2.975 13.399 1.00 85.31 338 GLN A O 1
ATOM 2751 N N . SER A 1 339 ? -6.072 -2.993 15.094 1.00 85.38 339 SER A N 1
ATOM 2752 C CA . SER A 1 339 ? -7.086 -2.851 16.136 1.00 85.38 339 SER A CA 1
ATOM 2753 C C . SER A 1 339 ? -6.749 -1.766 17.148 1.00 85.38 339 SER A C 1
ATOM 2755 O O . SER A 1 339 ? -5.582 -1.452 17.410 1.00 85.38 339 SER A O 1
ATOM 2757 N N . VAL A 1 340 ? -7.803 -1.206 17.732 1.00 86.31 340 VAL A N 1
ATOM 2758 C CA . VAL A 1 340 ? -7.740 -0.281 18.861 1.00 86.31 340 VAL A CA 1
ATOM 2759 C C . VAL A 1 340 ? -8.786 -0.720 19.873 1.00 86.31 340 VAL A C 1
ATOM 2761 O O . VAL A 1 340 ? -9.926 -0.982 19.502 1.00 86.31 340 VAL A O 1
ATOM 2764 N N . SER A 1 341 ? -8.398 -0.823 21.144 1.00 86.06 341 SER A N 1
ATOM 2765 C CA . SER A 1 341 ? -9.286 -1.295 22.209 1.00 86.06 341 SER A CA 1
ATOM 2766 C C . SER A 1 341 ? -9.408 -0.293 23.348 1.00 86.06 341 SER A C 1
ATOM 2768 O O . SER A 1 341 ? -8.480 0.456 23.667 1.00 86.06 341 SER A O 1
ATOM 2770 N N . TRP A 1 342 ? -10.568 -0.328 23.982 1.00 86.62 342 TRP A N 1
ATOM 2771 C CA . TRP A 1 342 ? -11.003 0.557 25.045 1.00 86.62 342 TRP A CA 1
ATOM 2772 C C . TRP A 1 342 ? -11.646 -0.279 26.145 1.00 86.62 342 TRP A C 1
ATOM 2774 O O . TRP A 1 342 ? -12.555 -1.055 25.871 1.00 86.62 342 TRP A O 1
ATOM 2784 N N . GLN A 1 343 ? -11.187 -0.117 27.382 1.00 85.50 343 GLN A N 1
ATOM 2785 C CA . GLN A 1 343 ? -11.813 -0.737 28.547 1.00 85.50 343 GLN A CA 1
ATOM 2786 C C . GLN A 1 343 ? -12.781 0.252 29.187 1.00 85.50 343 GLN A C 1
ATOM 2788 O O . GLN A 1 343 ? -12.401 1.391 29.464 1.00 85.50 343 GLN A O 1
ATOM 2793 N N . VAL A 1 344 ? -14.012 -0.187 29.436 1.00 82.00 344 VAL A N 1
ATOM 2794 C CA . VAL A 1 344 ? -15.010 0.563 30.202 1.00 82.00 344 VAL A CA 1
ATOM 2795 C C . VAL A 1 344 ? -14.706 0.413 31.696 1.00 82.00 344 VAL A C 1
ATOM 2797 O O . VAL A 1 344 ? -14.626 -0.700 32.200 1.00 82.00 344 VAL A O 1
ATOM 2800 N N . ALA A 1 345 ? -14.543 1.517 32.417 1.00 75.88 345 ALA A N 1
ATOM 2801 C CA . ALA A 1 345 ? -14.322 1.556 33.863 1.00 75.88 345 ALA A CA 1
ATOM 2802 C C . ALA A 1 345 ? -15.444 2.332 34.586 1.00 75.88 345 ALA A C 1
ATOM 2804 O O . ALA A 1 345 ? -16.359 2.870 33.962 1.00 75.88 345 ALA A O 1
ATOM 2805 N N . ASP A 1 346 ? -15.373 2.389 35.919 1.00 61.62 346 ASP A N 1
ATOM 2806 C CA . ASP A 1 346 ? -16.089 3.334 36.793 1.00 61.62 346 ASP A CA 1
ATOM 2807 C C . ASP A 1 346 ? -17.605 3.533 36.544 1.00 61.62 346 ASP A C 1
ATOM 2809 O O . ASP A 1 346 ? -18.158 4.612 36.792 1.00 61.62 346 ASP A O 1
ATOM 2813 N N . LEU A 1 347 ? -18.327 2.499 36.101 1.00 57.59 347 LEU A N 1
ATOM 2814 C CA . LEU A 1 347 ? -19.787 2.534 36.005 1.00 57.59 347 LEU A CA 1
ATOM 2815 C C . LEU A 1 347 ? -20.402 2.544 37.410 1.00 57.59 347 LEU A C 1
ATOM 2817 O O . LEU A 1 347 ? -20.257 1.601 38.188 1.00 57.59 347 LEU A O 1
ATOM 2821 N N . GLN A 1 348 ? -21.113 3.624 37.736 1.00 49.69 348 GLN A N 1
ATOM 2822 C CA . GLN A 1 348 ? -21.984 3.704 38.911 1.00 49.69 348 GLN A CA 1
ATOM 2823 C C . GLN A 1 348 ? -23.367 3.138 38.539 1.00 49.69 348 GLN A C 1
ATOM 2825 O O . GLN A 1 348 ? -23.952 3.577 37.549 1.00 49.69 348 GLN A O 1
ATOM 2830 N N . GLU A 1 349 ? -23.921 2.228 39.354 1.00 43.31 349 GLU A N 1
ATOM 2831 C CA . GLU A 1 349 ? -25.181 1.476 39.120 1.00 43.31 349 GLU A CA 1
ATOM 2832 C C . GLU A 1 349 ? -26.429 2.326 38.779 1.00 43.31 349 GLU A C 1
ATOM 2834 O O . GLU A 1 349 ? -27.453 1.784 38.368 1.00 43.31 349 GLU A O 1
ATOM 2839 N N . THR A 1 350 ? -26.386 3.652 38.940 1.00 39.75 350 THR A N 1
ATOM 2840 C CA . THR A 1 350 ? -27.537 4.552 38.752 1.00 39.75 350 THR A CA 1
ATOM 2841 C C . THR A 1 350 ? -27.473 5.456 37.515 1.00 39.75 350 THR A C 1
ATOM 2843 O O . THR A 1 350 ? -28.388 6.260 37.326 1.00 39.75 350 THR A O 1
ATOM 2846 N N . GLN A 1 351 ? -26.432 5.386 36.675 1.00 40.88 351 GLN A N 1
ATOM 2847 C CA . GLN A 1 351 ? -26.343 6.216 35.464 1.00 40.88 351 GLN A CA 1
ATOM 2848 C C . GLN A 1 351 ? -26.714 5.433 34.199 1.00 40.88 351 GLN A C 1
ATOM 2850 O O . GLN A 1 351 ? -25.935 4.644 33.689 1.00 40.88 351 GLN A O 1
ATOM 2855 N N . TYR A 1 352 ? -27.897 5.725 33.652 1.00 39.84 352 TYR A N 1
ATOM 2856 C CA . TYR A 1 352 ? -28.338 5.264 32.324 1.00 39.84 352 TYR A CA 1
ATOM 2857 C C . TYR A 1 352 ? -27.663 6.013 31.158 1.00 39.84 352 TYR A C 1
ATOM 2859 O O . TYR A 1 352 ? -27.981 5.753 30.004 1.00 39.84 352 TYR A O 1
ATOM 2867 N N . ASN A 1 353 ? -26.758 6.951 31.454 1.00 41.84 353 ASN A N 1
ATOM 2868 C CA . ASN A 1 353 ? -26.006 7.713 30.464 1.00 41.84 353 ASN A CA 1
ATOM 2869 C C . ASN A 1 353 ? -24.521 7.417 30.677 1.00 41.84 353 ASN A C 1
ATOM 2871 O O . ASN A 1 353 ? -23.964 7.830 31.697 1.00 41.84 353 ASN A O 1
ATOM 2875 N N . PHE A 1 354 ? -23.895 6.707 29.737 1.00 44.91 354 PHE A N 1
ATOM 2876 C CA . PHE A 1 354 ? -22.455 6.462 29.769 1.00 44.91 354 PHE A CA 1
ATOM 2877 C C . PHE A 1 354 ? -21.689 7.794 29.730 1.00 44.91 354 PHE A C 1
ATOM 2879 O O . PHE A 1 354 ? -22.030 8.697 28.966 1.00 44.91 354 PHE A O 1
ATOM 2886 N N . ASN A 1 355 ? -20.668 7.922 30.587 1.00 42.38 355 ASN A N 1
ATOM 2887 C CA . ASN A 1 355 ? -19.695 9.008 30.543 1.00 42.38 355 ASN A CA 1
ATOM 2888 C C . ASN A 1 355 ? -18.306 8.425 30.286 1.00 42.38 355 ASN A C 1
ATOM 2890 O O . ASN A 1 355 ? -17.846 7.469 30.901 1.00 42.38 355 ASN A O 1
ATOM 2894 N N . LEU A 1 356 ? -17.650 9.060 29.345 1.00 45.19 356 LEU A N 1
ATOM 2895 C CA . LEU A 1 356 ? -16.460 8.647 28.641 1.00 45.19 356 LEU A CA 1
ATOM 2896 C C . LEU A 1 356 ? -15.150 8.945 29.376 1.00 45.19 356 LEU A C 1
ATOM 2898 O O . LEU A 1 356 ? -14.099 8.434 29.000 1.00 45.19 356 LEU A O 1
ATOM 2902 N N . ASN A 1 357 ? -15.222 9.728 30.459 1.00 48.56 357 ASN A N 1
ATOM 2903 C CA . ASN A 1 357 ? -14.124 9.883 31.421 1.00 48.56 357 ASN A CA 1
ATOM 2904 C C . ASN A 1 357 ? -13.680 8.547 32.039 1.00 48.56 357 ASN A C 1
ATOM 2906 O O . ASN A 1 357 ? -12.638 8.487 32.683 1.00 48.56 357 ASN A O 1
ATOM 2910 N N . ASN A 1 358 ? -14.460 7.493 31.815 1.00 50.19 358 ASN A N 1
ATOM 2911 C CA . ASN A 1 358 ? -14.248 6.174 32.356 1.00 50.19 358 ASN A CA 1
ATOM 2912 C C . ASN A 1 358 ? -13.681 5.171 31.338 1.00 50.19 358 ASN A C 1
ATOM 2914 O O . ASN A 1 358 ? -13.694 3.977 31.602 1.00 50.19 358 ASN A O 1
ATOM 2918 N N . ILE A 1 359 ? -13.234 5.599 30.156 1.00 46.94 359 ILE A N 1
ATOM 2919 C CA . ILE A 1 359 ? -12.654 4.681 29.173 1.00 46.94 359 ILE A CA 1
ATOM 2920 C C . ILE A 1 359 ? -11.130 4.799 29.161 1.00 46.94 359 ILE A C 1
ATOM 2922 O O . ILE A 1 359 ? -10.580 5.871 28.903 1.00 46.94 359 ILE A O 1
ATOM 2926 N N . ILE A 1 360 ? -10.440 3.677 29.370 1.00 53.50 360 ILE A N 1
ATOM 2927 C CA . ILE A 1 360 ? -8.978 3.599 29.283 1.00 53.50 360 ILE A CA 1
ATOM 2928 C C . ILE A 1 360 ? -8.606 2.939 27.956 1.00 53.50 360 ILE A C 1
ATOM 2930 O O . ILE A 1 360 ? -9.033 1.824 27.659 1.00 53.50 360 ILE A O 1
ATOM 2934 N N . LYS A 1 361 ? -7.796 3.626 27.142 1.00 51.16 361 LYS A N 1
ATOM 2935 C CA . LYS A 1 361 ? -7.223 3.029 25.931 1.00 51.16 361 LYS A CA 1
ATOM 2936 C C . LYS A 1 361 ? -6.278 1.897 26.337 1.00 51.16 361 LYS A C 1
ATOM 2938 O O . LYS A 1 361 ? -5.271 2.144 27.000 1.00 51.16 361 LYS A O 1
ATOM 2943 N N . LEU A 1 362 ? -6.571 0.684 25.884 1.00 48.12 362 LEU A N 1
ATOM 2944 C CA . LEU A 1 362 ? -5.613 -0.414 25.907 1.00 48.12 362 LEU A CA 1
ATOM 2945 C C . LEU A 1 362 ? -4.656 -0.225 24.718 1.00 48.12 362 LEU A C 1
ATOM 2947 O O . LEU A 1 362 ? -5.038 0.333 23.685 1.00 48.12 362 LEU A O 1
ATOM 2951 N N . SER A 1 363 ? -3.384 -0.597 24.876 1.00 44.69 363 SER A N 1
ATOM 2952 C CA . SER A 1 363 ? -2.358 -0.440 23.834 1.00 44.69 363 SER A CA 1
ATOM 2953 C C . SER A 1 363 ? -2.837 -0.953 22.470 1.00 44.69 363 SER A C 1
ATOM 2955 O O . SER A 1 363 ? -3.637 -1.884 22.399 1.00 44.69 363 SER A O 1
ATOM 2957 N N . ASN A 1 364 ? -2.344 -0.352 21.378 1.00 44.81 364 ASN A N 1
ATOM 2958 C CA . ASN A 1 364 ? -2.572 -0.874 20.029 1.00 44.81 364 ASN A CA 1
ATOM 2959 C C . ASN A 1 364 ? -2.019 -2.305 19.983 1.00 44.81 364 ASN A C 1
ATOM 2961 O O . ASN A 1 364 ? -0.803 -2.488 19.939 1.00 44.81 364 ASN A O 1
ATOM 2965 N N . ASN A 1 365 ? -2.888 -3.308 20.022 1.00 39.91 365 ASN A N 1
ATOM 2966 C CA . ASN A 1 365 ? -2.460 -4.691 19.926 1.00 39.91 365 ASN A CA 1
ATOM 2967 C C . ASN A 1 365 ? -2.597 -5.121 18.463 1.00 39.91 365 ASN A C 1
ATOM 2969 O O . ASN A 1 365 ? -3.689 -5.097 17.893 1.00 39.91 365 ASN A O 1
ATOM 2973 N N . LYS A 1 366 ? -1.473 -5.513 17.854 1.00 38.53 366 LYS A N 1
ATOM 2974 C CA . LYS A 1 366 ? -1.481 -6.436 16.716 1.00 38.53 366 LYS A CA 1
ATOM 2975 C C . LYS A 1 366 ? -2.029 -7.761 17.252 1.00 38.53 366 LYS A C 1
ATOM 2977 O O . LYS A 1 366 ? -1.300 -8.481 17.921 1.00 38.53 366 LYS A O 1
ATOM 2982 N N . PHE A 1 367 ? -3.334 -7.990 17.124 1.00 34.88 367 PHE A N 1
ATOM 2983 C CA . PHE A 1 367 ? -4.026 -9.119 17.742 1.00 34.88 367 PHE A CA 1
ATOM 2984 C C . PHE A 1 367 ? -4.364 -10.132 16.652 1.00 34.88 367 PHE A C 1
ATOM 2986 O O . PHE A 1 367 ? -5.399 -10.015 16.012 1.00 34.88 367 PHE A O 1
ATOM 2993 N N . PHE A 1 368 ? -3.485 -11.109 16.455 1.00 33.59 368 PHE A N 1
ATOM 2994 C CA . PHE A 1 368 ? -3.878 -12.464 16.081 1.00 33.59 368 PHE A CA 1
ATOM 2995 C C . PHE A 1 368 ? -2.775 -13.425 16.541 1.00 33.59 368 PHE A C 1
ATOM 2997 O O . PHE A 1 368 ? -1.636 -13.320 16.101 1.00 33.59 368 PHE A O 1
ATOM 3004 N N . ASP A 1 369 ? -3.133 -14.310 17.473 1.00 33.47 369 ASP A N 1
ATOM 3005 C CA . ASP A 1 369 ? -2.380 -15.501 17.866 1.00 33.47 369 ASP A CA 1
ATOM 3006 C C . ASP A 1 369 ? -3.408 -16.656 17.991 1.00 33.47 369 ASP A C 1
ATOM 3008 O O . ASP A 1 369 ? -4.362 -16.583 18.772 1.00 33.47 369 ASP A O 1
ATOM 3012 N N . GLU A 1 370 ? -3.255 -17.656 17.115 1.00 34.28 370 GLU A N 1
ATOM 3013 C CA . GLU A 1 370 ? -3.463 -19.102 17.344 1.00 34.28 370 GLU A CA 1
ATOM 3014 C C . GLU A 1 370 ? -4.847 -19.773 17.576 1.00 34.28 370 GLU A C 1
ATOM 3016 O O . GLU A 1 370 ? -4.865 -20.922 18.011 1.00 34.28 370 GLU A O 1
ATOM 3021 N N . SER A 1 371 ? -6.020 -19.215 17.229 1.00 27.09 371 SER A N 1
ATOM 3022 C CA . SER A 1 371 ? -7.296 -19.969 17.450 1.00 27.09 371 SER A CA 1
ATOM 3023 C C . SER A 1 371 ? -8.259 -20.186 16.278 1.00 27.09 371 SER A C 1
ATOM 3025 O O . SER A 1 371 ? -9.349 -20.718 16.488 1.00 27.09 371 SER A O 1
ATOM 3027 N N . ILE A 1 372 ? -7.855 -19.913 15.035 1.00 29.45 372 ILE A N 1
ATOM 3028 C CA . ILE A 1 372 ? -8.552 -20.480 13.869 1.00 29.45 372 ILE A CA 1
ATOM 3029 C C . ILE A 1 372 ? -7.689 -21.615 13.326 1.00 29.45 372 ILE A C 1
ATOM 3031 O O . ILE A 1 372 ? -6.810 -21.418 12.492 1.00 29.45 372 ILE A O 1
ATOM 3035 N N . ASP A 1 373 ? -7.938 -22.806 13.867 1.00 29.56 373 ASP A N 1
ATOM 3036 C CA . ASP A 1 373 ? -7.450 -24.091 13.375 1.00 29.56 373 ASP A CA 1
ATOM 3037 C C . ASP A 1 373 ? -7.968 -24.311 11.944 1.00 29.56 373 ASP A C 1
ATOM 3039 O O . ASP A 1 373 ? -9.023 -24.903 11.707 1.00 29.56 373 ASP A O 1
ATOM 3043 N N . MET A 1 374 ? -7.250 -23.762 10.963 1.00 28.56 374 MET A N 1
ATOM 3044 C CA . MET A 1 374 ? -7.382 -24.185 9.579 1.00 28.56 374 MET A CA 1
ATOM 3045 C C . MET A 1 374 ? -6.637 -25.500 9.435 1.00 28.56 374 MET A C 1
ATOM 3047 O O . MET A 1 374 ? -5.457 -25.525 9.077 1.00 28.56 374 MET A O 1
ATOM 3051 N N . GLY A 1 375 ? -7.351 -26.587 9.725 1.00 24.86 375 GLY A N 1
ATOM 3052 C CA . GLY A 1 375 ? -6.901 -27.946 9.481 1.00 24.86 375 GLY A CA 1
ATOM 3053 C C . GLY A 1 375 ? -6.310 -28.065 8.080 1.00 24.86 375 GLY A C 1
ATOM 3054 O O . GLY A 1 375 ? -7.025 -28.179 7.084 1.00 24.86 375 GLY A O 1
ATOM 3055 N N . HIS A 1 376 ? -4.981 -28.047 8.005 1.00 27.22 376 HIS A N 1
ATOM 3056 C CA . HIS A 1 376 ? -4.261 -28.489 6.831 1.00 27.22 376 HIS A CA 1
ATOM 3057 C C . HIS A 1 376 ? -4.531 -29.985 6.707 1.00 27.22 376 HIS A C 1
ATOM 3059 O O . HIS A 1 376 ? -3.913 -30.814 7.376 1.00 27.22 376 HIS A O 1
ATOM 3065 N N . HIS A 1 377 ? -5.469 -30.333 5.829 1.00 27.20 377 HIS A N 1
ATOM 3066 C CA . HIS A 1 377 ? -5.451 -31.625 5.171 1.00 27.20 377 HIS A CA 1
ATOM 3067 C C . HIS A 1 377 ? -4.144 -31.705 4.385 1.00 27.20 377 HIS A C 1
ATOM 3069 O O . HIS A 1 377 ? -4.046 -31.270 3.239 1.00 27.20 377 HIS A O 1
ATOM 3075 N N . GLY A 1 378 ? -3.115 -32.215 5.063 1.00 26.23 378 GLY A N 1
ATOM 3076 C CA . GLY A 1 378 ? -1.875 -32.624 4.440 1.00 26.23 378 GLY A CA 1
ATOM 3077 C C . GLY A 1 378 ? -2.191 -33.522 3.253 1.00 26.23 378 GLY A C 1
ATOM 3078 O O . GLY A 1 378 ? -3.046 -34.405 3.336 1.00 26.23 378 GLY A O 1
ATOM 3079 N N . MET A 1 379 ? -1.504 -33.255 2.144 1.00 27.73 379 MET A N 1
ATOM 3080 C CA . MET A 1 379 ? -1.443 -34.164 1.013 1.00 27.73 379 MET A CA 1
ATOM 3081 C C . MET A 1 379 ? -1.149 -35.571 1.529 1.00 27.73 379 MET A C 1
ATOM 3083 O O . MET A 1 379 ? -0.143 -35.803 2.204 1.00 27.73 379 MET A O 1
ATOM 3087 N N . ASP A 1 380 ? -2.062 -36.483 1.214 1.00 28.31 380 ASP A N 1
ATOM 3088 C CA . ASP A 1 380 ? -1.968 -37.888 1.555 1.00 28.31 380 ASP A CA 1
ATOM 3089 C C . ASP A 1 380 ? -0.608 -38.466 1.152 1.00 28.31 380 ASP A C 1
ATOM 3091 O O . ASP A 1 380 ? -0.130 -38.359 0.019 1.00 28.31 380 ASP A O 1
ATOM 3095 N N . SER A 1 381 ? -0.015 -39.142 2.128 1.00 32.41 381 SER A N 1
ATOM 3096 C CA . SER A 1 381 ? 1.101 -40.059 1.994 1.00 32.41 381 SER A CA 1
ATOM 3097 C C . SER A 1 381 ? 0.805 -41.117 0.932 1.00 32.41 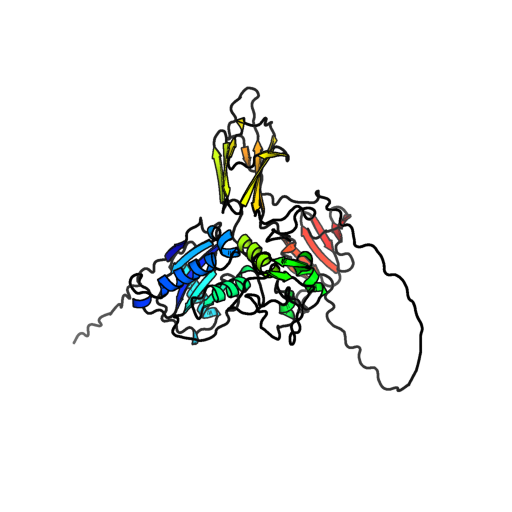381 SER A C 1
ATOM 3099 O O . SER A 1 381 ? -0.059 -41.975 1.119 1.00 32.41 381 SER A O 1
ATOM 3101 N N . GLY A 1 382 ? 1.558 -41.095 -0.165 1.00 30.09 382 GLY A N 1
ATOM 3102 C CA . GLY A 1 382 ? 1.302 -42.004 -1.273 1.00 30.09 382 GLY A CA 1
ATOM 3103 C C . GLY A 1 382 ? 2.476 -42.264 -2.200 1.00 30.09 382 GLY A C 1
ATOM 3104 O O . GLY A 1 382 ? 2.231 -42.450 -3.379 1.00 30.09 382 GLY A O 1
ATOM 3105 N N . TYR A 1 383 ? 3.729 -42.309 -1.733 1.00 25.56 383 TYR A N 1
ATOM 3106 C CA . TYR A 1 383 ? 4.797 -42.925 -2.534 1.00 25.56 383 TYR A CA 1
ATOM 3107 C C . TYR A 1 383 ? 5.848 -43.597 -1.647 1.00 25.56 383 TYR A C 1
ATOM 3109 O O . TYR A 1 383 ? 6.764 -42.972 -1.120 1.00 25.56 383 TYR A O 1
ATOM 3117 N N . SER A 1 384 ? 5.701 -44.912 -1.472 1.00 27.52 384 SER A N 1
ATOM 3118 C CA . SER A 1 384 ? 6.742 -45.772 -0.918 1.00 27.52 384 SER A CA 1
ATOM 3119 C C . SER A 1 384 ? 6.998 -46.953 -1.856 1.00 27.52 384 SER A C 1
ATOM 3121 O O . SER A 1 384 ? 6.062 -47.557 -2.373 1.00 27.52 384 SER A O 1
ATOM 3123 N N . ARG A 1 385 ? 8.293 -47.284 -1.973 1.00 26.62 385 ARG A N 1
ATOM 3124 C CA . ARG A 1 385 ? 8.922 -48.486 -2.557 1.00 26.62 385 ARG A CA 1
ATOM 3125 C C . ARG A 1 385 ? 9.089 -48.532 -4.079 1.00 26.62 385 ARG A C 1
ATOM 3127 O O . ARG A 1 385 ? 8.166 -48.886 -4.791 1.00 26.62 385 ARG A O 1
ATOM 3134 N N . PHE A 1 386 ? 10.345 -48.397 -4.518 1.00 24.97 386 PHE A N 1
ATOM 3135 C CA . PHE A 1 386 ? 11.145 -49.550 -4.962 1.00 24.97 386 PHE A CA 1
ATOM 3136 C C . PHE A 1 386 ? 12.611 -49.384 -4.518 1.00 24.97 386 PHE A C 1
ATOM 3138 O O . PHE A 1 386 ? 13.181 -48.303 -4.607 1.00 24.97 386 PHE A O 1
ATOM 3145 N N . VAL A 1 387 ? 13.172 -50.468 -3.979 1.00 29.42 387 VAL A N 1
ATOM 3146 C CA . VAL A 1 387 ? 14.530 -50.618 -3.435 1.00 29.42 387 VAL A CA 1
ATOM 3147 C C . VAL A 1 387 ? 15.361 -51.470 -4.405 1.00 29.42 387 VAL A C 1
ATOM 3149 O O . VAL A 1 387 ? 14.854 -52.473 -4.893 1.00 29.42 387 VAL A O 1
ATOM 3152 N N . ASN A 1 388 ? 16.617 -51.048 -4.603 1.00 30.00 388 ASN A N 1
ATOM 3153 C CA . ASN A 1 388 ? 17.859 -51.740 -5.004 1.00 30.00 388 ASN A CA 1
ATOM 3154 C C . ASN A 1 388 ? 17.886 -52.835 -6.090 1.00 30.00 388 ASN A C 1
ATOM 3156 O O . ASN A 1 388 ? 17.286 -53.895 -5.956 1.00 30.00 388 ASN A O 1
ATOM 3160 N N . ASN A 1 389 ? 18.815 -52.644 -7.033 1.00 27.22 389 ASN A N 1
ATOM 3161 C CA . ASN A 1 389 ? 19.969 -53.531 -7.288 1.00 27.22 389 ASN A CA 1
ATOM 3162 C C . ASN A 1 389 ? 21.017 -52.701 -8.060 1.00 27.22 389 ASN A C 1
ATOM 3164 O O . ASN A 1 389 ? 20.688 -52.103 -9.077 1.00 27.22 389 ASN A O 1
ATOM 3168 N N . SER A 1 390 ? 22.164 -52.364 -7.465 1.00 31.31 390 SER A N 1
ATOM 3169 C CA . SER A 1 390 ? 23.440 -53.097 -7.561 1.00 31.31 390 SER A CA 1
ATOM 3170 C C . SER A 1 390 ? 23.850 -53.430 -8.996 1.00 31.31 390 SER A C 1
ATOM 3172 O O . SER A 1 390 ? 23.287 -54.348 -9.578 1.00 31.31 390 SER A O 1
ATOM 3174 N N . ASP A 1 391 ? 24.883 -52.754 -9.502 1.00 29.64 391 ASP A N 1
ATOM 3175 C CA . ASP A 1 391 ? 25.992 -53.454 -10.150 1.00 29.64 391 ASP A CA 1
ATOM 3176 C C . ASP A 1 391 ? 27.289 -52.638 -10.083 1.00 29.64 391 ASP A C 1
ATOM 3178 O O . ASP A 1 391 ? 27.354 -51.445 -10.377 1.00 29.64 391 ASP A O 1
ATOM 3182 N N . TYR A 1 392 ? 28.306 -53.347 -9.606 1.00 30.77 392 TYR A N 1
ATOM 3183 C CA . TYR A 1 392 ? 29.710 -52.992 -9.477 1.00 30.77 392 TYR A CA 1
ATOM 3184 C C . TYR A 1 392 ? 30.390 -53.033 -10.854 1.00 30.77 392 TYR A C 1
ATOM 3186 O O . TYR A 1 392 ? 30.226 -54.006 -11.587 1.00 30.77 392 TYR A O 1
ATOM 3194 N N . SER A 1 393 ? 31.290 -52.091 -11.133 1.00 31.09 393 SER A N 1
ATOM 3195 C CA . SER A 1 393 ? 32.514 -52.417 -11.873 1.00 31.09 393 SER A CA 1
ATOM 3196 C C . SER A 1 393 ? 33.653 -51.498 -11.446 1.00 31.09 393 SER A C 1
ATOM 3198 O O . SER A 1 393 ? 33.626 -50.291 -11.685 1.00 31.09 393 SER A O 1
ATOM 3200 N N . GLU A 1 394 ? 34.639 -52.108 -10.797 1.00 31.30 394 GLU A N 1
ATOM 3201 C CA . GLU A 1 394 ? 35.931 -51.536 -10.442 1.00 31.30 394 GLU A CA 1
ATOM 3202 C C . GLU A 1 394 ? 36.757 -51.217 -11.697 1.00 31.30 394 GLU A C 1
ATOM 3204 O O . GLU A 1 394 ? 36.848 -52.030 -12.617 1.00 31.30 394 GLU A O 1
ATOM 3209 N N . SER A 1 395 ? 37.475 -50.095 -11.677 1.00 31.30 395 SER A N 1
ATOM 3210 C CA . SER A 1 395 ? 38.812 -50.045 -12.266 1.00 31.30 395 SER A CA 1
ATOM 3211 C C . SER A 1 395 ? 39.704 -49.151 -11.415 1.00 31.30 395 SER A C 1
ATOM 3213 O O . SER A 1 395 ? 39.463 -47.954 -11.268 1.00 31.30 395 SER A O 1
ATOM 3215 N N . SER A 1 396 ? 40.714 -49.785 -10.838 1.00 32.81 396 SER A N 1
ATOM 3216 C CA . SER A 1 396 ? 41.821 -49.216 -10.086 1.00 32.81 396 SER A CA 1
ATOM 3217 C C . SER A 1 396 ? 42.648 -48.238 -10.920 1.00 32.81 396 SER A C 1
ATOM 3219 O O . SER A 1 396 ? 43.162 -48.636 -11.964 1.00 32.81 396 SER A O 1
ATOM 3221 N N . ASP A 1 397 ? 42.907 -47.041 -10.394 1.00 29.69 397 ASP A N 1
ATOM 3222 C CA . ASP A 1 397 ? 44.258 -46.493 -10.485 1.00 29.69 397 ASP A CA 1
ATOM 3223 C C . ASP A 1 397 ? 44.582 -45.590 -9.291 1.00 29.69 397 ASP A C 1
ATOM 3225 O O . ASP A 1 397 ? 43.768 -44.793 -8.823 1.00 29.69 397 ASP A O 1
ATOM 3229 N N . SER A 1 398 ? 45.774 -45.799 -8.746 1.00 34.00 398 SER A N 1
ATOM 3230 C CA . SER A 1 398 ? 46.244 -45.254 -7.480 1.00 34.00 398 SER A CA 1
ATOM 3231 C C . SER A 1 398 ? 47.245 -44.129 -7.717 1.00 34.00 398 SER A C 1
ATOM 3233 O O . SER A 1 398 ? 48.364 -44.404 -8.145 1.00 34.00 398 SER A O 1
ATOM 3235 N N . SER A 1 399 ? 46.916 -42.892 -7.334 1.00 32.22 399 SER A N 1
ATOM 3236 C CA . SER A 1 399 ? 47.932 -41.899 -6.955 1.00 32.22 399 SER A CA 1
ATOM 3237 C C . SER A 1 399 ? 47.337 -40.675 -6.248 1.00 32.22 399 SER A C 1
ATOM 3239 O O . SER A 1 399 ? 46.607 -39.905 -6.860 1.00 32.22 399 SER A O 1
ATOM 3241 N N . ALA A 1 400 ? 47.785 -40.480 -5.001 1.00 32.03 400 ALA A N 1
ATOM 3242 C CA . ALA A 1 400 ? 47.721 -39.279 -4.155 1.00 32.03 400 ALA A CA 1
ATOM 3243 C C . ALA A 1 400 ? 46.347 -38.854 -3.574 1.00 32.03 400 ALA A C 1
ATOM 3245 O O . ALA A 1 400 ? 45.347 -38.823 -4.285 1.00 32.03 400 ALA A O 1
ATOM 3246 N N . PRO A 1 401 ? 46.288 -38.485 -2.273 1.00 28.52 401 PRO A N 1
ATOM 3247 C CA . PRO A 1 401 ? 45.072 -37.965 -1.668 1.00 28.52 401 PRO A CA 1
ATOM 3248 C C . PRO A 1 401 ? 44.837 -36.548 -2.192 1.00 28.52 401 PRO A C 1
ATOM 3250 O O . PRO A 1 401 ? 45.566 -35.614 -1.850 1.00 28.52 401 PRO A O 1
ATOM 3253 N N . VAL A 1 402 ? 43.818 -36.388 -3.031 1.00 29.41 402 VAL A N 1
ATOM 3254 C CA . VAL A 1 402 ? 43.235 -35.075 -3.293 1.00 29.41 402 VAL A CA 1
ATOM 3255 C C . VAL A 1 402 ? 42.657 -34.597 -1.965 1.00 29.41 402 VAL A C 1
ATOM 3257 O O . VAL A 1 402 ? 41.866 -35.295 -1.328 1.00 29.41 402 VAL A O 1
ATOM 3260 N N . GLN A 1 403 ? 43.153 -33.449 -1.508 1.00 27.45 403 GLN A N 1
ATOM 3261 C CA . GLN A 1 403 ? 42.628 -32.731 -0.357 1.00 27.45 403 GLN A CA 1
ATOM 3262 C C . GLN A 1 403 ? 41.111 -32.638 -0.501 1.00 27.45 403 GLN A C 1
ATOM 3264 O O . GLN A 1 403 ? 40.623 -32.239 -1.554 1.00 27.45 403 GLN A O 1
ATOM 3269 N N . SER A 1 404 ? 40.384 -33.026 0.545 1.00 28.42 404 SER A N 1
ATOM 3270 C CA . SER A 1 404 ? 38.955 -32.768 0.658 1.00 28.42 404 SER A CA 1
ATOM 3271 C C . SER A 1 404 ? 38.711 -31.290 0.362 1.00 28.42 404 SER A C 1
ATOM 3273 O O . SER A 1 404 ? 39.099 -30.429 1.159 1.00 28.42 404 SER A O 1
ATOM 3275 N N . GLU A 1 405 ? 38.110 -30.994 -0.786 1.00 25.25 405 GLU A N 1
ATOM 3276 C CA . GLU A 1 405 ? 37.464 -29.713 -1.000 1.00 25.25 405 GLU A CA 1
ATOM 3277 C C . GLU A 1 405 ? 36.391 -29.608 0.078 1.00 25.25 405 GLU A C 1
ATOM 3279 O O . GLU A 1 405 ? 35.451 -30.400 0.147 1.00 25.25 405 GLU A O 1
ATOM 3284 N N . TRP A 1 406 ? 36.614 -28.684 1.003 1.00 25.91 406 TRP A N 1
ATOM 3285 C CA . TRP A 1 406 ? 35.608 -28.283 1.960 1.00 25.91 406 TRP A CA 1
ATOM 3286 C C . TRP A 1 406 ? 34.469 -27.684 1.142 1.00 25.91 406 TRP A C 1
ATOM 3288 O O . TRP A 1 406 ? 34.621 -26.609 0.564 1.00 25.91 406 TRP A O 1
ATOM 3298 N N . ILE A 1 407 ? 33.357 -28.405 1.045 1.00 26.31 407 ILE A N 1
ATOM 3299 C CA . ILE A 1 407 ? 32.107 -27.873 0.514 1.00 26.31 407 ILE A CA 1
ATOM 3300 C C . ILE A 1 407 ? 31.635 -26.850 1.552 1.00 26.31 407 ILE A C 1
ATOM 3302 O O . ILE A 1 407 ? 31.162 -27.201 2.630 1.00 26.31 407 ILE A O 1
ATOM 3306 N N . TRP A 1 408 ? 31.902 -25.577 1.271 1.00 30.64 408 TRP A N 1
ATOM 3307 C CA . TRP A 1 408 ? 31.493 -24.447 2.094 1.00 30.64 408 TRP A CA 1
ATOM 3308 C C . TRP A 1 408 ? 30.098 -23.991 1.672 1.00 30.64 408 TRP A C 1
ATOM 3310 O O . TRP A 1 408 ? 29.904 -23.602 0.523 1.00 30.64 408 TRP A O 1
ATOM 3320 N N . GLY A 1 409 ? 29.178 -23.952 2.638 1.00 34.66 409 GLY A N 1
ATOM 3321 C CA . GLY A 1 409 ? 27.951 -23.162 2.550 1.00 34.66 409 GLY A CA 1
ATOM 3322 C C . GLY A 1 409 ? 26.675 -23.946 2.265 1.00 34.66 409 GLY A C 1
ATOM 3323 O O . GLY A 1 409 ? 25.968 -23.602 1.327 1.00 34.66 409 GLY A O 1
ATOM 3324 N N . ASP A 1 410 ? 26.333 -24.923 3.107 1.00 31.00 410 ASP A N 1
ATOM 3325 C CA . ASP A 1 410 ? 24.939 -25.355 3.205 1.00 31.00 410 ASP A CA 1
ATOM 3326 C C . ASP A 1 410 ? 24.166 -24.324 4.036 1.00 31.00 410 ASP A C 1
ATOM 3328 O O . ASP A 1 410 ? 24.354 -24.176 5.247 1.00 31.00 410 ASP A O 1
ATOM 3332 N N . SER A 1 411 ? 23.299 -23.577 3.362 1.00 37.81 411 SER A N 1
ATOM 3333 C CA . SER A 1 411 ? 22.286 -22.710 3.952 1.00 37.81 411 SER A CA 1
ATOM 3334 C C . SER A 1 411 ? 21.210 -23.557 4.637 1.00 37.81 411 SER A C 1
ATOM 3336 O O . SER A 1 411 ? 20.159 -23.854 4.076 1.00 37.81 411 SER A O 1
ATOM 3338 N N . TYR A 1 412 ? 21.447 -23.935 5.893 1.00 34.91 412 TYR A N 1
ATOM 3339 C CA . TYR A 1 412 ? 20.398 -24.514 6.728 1.00 34.91 412 TYR A CA 1
ATOM 3340 C C . TYR A 1 412 ? 19.512 -23.407 7.333 1.00 34.91 412 TYR A C 1
ATOM 3342 O O . TYR A 1 412 ? 19.903 -22.677 8.241 1.00 34.91 412 TYR A O 1
ATOM 3350 N N . MET A 1 413 ? 18.277 -23.316 6.828 1.00 32.97 413 MET A N 1
ATOM 3351 C CA . MET A 1 413 ? 17.098 -22.805 7.550 1.00 32.97 413 MET A CA 1
ATOM 3352 C C . MET A 1 413 ? 17.145 -21.352 8.064 1.00 32.97 413 MET A C 1
ATOM 3354 O O . MET A 1 413 ? 16.800 -21.086 9.212 1.00 32.97 413 MET A O 1
ATOM 3358 N N . GLY A 1 414 ? 17.522 -20.386 7.219 1.00 40.44 414 GLY A N 1
ATOM 3359 C CA . GLY A 1 414 ? 17.361 -18.951 7.528 1.00 40.44 414 GLY A CA 1
ATOM 3360 C C . GLY A 1 414 ? 18.406 -18.358 8.482 1.00 40.44 414 GLY A C 1
ATOM 3361 O O . GLY A 1 414 ? 18.346 -17.172 8.801 1.00 40.44 414 GLY A O 1
ATOM 3362 N N . TRP A 1 415 ? 19.403 -19.143 8.892 1.00 37.94 415 TRP A N 1
ATOM 3363 C CA . TRP A 1 415 ? 20.556 -18.659 9.645 1.00 37.94 415 TRP A CA 1
ATOM 3364 C C . TRP A 1 415 ? 21.658 -18.222 8.673 1.00 37.94 415 TRP A C 1
ATOM 3366 O O . TRP A 1 415 ? 22.490 -19.026 8.258 1.00 37.94 415 TRP A O 1
ATOM 3376 N N . ILE A 1 416 ? 21.689 -16.942 8.291 1.00 43.12 416 ILE A N 1
ATOM 3377 C CA . ILE A 1 416 ? 22.840 -16.394 7.557 1.00 43.12 416 ILE A CA 1
ATOM 3378 C C . ILE A 1 416 ? 23.959 -16.119 8.566 1.00 43.12 416 ILE A C 1
ATOM 3380 O O . ILE A 1 416 ? 24.077 -15.021 9.111 1.00 43.12 416 ILE A O 1
ATOM 3384 N N . PHE A 1 417 ? 24.813 -17.111 8.811 1.00 44.81 417 PHE A N 1
ATOM 3385 C CA . PHE A 1 417 ? 26.131 -16.847 9.380 1.00 44.81 417 PHE A CA 1
ATOM 3386 C C . PHE A 1 417 ? 27.051 -16.405 8.244 1.00 44.81 417 PHE A C 1
ATOM 3388 O O . PHE A 1 417 ? 27.532 -17.217 7.458 1.00 44.81 417 PHE A O 1
ATOM 3395 N N . TYR A 1 418 ? 27.298 -15.099 8.143 1.00 38.31 418 TYR A N 1
ATOM 3396 C CA . TYR A 1 418 ? 28.402 -14.609 7.324 1.00 38.31 418 TYR A CA 1
ATOM 3397 C C . TYR A 1 418 ? 29.704 -15.263 7.813 1.00 38.31 418 TYR A C 1
ATOM 3399 O O . TYR A 1 418 ? 30.009 -15.159 9.004 1.00 38.31 418 TYR A O 1
ATOM 3407 N N . PRO A 1 419 ? 30.552 -15.817 6.930 1.00 37.09 419 PRO A N 1
ATOM 3408 C CA . PRO A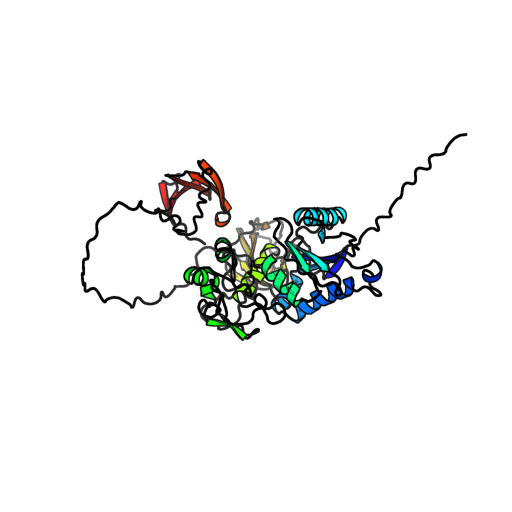 1 419 ? 31.946 -16.080 7.252 1.00 37.09 419 PRO A CA 1
ATOM 3409 C C . PRO A 1 419 ? 32.722 -14.753 7.211 1.00 37.09 419 PRO A C 1
ATOM 3411 O O . PRO A 1 419 ? 33.742 -14.617 6.546 1.00 37.09 419 PRO A O 1
ATOM 3414 N N . ALA A 1 420 ? 32.228 -13.724 7.900 1.00 39.25 420 ALA A N 1
ATOM 3415 C CA . ALA A 1 420 ? 33.059 -12.599 8.273 1.00 39.25 420 ALA A CA 1
ATOM 3416 C C . ALA A 1 420 ? 33.750 -13.043 9.561 1.00 39.25 420 ALA A C 1
ATOM 3418 O O . ALA A 1 420 ? 33.105 -13.142 10.602 1.00 39.25 420 ALA A O 1
ATOM 3419 N N . GLY A 1 421 ? 35.037 -13.384 9.480 1.00 44.72 421 GLY A N 1
ATOM 3420 C CA . GLY A 1 421 ? 35.852 -13.917 10.582 1.00 44.72 421 GLY A CA 1
ATOM 3421 C C . GLY A 1 421 ? 36.067 -12.969 11.774 1.00 44.72 421 GLY A C 1
ATOM 3422 O O . GLY A 1 421 ? 37.155 -12.940 12.339 1.00 44.72 421 GLY A O 1
ATOM 3423 N N . SER A 1 422 ? 35.069 -12.168 12.145 1.00 50.66 422 SER A N 1
ATOM 3424 C CA . SER A 1 422 ? 35.134 -11.146 13.187 1.00 50.66 422 SER A CA 1
ATOM 3425 C C . SER A 1 422 ? 33.859 -10.987 14.028 1.00 50.66 422 SER A C 1
ATOM 3427 O O . SER A 1 422 ? 33.915 -10.283 15.032 1.00 50.66 422 SER A O 1
ATOM 3429 N N . ILE A 1 423 ? 32.739 -11.649 13.712 1.00 55.62 423 ILE A N 1
ATOM 3430 C CA . ILE A 1 423 ? 31.533 -11.642 14.568 1.00 55.62 423 ILE A CA 1
ATOM 3431 C C . ILE A 1 423 ? 31.565 -12.788 15.585 1.00 55.62 423 ILE A C 1
ATOM 3433 O O . ILE A 1 423 ? 30.696 -13.652 15.621 1.00 55.62 423 ILE A O 1
ATOM 3437 N N . ASN A 1 424 ? 32.592 -12.782 16.433 1.00 62.34 424 ASN A N 1
ATOM 3438 C CA . ASN A 1 424 ? 32.619 -13.604 17.639 1.00 62.34 424 ASN A CA 1
ATOM 3439 C C . ASN A 1 424 ? 32.065 -12.778 18.798 1.00 62.34 424 ASN A C 1
ATOM 3441 O O . ASN A 1 424 ? 32.519 -11.651 19.002 1.00 62.34 424 ASN A O 1
ATOM 3445 N N . ASN A 1 425 ? 31.151 -13.347 19.589 1.00 70.44 425 ASN A N 1
ATOM 3446 C CA . ASN A 1 425 ? 30.710 -12.760 20.857 1.00 70.44 425 ASN A CA 1
ATOM 3447 C C . ASN A 1 425 ? 30.087 -11.364 20.695 1.00 70.44 425 ASN A C 1
ATOM 3449 O O . ASN A 1 425 ? 30.411 -10.441 21.447 1.00 70.44 425 ASN A O 1
ATOM 3453 N N . THR A 1 426 ? 29.207 -11.205 19.703 1.00 74.81 426 THR A N 1
ATOM 3454 C CA . THR A 1 426 ? 28.586 -9.917 19.370 1.00 74.81 426 THR A CA 1
ATOM 3455 C C . THR A 1 426 ? 27.071 -9.944 19.525 1.00 74.81 426 THR A C 1
ATOM 3457 O O . THR A 1 426 ? 26.436 -10.998 19.506 1.00 74.81 426 THR A O 1
ATOM 3460 N N . TRP A 1 427 ? 26.498 -8.751 19.630 1.00 73.44 427 TRP A N 1
ATOM 3461 C CA . TRP A 1 427 ? 25.066 -8.518 19.566 1.00 73.44 427 TRP A CA 1
ATOM 3462 C C . TRP A 1 427 ? 24.649 -8.177 18.135 1.00 73.44 427 TRP A C 1
ATOM 3464 O O . TRP A 1 427 ? 25.258 -7.319 17.496 1.00 73.44 427 TRP A O 1
ATOM 3474 N N . ILE A 1 428 ? 23.590 -8.818 17.650 1.00 68.88 428 ILE A N 1
ATOM 3475 C CA . ILE A 1 428 ? 22.895 -8.468 16.410 1.00 68.88 428 ILE A CA 1
ATOM 3476 C C . ILE A 1 428 ? 21.432 -8.162 16.721 1.00 68.88 428 ILE A C 1
ATOM 3478 O O . ILE A 1 428 ? 20.851 -8.762 17.620 1.00 68.88 428 ILE A O 1
ATOM 3482 N N . TYR A 1 429 ? 20.819 -7.230 16.000 1.00 65.50 429 TYR A N 1
ATOM 3483 C CA . TYR A 1 429 ? 19.379 -7.002 16.104 1.00 65.50 429 TYR A CA 1
ATOM 3484 C C . TYR A 1 429 ? 18.662 -7.850 15.054 1.00 65.50 429 TYR A C 1
ATOM 3486 O O . TYR A 1 429 ? 18.986 -7.758 13.870 1.00 65.50 429 TYR A O 1
ATOM 3494 N N . HIS A 1 430 ? 17.716 -8.690 15.474 1.00 67.31 430 HIS A N 1
ATOM 3495 C CA . HIS A 1 430 ? 17.013 -9.608 14.581 1.00 67.31 430 HIS A CA 1
ATOM 3496 C C . HIS A 1 430 ? 15.593 -9.121 14.318 1.00 67.31 430 HIS A C 1
ATOM 3498 O O . HIS A 1 430 ? 14.742 -9.152 15.209 1.00 67.31 430 HIS A O 1
ATOM 3504 N N . LEU A 1 431 ? 15.341 -8.692 13.080 1.00 47.47 431 LEU A N 1
ATOM 3505 C CA . LEU A 1 431 ? 14.098 -8.026 12.683 1.00 47.47 431 LEU A CA 1
ATOM 3506 C C . LEU A 1 431 ? 12.857 -8.888 12.952 1.00 47.47 431 LEU A C 1
ATOM 3508 O O . LEU A 1 431 ? 11.908 -8.391 13.549 1.00 47.47 431 LEU A O 1
ATOM 3512 N N . ASN A 1 432 ? 12.898 -10.189 12.641 1.00 55.00 432 ASN A N 1
ATOM 3513 C CA . ASN A 1 432 ? 11.740 -11.073 12.847 1.00 55.00 432 ASN A CA 1
ATOM 3514 C C . ASN A 1 432 ? 11.446 -11.349 14.330 1.00 55.00 432 ASN A C 1
ATOM 3516 O O . ASN A 1 432 ? 10.332 -11.722 14.672 1.00 55.00 432 ASN A O 1
ATOM 3520 N N . PHE A 1 433 ? 12.425 -11.169 15.224 1.00 62.41 433 PHE A N 1
ATOM 3521 C CA . PHE A 1 433 ? 12.202 -11.340 16.666 1.00 62.41 433 PHE A CA 1
ATOM 3522 C C . PHE A 1 433 ? 12.004 -10.005 17.392 1.00 62.41 433 PHE A C 1
ATOM 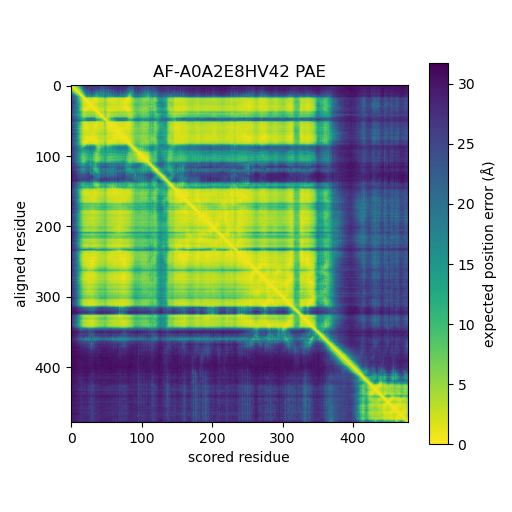3524 O O . PHE A 1 433 ? 11.721 -10.001 18.589 1.00 62.41 433 PHE A O 1
ATOM 3531 N N . GLY A 1 434 ? 12.206 -8.875 16.705 1.00 60.88 434 GLY A N 1
ATOM 3532 C CA . GLY A 1 434 ? 12.144 -7.539 17.293 1.00 60.88 434 GLY A CA 1
ATOM 3533 C C . GLY A 1 434 ? 13.099 -7.324 18.475 1.00 60.88 434 GLY A C 1
ATOM 3534 O O . GLY A 1 434 ? 12.862 -6.433 19.291 1.00 60.88 434 GLY A O 1
ATOM 3535 N N . THR A 1 435 ? 14.162 -8.127 18.607 1.00 71.62 435 THR A N 1
ATOM 3536 C CA . THR A 1 435 ? 15.059 -8.106 19.772 1.00 71.62 435 THR A CA 1
ATOM 3537 C C . THR A 1 435 ? 16.531 -8.238 19.389 1.00 71.62 435 THR A C 1
ATOM 3539 O O . THR A 1 435 ? 16.886 -8.668 18.288 1.00 71.62 435 THR A O 1
ATOM 3542 N N . TRP A 1 436 ? 17.397 -7.878 20.333 1.00 70.88 436 TRP A N 1
ATOM 3543 C CA . TRP A 1 436 ? 18.827 -8.134 20.254 1.00 70.88 436 TRP A CA 1
ATOM 3544 C C . TRP A 1 436 ? 19.121 -9.606 20.590 1.00 70.88 436 TRP A C 1
ATOM 3546 O O . TRP A 1 436 ? 18.671 -10.134 21.609 1.00 70.88 436 TRP A O 1
ATOM 3556 N N . ILE A 1 437 ? 19.896 -10.261 19.728 1.00 79.06 437 ILE A N 1
ATOM 3557 C CA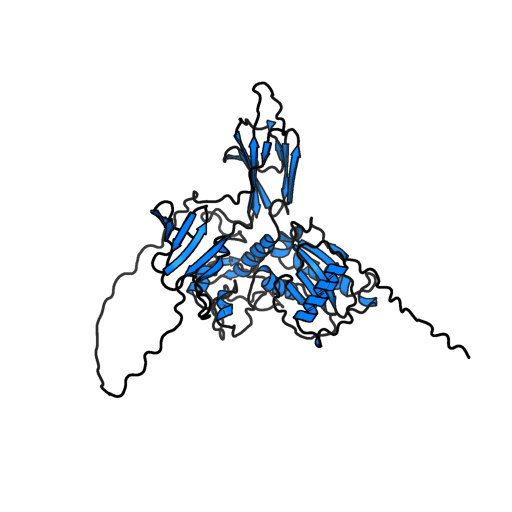 . ILE A 1 437 ? 20.436 -11.610 19.897 1.00 79.06 437 ILE A CA 1
ATOM 3558 C C . ILE A 1 437 ? 21.940 -11.494 20.112 1.00 79.06 437 ILE A C 1
ATOM 3560 O O . ILE A 1 437 ? 22.641 -10.849 19.335 1.00 79.06 437 ILE A O 1
ATOM 3564 N N . TYR A 1 438 ? 22.445 -12.149 21.144 1.00 79.50 438 TYR A N 1
ATOM 3565 C CA . TYR A 1 438 ? 23.862 -12.371 21.347 1.00 79.50 438 TYR A CA 1
ATOM 3566 C C . TYR A 1 438 ? 24.286 -13.693 20.699 1.00 79.50 438 TYR A C 1
ATOM 3568 O O . TYR A 1 438 ? 23.764 -14.759 21.033 1.00 79.50 438 TYR A O 1
ATOM 3576 N N . ILE A 1 439 ? 25.241 -13.634 19.773 1.00 76.94 439 ILE A N 1
ATOM 3577 C CA . ILE A 1 439 ? 25.748 -14.806 19.054 1.00 76.94 439 ILE A CA 1
ATOM 3578 C C . ILE A 1 439 ? 27.103 -15.220 19.632 1.00 76.94 439 ILE A C 1
ATOM 3580 O O . ILE A 1 439 ? 28.059 -14.438 19.614 1.00 76.94 439 ILE A O 1
ATOM 3584 N N . SER A 1 440 ? 27.189 -16.476 20.081 1.00 75.81 440 SER A N 1
ATOM 3585 C CA . SER A 1 440 ? 28.429 -17.127 20.515 1.00 75.81 440 SER A CA 1
ATOM 3586 C C . SER A 1 440 ? 28.773 -18.266 19.549 1.00 75.81 440 SER A C 1
ATOM 3588 O O . SER A 1 440 ? 28.018 -19.231 19.411 1.00 75.81 440 SER A O 1
ATOM 3590 N N . MET A 1 441 ? 29.907 -18.175 18.844 1.00 60.62 441 MET A N 1
ATOM 3591 C CA . MET A 1 441 ? 30.337 -19.268 17.963 1.00 60.62 441 MET A CA 1
ATOM 3592 C C . MET A 1 441 ? 30.688 -20.513 18.788 1.00 60.62 441 MET A C 1
ATOM 3594 O O . MET A 1 441 ? 31.523 -20.452 19.685 1.00 60.62 441 MET A O 1
ATOM 3598 N N . GLY A 1 442 ? 30.078 -21.649 18.439 1.00 64.75 442 GLY A N 1
ATOM 3599 C CA . GLY A 1 442 ? 30.328 -22.959 19.055 1.00 64.75 442 GLY A CA 1
ATOM 3600 C C . GLY A 1 442 ? 29.328 -23.359 20.139 1.00 64.75 442 GLY A C 1
ATOM 3601 O O . GLY A 1 442 ? 29.234 -24.539 20.458 1.00 64.75 442 GLY A O 1
ATOM 3602 N N . GLU A 1 443 ? 28.545 -22.409 20.650 1.00 70.12 443 GLU A N 1
ATOM 3603 C CA . GLU A 1 443 ? 27.562 -22.676 21.700 1.00 70.12 443 GLU A CA 1
ATOM 3604 C C . GLU A 1 443 ? 26.144 -22.272 21.316 1.00 70.12 443 GLU A C 1
ATOM 3606 O O . GLU A 1 443 ? 25.278 -22.489 22.131 1.00 70.12 443 GLU A O 1
ATOM 3611 N N . GLY A 1 444 ? 25.856 -21.701 20.141 1.00 83.44 444 GLY A N 1
ATOM 3612 C CA . GLY A 1 444 ? 24.495 -21.296 19.748 1.00 83.44 444 GLY A CA 1
ATOM 3613 C C . GLY A 1 444 ? 24.201 -19.803 19.956 1.00 83.44 444 GLY A C 1
ATOM 3614 O O . GLY A 1 444 ? 25.104 -18.969 20.014 1.00 83.44 444 GLY A O 1
ATOM 3615 N N . ALA A 1 445 ? 22.921 -19.442 20.018 1.00 84.06 445 ALA A N 1
ATOM 3616 C CA . ALA A 1 445 ? 22.457 -18.062 20.119 1.00 84.06 445 ALA A CA 1
ATOM 3617 C C . ALA A 1 445 ? 21.659 -17.841 21.405 1.00 84.06 445 ALA A C 1
ATOM 3619 O O . ALA A 1 445 ? 20.736 -18.594 21.711 1.00 84.06 445 ALA A O 1
ATOM 3620 N N . TRP A 1 446 ? 21.994 -16.769 22.122 1.00 84.69 446 TRP A N 1
ATOM 3621 C CA . TRP A 1 446 ? 21.232 -16.274 23.261 1.00 84.69 446 TRP A CA 1
ATOM 3622 C C . TRP A 1 446 ? 20.398 -15.073 22.835 1.00 84.69 446 TRP A C 1
ATOM 3624 O O . TRP A 1 446 ? 20.898 -14.150 22.204 1.00 84.69 446 TRP A O 1
ATOM 3634 N N . CYS A 1 447 ? 19.130 -15.034 23.209 1.00 83.56 447 CYS A N 1
ATOM 3635 C CA . CYS A 1 447 ? 18.254 -13.900 22.947 1.00 83.56 447 CYS A CA 1
ATOM 3636 C C . CYS A 1 447 ? 17.428 -13.587 24.190 1.00 83.56 447 CYS A C 1
ATOM 3638 O O . CYS A 1 447 ? 17.084 -14.474 24.970 1.00 83.56 447 CYS A O 1
ATOM 3640 N N . HIS A 1 448 ? 17.130 -12.307 24.389 1.00 78.12 448 HIS A N 1
ATOM 3641 C CA . HIS A 1 448 ? 16.291 -11.864 25.493 1.00 78.12 448 HIS A CA 1
ATOM 3642 C C . HIS A 1 448 ? 14.953 -11.393 24.927 1.00 78.12 448 HIS A C 1
ATOM 3644 O O . HIS A 1 448 ? 14.861 -10.314 24.337 1.00 78.12 448 HIS A O 1
ATOM 3650 N N . PHE A 1 449 ? 13.907 -12.206 25.071 1.00 75.88 449 PHE A N 1
ATOM 3651 C CA . PHE A 1 449 ? 12.563 -11.860 24.605 1.00 75.88 449 PHE A CA 1
ATOM 3652 C C . PHE A 1 449 ? 11.493 -12.376 25.563 1.00 75.88 449 PHE A C 1
ATOM 3654 O O . PHE A 1 449 ? 11.684 -13.380 26.246 1.00 75.88 449 PHE A O 1
ATOM 3661 N N . ARG A 1 450 ? 10.373 -11.642 25.643 1.00 76.19 450 ARG A N 1
ATOM 3662 C CA . ARG A 1 450 ? 9.292 -11.864 26.627 1.00 76.19 450 ARG A CA 1
ATOM 3663 C C . ARG A 1 450 ? 9.785 -11.906 28.091 1.00 76.19 450 ARG A C 1
ATOM 3665 O O . ARG A 1 450 ? 9.196 -12.577 28.925 1.00 76.19 450 ARG A O 1
ATOM 3672 N N . GLY A 1 451 ? 10.845 -11.151 28.401 1.00 79.88 451 GLY A N 1
ATOM 3673 C CA . GLY A 1 451 ? 11.341 -10.959 29.771 1.00 79.88 451 GLY A CA 1
ATOM 3674 C C . GLY A 1 451 ? 12.258 -12.057 30.316 1.00 79.88 451 GLY A C 1
ATOM 3675 O O . GLY A 1 451 ? 12.548 -12.024 31.506 1.00 79.88 451 GLY A O 1
ATOM 3676 N N . SER A 1 452 ? 12.715 -12.992 29.479 1.00 82.12 452 SER A N 1
ATOM 3677 C CA . SER A 1 452 ? 13.599 -14.093 29.887 1.00 82.12 452 SER A CA 1
ATOM 3678 C C . SER A 1 452 ? 14.730 -14.318 28.888 1.00 82.12 452 SER A C 1
ATOM 3680 O O . SER A 1 452 ? 14.554 -14.100 27.682 1.00 82.12 452 SER A O 1
ATOM 3682 N N . TRP A 1 453 ? 15.863 -14.824 29.375 1.00 86.50 453 TRP A N 1
ATOM 3683 C CA . TRP A 1 453 ? 16.951 -15.296 28.521 1.00 86.50 453 TRP A CA 1
ATOM 3684 C C . TRP A 1 453 ? 16.641 -16.668 27.938 1.00 86.50 453 TRP A C 1
ATOM 3686 O O . TRP A 1 453 ? 16.305 -17.614 28.655 1.00 86.50 453 TRP A O 1
ATOM 3696 N N . LYS A 1 454 ? 16.792 -16.771 26.620 1.00 90.50 454 LYS A N 1
ATOM 3697 C CA . LYS A 1 454 ? 16.505 -17.977 25.857 1.00 90.50 454 LYS A CA 1
ATOM 3698 C C . LYS A 1 454 ? 17.676 -18.349 24.971 1.00 90.50 454 LYS A C 1
ATOM 3700 O O . LYS A 1 454 ? 18.339 -17.473 24.415 1.00 90.50 454 LYS A O 1
ATOM 3705 N N . TRP A 1 455 ? 17.909 -19.645 24.840 1.00 92.75 455 TRP A N 1
ATOM 3706 C CA . TRP A 1 455 ? 19.013 -20.201 24.072 1.00 92.75 455 TRP A CA 1
ATOM 3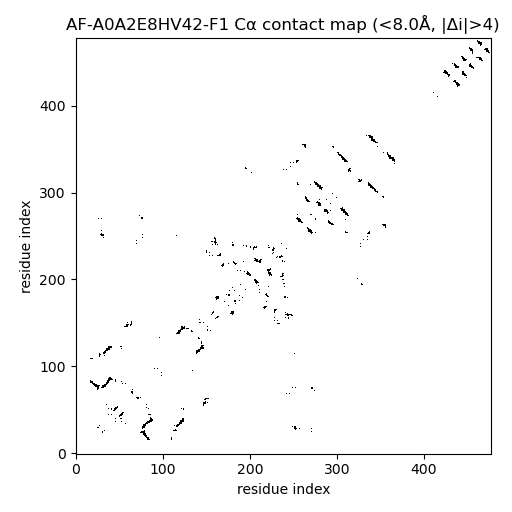707 C C . TRP A 1 455 ? 18.517 -21.144 22.979 1.00 92.75 455 TRP A C 1
ATOM 3709 O O . TRP A 1 455 ? 17.597 -21.919 23.212 1.00 92.75 455 TRP A O 1
ATOM 3719 N N . THR A 1 456 ? 19.139 -21.115 21.805 1.00 89.81 456 THR A N 1
ATOM 3720 C CA . THR A 1 456 ? 18.915 -22.101 20.738 1.00 89.81 456 THR A CA 1
ATOM 3721 C C . THR A 1 456 ? 20.231 -22.420 20.032 1.00 89.81 456 THR A C 1
ATOM 3723 O O . THR A 1 456 ? 21.175 -21.632 20.064 1.00 89.81 456 THR A O 1
ATOM 3726 N N . SER A 1 457 ? 20.290 -23.547 19.333 1.00 87.00 457 SER A N 1
ATOM 3727 C CA . SER A 1 457 ? 21.352 -23.883 18.378 1.00 87.00 457 SER A CA 1
ATOM 3728 C C . SER A 1 457 ? 20.734 -24.358 17.058 1.00 87.00 457 SER A C 1
ATOM 3730 O O . SER A 1 457 ? 19.534 -24.645 17.025 1.00 87.00 457 SER A O 1
ATOM 3732 N N . PRO A 1 458 ? 21.521 -24.477 15.975 1.00 76.81 458 PRO A N 1
ATOM 3733 C CA . PRO A 1 458 ? 21.038 -25.063 14.725 1.00 76.81 458 PRO A CA 1
ATOM 3734 C C . PRO A 1 458 ? 20.448 -26.475 14.881 1.00 76.81 458 PRO A C 1
ATOM 3736 O O . PRO A 1 458 ? 19.572 -26.855 14.116 1.00 76.81 458 PRO A O 1
ATOM 3739 N N . GLU A 1 459 ? 20.903 -27.246 15.872 1.00 79.00 459 GLU A N 1
ATOM 3740 C CA . GLU A 1 459 ? 20.487 -28.640 16.094 1.00 79.00 459 GLU A CA 1
ATOM 3741 C C . GLU A 1 459 ? 19.142 -28.756 16.822 1.00 79.00 459 GLU A C 1
ATOM 3743 O O . GLU A 1 459 ? 18.469 -29.779 16.713 1.00 79.00 459 GLU A O 1
ATOM 3748 N N . VAL A 1 460 ? 18.769 -27.728 17.590 1.00 81.25 460 VAL A N 1
ATOM 3749 C CA . VAL A 1 460 ? 17.559 -27.725 18.430 1.00 81.25 460 VAL A CA 1
ATOM 3750 C C . VAL A 1 460 ? 16.512 -26.724 17.962 1.00 81.25 460 VAL A C 1
ATOM 3752 O O . VAL A 1 460 ? 15.379 -26.792 18.425 1.00 81.25 460 VAL A O 1
ATOM 3755 N N . TYR A 1 461 ? 16.840 -25.822 17.035 1.00 74.88 461 TYR A N 1
ATOM 3756 C CA . TYR A 1 461 ? 15.854 -24.942 16.411 1.00 74.88 461 TYR A CA 1
ATOM 3757 C C . TYR A 1 461 ? 14.731 -25.781 15.754 1.00 74.88 461 TYR A C 1
ATOM 3759 O O . TYR A 1 461 ? 15.024 -26.807 15.138 1.00 74.88 461 TYR A O 1
ATOM 3767 N N . PRO A 1 462 ? 13.447 -25.389 15.860 1.00 82.38 462 PRO A N 1
ATOM 3768 C CA . PRO A 1 462 ? 12.923 -24.123 16.383 1.00 82.38 462 PRO A CA 1
ATOM 3769 C C . PRO A 1 462 ? 12.661 -24.087 17.898 1.00 82.38 462 PRO A C 1
ATOM 3771 O O . PRO A 1 462 ? 11.925 -23.228 18.374 1.00 82.38 462 PRO A O 1
ATOM 3774 N N . TYR A 1 463 ? 13.230 -24.996 18.685 1.00 84.94 463 TYR A N 1
ATOM 3775 C CA . TYR A 1 463 ? 13.066 -24.981 20.135 1.00 84.94 463 TYR A CA 1
ATOM 3776 C C . TYR A 1 463 ? 14.076 -24.050 20.811 1.00 84.94 463 TYR A C 1
ATOM 3778 O O . TYR A 1 463 ? 15.276 -24.103 20.551 1.00 84.94 463 TYR A O 1
ATOM 3786 N N . PHE A 1 464 ? 13.583 -23.237 21.741 1.00 92.44 464 PHE A N 1
ATOM 3787 C CA . PHE A 1 464 ? 14.378 -22.354 22.583 1.00 92.44 464 PHE A CA 1
ATOM 3788 C C . PHE A 1 464 ? 14.339 -22.852 24.025 1.00 92.44 464 PHE A C 1
ATOM 3790 O O . PHE A 1 464 ? 13.271 -23.064 24.596 1.00 92.44 464 PHE A O 1
ATOM 3797 N N . TYR A 1 465 ? 15.501 -23.010 24.642 1.00 92.38 465 TYR A N 1
ATOM 3798 C CA . TYR A 1 465 ? 15.614 -23.298 26.063 1.00 92.38 465 TYR A CA 1
ATOM 3799 C C . TYR A 1 465 ? 15.442 -22.005 26.862 1.00 92.38 465 TYR A C 1
ATOM 3801 O O . TYR A 1 465 ? 16.271 -21.099 26.762 1.00 92.38 465 TYR A O 1
ATOM 3809 N N . ASN A 1 466 ? 14.377 -21.912 27.654 1.00 91.25 466 ASN A N 1
ATOM 3810 C CA . ASN A 1 466 ? 14.149 -20.812 28.582 1.00 91.25 466 ASN A CA 1
ATOM 3811 C C . ASN A 1 466 ? 14.911 -21.076 29.885 1.00 91.25 466 ASN A C 1
ATOM 3813 O O . ASN A 1 466 ? 14.598 -22.012 30.624 1.00 91.25 466 ASN A O 1
ATOM 3817 N N . TYR A 1 467 ? 15.921 -20.248 30.161 1.00 86.81 467 TYR A N 1
ATOM 3818 C CA . TYR A 1 467 ? 16.800 -20.432 31.314 1.00 86.81 467 TYR A CA 1
ATOM 3819 C C . TYR A 1 467 ? 16.059 -20.250 32.645 1.00 86.81 467 TYR A C 1
ATOM 3821 O O . TYR A 1 467 ? 16.270 -21.027 33.578 1.00 86.81 467 TYR A O 1
ATOM 3829 N N . ASP A 1 468 ? 15.152 -19.274 32.716 1.00 84.62 468 ASP A N 1
ATOM 3830 C CA . ASP A 1 468 ? 14.456 -18.910 33.952 1.00 84.62 468 ASP A CA 1
ATOM 3831 C C . ASP A 1 468 ? 13.436 -19.977 34.374 1.00 84.62 468 ASP A C 1
ATOM 3833 O O . ASP A 1 468 ? 13.247 -20.226 35.565 1.00 84.62 468 ASP A O 1
ATOM 3837 N N . THR A 1 469 ? 12.801 -20.645 33.405 1.00 91.12 469 THR A N 1
ATOM 3838 C CA . THR A 1 469 ? 11.817 -21.712 33.665 1.00 91.12 469 THR A CA 1
ATOM 3839 C C . THR A 1 469 ? 12.397 -23.120 33.545 1.00 91.12 469 THR A C 1
ATOM 3841 O O . THR A 1 469 ? 11.747 -24.077 33.958 1.00 91.12 469 THR A O 1
ATOM 3844 N N . SER A 1 470 ? 13.615 -23.264 33.012 1.00 91.94 470 SER A N 1
ATOM 3845 C CA . SER A 1 470 ? 14.243 -24.556 32.696 1.00 91.94 470 SER A CA 1
ATOM 3846 C C . SER A 1 470 ? 13.376 -25.448 31.795 1.00 91.94 470 SER A C 1
ATOM 3848 O O . SER A 1 470 ? 13.299 -26.663 31.989 1.00 91.94 470 SER A O 1
ATOM 3850 N N . THR A 1 471 ? 12.703 -24.849 30.808 1.00 91.81 471 THR A N 1
ATOM 3851 C CA . THR A 1 471 ? 11.841 -25.564 29.852 1.00 91.81 471 THR A CA 1
ATOM 3852 C C . THR A 1 471 ? 12.229 -25.272 28.408 1.00 91.81 471 THR A C 1
ATOM 3854 O O . THR A 1 471 ? 12.791 -24.222 28.100 1.00 91.81 471 THR A O 1
ATOM 3857 N N . TRP A 1 472 ? 11.941 -26.224 27.520 1.00 90.69 472 TRP A N 1
ATOM 3858 C CA . TRP A 1 472 ? 12.039 -26.026 26.078 1.00 90.69 472 TRP A CA 1
ATOM 3859 C C . TRP A 1 472 ? 10.716 -25.491 25.550 1.00 90.69 472 TRP A C 1
ATOM 3861 O O . TRP A 1 472 ? 9.670 -26.111 25.736 1.00 90.69 472 TRP A O 1
ATOM 3871 N N . GLU A 1 473 ? 10.777 -24.355 24.874 1.00 88.94 473 GLU A N 1
ATOM 3872 C CA . GLU A 1 473 ? 9.645 -23.720 24.218 1.00 88.94 473 GLU A CA 1
ATOM 3873 C C . GLU A 1 473 ? 9.792 -23.912 22.712 1.00 88.94 473 GLU A C 1
ATOM 3875 O O . GLU A 1 473 ? 10.838 -23.605 22.142 1.00 88.94 473 GLU A O 1
ATOM 3880 N N . TYR A 1 474 ? 8.760 -24.437 22.059 1.00 85.31 474 TYR A N 1
ATOM 3881 C CA . TYR A 1 474 ? 8.714 -24.455 20.603 1.00 85.31 474 TYR A CA 1
ATOM 3882 C C . TYR A 1 474 ? 8.426 -23.043 20.105 1.00 85.31 474 TYR A C 1
ATOM 3884 O O . TYR A 1 474 ? 7.457 -22.424 20.540 1.00 85.31 474 TYR A O 1
ATOM 3892 N N . PHE A 1 475 ? 9.263 -22.535 19.210 1.00 73.19 475 PHE A N 1
ATOM 3893 C CA . PHE A 1 475 ? 9.037 -21.257 18.557 1.00 73.19 475 PHE A CA 1
ATOM 3894 C C . PHE A 1 475 ? 8.476 -21.512 17.158 1.00 73.19 475 PHE A C 1
ATOM 3896 O O . PHE A 1 475 ? 9.226 -21.678 16.198 1.00 73.19 475 PHE A O 1
ATOM 3903 N N . SER A 1 476 ? 7.153 -21.557 17.020 1.00 63.22 476 SER A N 1
ATOM 3904 C CA . SER A 1 476 ? 6.528 -21.417 15.705 1.00 63.22 476 SER A CA 1
ATOM 3905 C C . SER A 1 476 ? 6.900 -20.037 15.160 1.00 63.22 476 SER A C 1
ATOM 3907 O O . SER A 1 476 ? 6.777 -19.033 15.862 1.00 63.22 476 SER A O 1
ATOM 3909 N N . GLN A 1 477 ? 7.407 -19.973 13.926 1.00 50.31 477 GLN A N 1
ATOM 3910 C CA . GLN A 1 477 ? 7.387 -18.707 13.196 1.00 50.31 477 GLN A CA 1
ATOM 3911 C C . GLN A 1 477 ? 5.909 -18.345 13.030 1.00 50.31 477 GLN A C 1
ATOM 3913 O O . GLN A 1 477 ? 5.188 -19.074 12.349 1.00 50.31 477 GLN A O 1
ATOM 3918 N N . GLY A 1 478 ? 5.474 -17.319 13.761 1.00 43.38 478 GLY A N 1
ATOM 3919 C CA . GLY A 1 478 ? 4.175 -16.682 13.570 1.00 43.38 478 GLY A CA 1
ATOM 3920 C C . GLY A 1 478 ? 4.146 -15.893 12.277 1.00 43.38 478 GLY A C 1
ATOM 3921 O O . GLY A 1 478 ? 5.214 -15.329 11.929 1.00 43.38 478 GLY A O 1
#

Radius of gyration: 28.62 Å; Cα contacts (8 Å, |Δi|>4): 785; chains: 1; bounding box: 76×112×64 Å

Sequence (478 aa):
MRILMALFIICTTCFAQEVVVVEKSGHSKNRLDLIFIGDHYLENEMTNEIGHFPHDVDRVWNNLISNYQIYNRYKNFFNVSRIDYSLEIDYKTLSTNEQSDQLFQICSELNASCDVVNIFVAQSPNRIEPYNAGTANTFKKITLQAPWATTFSHELGHVLAQNADEYKTTHSAWSLDFFTNIAASREIALQKWGHWTGYTDPWSGYFVSEPYIREGTDYYRPTSSDTIMQNSNTGDFDAVSREHLILGIYDYVQPIDSYSISSDSISVQVVDEQVISTAWLVDGQIVSQSKQFNLNDYVLYNDSIVTLVAWDNCLNTDYSTDDRGGWIRKDDQNKTWQSVSWQVADLQETQYNFNLNNIIKLSNNKFFDESIDMGHHGMDSGYSRFVNNSDYSESSDSSAPVQSEWIWGDSYMGWIFYPAGSINNTWIYHLNFGTWIYISMGEGAWCHFRGSWKWTSPEVYPYFYNYDTSTWEYFSQG

Mean predicted aligned error: 16.34 Å